Protein AF-0000000079854096 (afdb_homodimer)

InterPro domains:
  IPR011611 Carbohydrate kinase PfkB [PF00294] (5-309)
  IPR029056 Ribokinase-like [G3DSA:3.40.1190.20] (3-322)
  IPR029056 Ribokinase-like [SSF53613] (1-317)
  IPR050306 PfkB Carbohydrate Kinase [PTHR43085] (6-315)

Sequence (644 aa):
MNMFDIIALGELLIDFVPTGLTEQGHIIFEANPGGAPCNVLAMANQLGKKTAFIGKVGKDMFGVQLRETLKKVGIEDKGLIDDSEVNTTLAFVKNEENGERSFSFYRNPGADMNLKKNEIDLDLLSSCKVFHFGTLSMTHEQVREATKHAIDTAKQNKSLISFDPNLREPLWDDLNSAKEQMLYGCSMCDILKIEEKELEFLTGKTSIQEGIDILKSNSDIKIIFVTAGSEGSYVFYKDQMLYQPAFLNDKTIDTTGAGDTFYGACLAQILNFDIEEISNEHLQEILTFSNAAASILTTRKGAICSMPKVEEVLELIKIRNKMNMFDIIALGELLIDFVPTGLTEQGHIIFEANPGGAPCNVLAMANQLGKKTAFIGKVGKDMFGVQLRETLKKVGIEDKGLIDDSEVNTTLAFVKNEENGERSFSFYRNPGADMNLKKNEIDLDLLSSCKVFHFGTLSMTHEQVREATKHAIDTAKQNKSLISFDPNLREPLWDDLNSAKEQMLYGCSMCDILKIEEKELEFLTGKTSIQEGIDILKSNSDIKIIFVTAGSEGSYVFYKDQMLYQPAFLNDKTIDTTGAGDTFYGACLAQILNFDIEEISNEHLQEILTFSNAAASILTTRKGAICSMPKVEEVLELIKIRNK

Structure (mmCIF, N/CA/C/O backbone):
data_AF-0000000079854096-model_v1
#
loop_
_entity.id
_entity.type
_entity.pdbx_description
1 polymer 'Carbohydrate kinase'
#
loop_
_atom_site.group_PDB
_atom_site.id
_atom_site.type_symbol
_atom_site.label_atom_id
_atom_site.label_alt_id
_atom_site.label_comp_id
_atom_site.label_asym_id
_atom_site.label_entity_id
_atom_site.label_seq_id
_atom_site.pdbx_PDB_ins_code
_atom_site.Cartn_x
_atom_site.Cartn_y
_atom_site.Cartn_z
_atom_site.occupancy
_atom_site.B_iso_or_equiv
_atom_site.auth_seq_id
_atom_site.auth_comp_id
_atom_site.auth_asym_id
_atom_site.auth_atom_id
_atom_site.pdbx_PDB_model_num
ATOM 1 N N . MET A 1 1 ? -19.734 -35.031 -3.904 1 47.19 1 MET A N 1
ATOM 2 C CA . MET A 1 1 ? -19.25 -33.688 -3.783 1 47.19 1 MET A CA 1
ATOM 3 C C . MET A 1 1 ? -18.469 -33.25 -5.031 1 47.19 1 MET A C 1
ATOM 5 O O . MET A 1 1 ? -17.75 -34.062 -5.617 1 47.19 1 MET A O 1
ATOM 9 N N . ASN A 1 2 ? -18.938 -32.25 -5.629 1 59.84 2 ASN A N 1
ATOM 10 C CA . ASN A 1 2 ? -18.375 -31.938 -6.945 1 59.84 2 ASN A CA 1
ATOM 11 C C . ASN A 1 2 ? -16.875 -31.719 -6.883 1 59.84 2 ASN A C 1
ATOM 13 O O . ASN A 1 2 ? -16.375 -30.906 -6.109 1 59.84 2 ASN A O 1
ATOM 17 N N . MET A 1 3 ? -16.047 -32.625 -7.539 1 86.81 3 MET A N 1
ATOM 18 C CA . MET A 1 3 ? -14.602 -32.75 -7.523 1 86.81 3 MET A CA 1
ATOM 19 C C . MET A 1 3 ? -13.93 -31.625 -8.297 1 86.81 3 MET A C 1
ATOM 21 O O . MET A 1 3 ? -14.344 -31.297 -9.406 1 86.81 3 MET A O 1
ATOM 25 N N . PHE A 1 4 ? -13.172 -30.875 -7.617 1 96.19 4 PHE A N 1
ATOM 26 C CA . PHE A 1 4 ? -12.359 -29.859 -8.289 1 96.19 4 PHE A CA 1
ATOM 27 C C . PHE A 1 4 ? -11.18 -30.5 -9.008 1 96.19 4 PHE A C 1
ATOM 29 O O . PHE A 1 4 ? -10.617 -31.5 -8.539 1 96.19 4 PHE A O 1
ATOM 36 N N . ASP A 1 5 ? -10.938 -29.938 -10.156 1 97.88 5 ASP A N 1
ATOM 37 C CA . ASP A 1 5 ? -9.766 -30.406 -10.891 1 97.88 5 ASP A CA 1
ATOM 38 C C . ASP A 1 5 ? -8.477 -29.906 -10.25 1 97.88 5 ASP A C 1
ATOM 40 O O . ASP A 1 5 ? -7.551 -30.688 -10.023 1 97.88 5 ASP A O 1
ATOM 44 N N . ILE A 1 6 ? -8.391 -28.641 -9.977 1 98.56 6 ILE A N 1
ATOM 45 C CA . ILE A 1 6 ? -7.199 -28.047 -9.383 1 98.56 6 ILE A CA 1
ATOM 46 C C . ILE A 1 6 ? -7.602 -27.094 -8.258 1 98.56 6 ILE A C 1
ATOM 48 O O . ILE A 1 6 ? -8.445 -26.219 -8.445 1 98.56 6 ILE A O 1
ATOM 52 N N . ILE A 1 7 ? -7.039 -27.203 -7.09 1 98.44 7 ILE A N 1
ATOM 53 C CA . ILE A 1 7 ? -7.117 -26.25 -5.992 1 98.44 7 ILE A CA 1
ATOM 54 C C . ILE A 1 7 ? -5.727 -25.688 -5.703 1 98.44 7 ILE A C 1
ATOM 56 O O . ILE A 1 7 ? -4.746 -26.422 -5.66 1 98.44 7 ILE A O 1
ATOM 60 N N . ALA A 1 8 ? -5.652 -24.438 -5.609 1 98.75 8 ALA A N 1
ATOM 61 C CA . ALA A 1 8 ? -4.371 -23.812 -5.281 1 98.75 8 ALA A CA 1
ATOM 62 C C . ALA A 1 8 ? -4.461 -23.047 -3.967 1 98.75 8 ALA A C 1
ATOM 64 O O . ALA A 1 8 ? -5.535 -22.562 -3.594 1 98.75 8 ALA A O 1
ATOM 65 N N . LEU A 1 9 ? -3.369 -22.984 -3.277 1 98.69 9 LEU A N 1
ATOM 66 C CA . LEU A 1 9 ? -3.219 -22.203 -2.049 1 98.69 9 LEU A CA 1
ATOM 67 C C . LEU A 1 9 ? -2.055 -21.219 -2.162 1 98.69 9 LEU A C 1
ATOM 69 O O . LEU A 1 9 ? -0.987 -21.578 -2.666 1 98.69 9 LEU A O 1
ATOM 73 N N . GLY A 1 10 ? -2.26 -20.031 -1.774 1 98.69 10 GLY A N 1
ATOM 74 C CA . GLY A 1 10 ? -1.151 -19.094 -1.754 1 98.69 10 GLY A CA 1
ATOM 75 C C . GLY A 1 10 ? -1.598 -17.641 -1.694 1 98.69 10 GLY A C 1
ATOM 76 O O . GLY A 1 10 ? -2.584 -17.312 -1.028 1 98.69 10 GLY A O 1
ATOM 77 N N . GLU A 1 11 ? -0.804 -16.812 -2.354 1 98.5 11 GLU A N 1
ATOM 78 C CA . GLU A 1 11 ? -1.051 -15.375 -2.275 1 98.5 11 GLU A CA 1
ATOM 79 C C . GLU A 1 11 ? -2.07 -14.938 -3.322 1 98.5 11 GLU A C 1
ATOM 81 O O . GLU A 1 11 ? -2.096 -15.469 -4.434 1 98.5 11 GLU A O 1
ATOM 86 N N . LEU A 1 12 ? -2.869 -14.094 -3 1 98.56 12 LEU A N 1
ATOM 87 C CA . LEU A 1 12 ? -3.748 -13.258 -3.814 1 98.56 12 LEU A CA 1
ATOM 88 C C . LEU A 1 12 ? -3.611 -11.789 -3.432 1 98.56 12 LEU A C 1
ATOM 90 O O . LEU A 1 12 ? -3.824 -11.422 -2.275 1 98.56 12 LEU A O 1
ATOM 94 N N . LEU A 1 13 ? -3.182 -10.977 -4.363 1 98.31 13 LEU A N 1
ATOM 95 C CA . LEU A 1 13 ? -2.773 -9.625 -4.023 1 98.31 13 LEU A CA 1
ATOM 96 C C . LEU A 1 13 ? -3.02 -8.672 -5.188 1 98.31 13 LEU A C 1
ATOM 98 O O . LEU A 1 13 ? -3.549 -9.078 -6.227 1 98.31 13 LEU A O 1
ATOM 102 N N . ILE A 1 14 ? -2.752 -7.387 -4.977 1 97.56 14 ILE A N 1
ATOM 103 C CA . ILE A 1 14 ? -2.889 -6.371 -6.016 1 97.56 14 ILE A CA 1
ATOM 104 C C . ILE A 1 14 ? -1.508 -5.969 -6.527 1 97.56 14 ILE A C 1
ATOM 106 O O . ILE A 1 14 ? -0.632 -5.598 -5.742 1 97.56 14 ILE A O 1
ATOM 110 N N . ASP A 1 15 ? -1.339 -6.082 -7.797 1 95.94 15 ASP A N 1
ATOM 111 C CA . ASP A 1 15 ? -0.142 -5.59 -8.469 1 95.94 15 ASP A CA 1
ATOM 112 C C . ASP A 1 15 ? -0.328 -4.145 -8.93 1 95.94 15 ASP A C 1
ATOM 114 O O . ASP A 1 15 ? -1.138 -3.869 -9.812 1 95.94 15 ASP A O 1
ATOM 118 N N . PHE A 1 16 ? 0.404 -3.26 -8.328 1 95.94 16 PHE A N 1
ATOM 119 C CA . PHE A 1 16 ? 0.414 -1.88 -8.797 1 95.94 16 PHE A CA 1
ATOM 120 C C . PHE A 1 16 ? 1.46 -1.686 -9.883 1 95.94 16 PHE A C 1
ATOM 122 O O . PHE A 1 16 ? 2.66 -1.676 -9.609 1 95.94 16 PHE A O 1
ATOM 129 N N . VAL A 1 17 ? 0.994 -1.425 -11.078 1 92.38 17 VAL A N 1
ATOM 130 C CA . VAL A 1 17 ? 1.863 -1.293 -12.242 1 92.38 17 VAL A CA 1
ATOM 131 C C . VAL A 1 17 ? 1.905 0.165 -12.695 1 92.38 17 VAL A C 1
ATOM 133 O O . VAL A 1 17 ? 0.866 0.759 -12.992 1 92.38 17 VAL A O 1
ATOM 136 N N . PRO A 1 18 ? 3.078 0.725 -12.719 1 91.88 18 PRO A N 1
ATOM 137 C CA . PRO A 1 18 ? 3.148 2.1 -13.211 1 91.88 18 PRO A CA 1
ATOM 138 C C . PRO A 1 18 ? 2.758 2.215 -14.688 1 91.88 18 PRO A C 1
ATOM 140 O O . PRO A 1 18 ? 3.227 1.434 -15.516 1 91.88 18 PRO A O 1
ATOM 143 N N . THR A 1 19 ? 1.934 3.184 -15 1 89.94 19 THR A N 1
ATOM 144 C CA . THR A 1 19 ? 1.449 3.312 -16.375 1 89.94 19 THR A CA 1
ATOM 145 C C . THR A 1 19 ? 1.744 4.703 -16.922 1 89.94 19 THR A C 1
ATOM 147 O O . THR A 1 19 ? 1.461 4.992 -18.094 1 89.94 19 THR A O 1
ATOM 150 N N . GLY A 1 20 ? 2.248 5.57 -16.094 1 89.94 20 GLY A N 1
ATOM 151 C CA . GLY A 1 20 ? 2.584 6.902 -16.578 1 89.94 20 GLY A CA 1
ATOM 152 C C . GLY A 1 20 ? 2.836 7.895 -15.461 1 89.94 20 GLY A C 1
ATOM 153 O O . GLY A 1 20 ? 2.971 7.504 -14.297 1 89.94 20 GLY A O 1
ATOM 154 N N . LEU A 1 21 ? 3.033 9.148 -15.852 1 90.94 21 LEU A N 1
ATOM 155 C CA . LEU A 1 21 ? 3.223 10.266 -14.938 1 90.94 21 LEU A CA 1
ATOM 156 C C . LEU A 1 21 ? 2.211 11.367 -15.203 1 90.94 21 LEU A C 1
ATOM 158 O O . LEU A 1 21 ? 1.811 11.586 -16.359 1 90.94 21 LEU A O 1
ATOM 162 N N . THR A 1 22 ? 1.775 11.992 -14.141 1 87.81 22 THR A N 1
ATOM 163 C CA . THR A 1 22 ? 0.973 13.195 -14.32 1 87.81 22 THR A CA 1
ATOM 164 C C . THR A 1 22 ? 1.845 14.367 -14.773 1 87.81 22 THR A C 1
ATOM 166 O O . THR A 1 22 ? 3.066 14.234 -14.859 1 87.81 22 THR A O 1
ATOM 169 N N . GLU A 1 23 ? 1.107 15.508 -15.039 1 83.06 23 GLU A N 1
ATOM 170 C CA . GLU A 1 23 ? 1.819 16.719 -15.406 1 83.06 23 GLU A CA 1
ATOM 171 C C . GLU A 1 23 ? 2.732 17.188 -14.273 1 83.06 23 GLU A C 1
ATOM 173 O O . GLU A 1 23 ? 3.793 17.766 -14.523 1 83.06 23 GLU A O 1
ATOM 178 N N . GLN A 1 24 ? 2.428 16.906 -13.031 1 80.06 24 GLN A N 1
ATOM 179 C CA . GLN A 1 24 ? 3.207 17.328 -11.867 1 80.06 24 GLN A CA 1
ATOM 180 C C . GLN A 1 24 ? 4.32 16.328 -11.562 1 80.06 24 GLN A C 1
ATOM 182 O O . GLN A 1 24 ? 5.086 16.516 -10.617 1 80.06 24 GLN A O 1
ATOM 187 N N . GLY A 1 25 ? 4.387 15.219 -12.383 1 85.88 25 GLY A N 1
ATOM 188 C CA . GLY A 1 25 ? 5.453 14.242 -12.211 1 85.88 25 GLY A CA 1
ATOM 189 C C . GLY A 1 25 ? 5.098 13.141 -11.219 1 85.88 25 GLY A C 1
ATOM 190 O O . GLY A 1 25 ? 5.969 12.383 -10.789 1 85.88 25 GLY A O 1
ATOM 191 N N . HIS A 1 26 ? 3.873 13.086 -10.867 1 89.69 26 HIS A N 1
ATOM 192 C CA . HIS A 1 26 ? 3.447 12.016 -9.969 1 89.69 26 HIS A CA 1
ATOM 193 C C . HIS A 1 26 ? 3.186 10.719 -10.734 1 89.69 26 HIS A C 1
ATOM 195 O O . HIS A 1 26 ? 2.656 10.75 -11.852 1 89.69 26 HIS A O 1
ATOM 201 N N . ILE A 1 27 ? 3.473 9.609 -10.141 1 92.56 27 ILE A N 1
ATOM 202 C CA . ILE A 1 27 ? 3.334 8.32 -10.812 1 92.56 27 ILE A CA 1
ATOM 203 C C . ILE A 1 27 ? 1.865 7.906 -10.844 1 92.56 27 ILE A C 1
ATOM 205 O O . ILE A 1 27 ? 1.149 8.07 -9.852 1 92.56 27 ILE A O 1
ATOM 209 N N . ILE A 1 28 ? 1.445 7.402 -11.953 1 94.69 28 ILE A N 1
ATOM 210 C CA . ILE A 1 28 ? 0.127 6.797 -12.109 1 94.69 28 ILE A CA 1
ATOM 211 C C . ILE A 1 28 ? 0.253 5.273 -12.102 1 94.69 28 ILE A C 1
ATOM 213 O O . ILE A 1 28 ? 1.06 4.707 -12.844 1 94.69 28 ILE A O 1
ATOM 217 N N . PHE A 1 29 ? -0.555 4.637 -11.234 1 95.81 29 PHE A N 1
ATOM 218 C CA . PHE A 1 29 ? -0.535 3.184 -11.133 1 95.81 29 PHE A CA 1
ATOM 219 C C . PHE A 1 29 ? -1.874 2.594 -11.555 1 95.81 29 PHE A C 1
ATOM 221 O O . PHE A 1 29 ? -2.928 3.166 -11.273 1 95.81 29 PHE A O 1
ATOM 228 N N . GLU A 1 30 ? -1.773 1.469 -12.18 1 94.75 30 GLU A N 1
ATOM 229 C CA . GLU A 1 30 ? -2.938 0.601 -12.336 1 94.75 30 GLU A CA 1
ATOM 230 C C . GLU A 1 30 ? -2.945 -0.506 -11.289 1 94.75 30 GLU A C 1
ATOM 232 O O . GLU A 1 30 ? -1.931 -1.172 -11.07 1 94.75 30 GLU A O 1
ATOM 237 N N . ALA A 1 31 ? -4.008 -0.635 -10.57 1 95.75 31 ALA A N 1
ATOM 238 C CA . ALA A 1 31 ? -4.164 -1.699 -9.586 1 95.75 31 ALA A CA 1
ATOM 239 C C . ALA A 1 31 ? -4.723 -2.967 -10.227 1 95.75 31 ALA A C 1
ATOM 241 O O . ALA A 1 31 ? -5.93 -3.076 -10.445 1 95.75 31 ALA A O 1
ATOM 242 N N . ASN A 1 32 ? -3.887 -3.947 -10.398 1 95.06 32 ASN A N 1
ATOM 243 C CA . ASN A 1 32 ? -4.262 -5.172 -11.094 1 95.06 32 ASN A CA 1
ATOM 244 C C . ASN A 1 32 ? -4.363 -6.355 -10.133 1 95.06 32 ASN A C 1
ATOM 246 O O . ASN A 1 32 ? -3.469 -6.574 -9.312 1 95.06 32 ASN A O 1
ATOM 250 N N . PRO A 1 33 ? -5.5 -7.082 -10.258 1 96.31 33 PRO A N 1
ATOM 251 C CA . PRO A 1 33 ? -5.516 -8.336 -9.492 1 96.31 33 PRO A CA 1
ATOM 252 C C . PRO A 1 33 ? -4.395 -9.289 -9.906 1 96.31 33 PRO A C 1
ATOM 254 O O . PRO A 1 33 ? -4.098 -9.43 -11.094 1 96.31 33 PRO A O 1
ATOM 257 N N . GLY A 1 34 ? -3.732 -9.844 -8.875 1 95.06 34 GLY A N 1
ATOM 258 C CA . GLY A 1 34 ? -2.643 -10.766 -9.148 1 95.06 34 GLY A CA 1
ATOM 259 C C . GLY A 1 34 ? -2.48 -11.828 -8.086 1 95.06 34 GLY A C 1
ATOM 260 O O . GLY A 1 34 ? -3.26 -11.883 -7.129 1 95.06 34 GLY A O 1
ATOM 261 N N . GLY A 1 35 ? -1.412 -12.586 -8.281 1 96.75 35 GLY A N 1
ATOM 262 C CA . GLY A 1 35 ? -1.122 -13.781 -7.512 1 96.75 35 GLY A CA 1
ATOM 263 C C . GLY A 1 35 ? -0.849 -15 -8.375 1 96.75 35 GLY A C 1
ATOM 264 O O . GLY A 1 35 ? -1.721 -15.438 -9.125 1 96.75 35 GLY A O 1
ATOM 265 N N . ALA A 1 36 ? 0.263 -15.555 -8.133 1 97.88 36 ALA A N 1
ATOM 266 C CA . ALA A 1 36 ? 0.733 -16.625 -9.016 1 97.88 36 ALA A CA 1
ATOM 267 C C . ALA A 1 36 ? -0.217 -17.812 -8.992 1 97.88 36 ALA A C 1
ATOM 269 O O . ALA A 1 36 ? -0.603 -18.328 -10.047 1 97.88 36 ALA A O 1
ATOM 270 N N . PRO A 1 37 ? -0.684 -18.297 -7.832 1 98.75 37 PRO A N 1
ATOM 271 C CA . PRO A 1 37 ? -1.567 -19.469 -7.824 1 98.75 37 PRO A CA 1
ATOM 272 C C . PRO A 1 37 ? -2.852 -19.234 -8.617 1 98.75 37 PRO A C 1
ATOM 274 O O . PRO A 1 37 ? -3.293 -20.125 -9.352 1 98.75 37 PRO A O 1
ATOM 277 N N . CYS A 1 38 ? -3.393 -18.062 -8.492 1 98.56 38 CYS A N 1
ATOM 278 C CA . CYS A 1 38 ? -4.66 -17.812 -9.172 1 98.56 38 CYS A CA 1
ATOM 279 C C . CYS A 1 38 ? -4.441 -17.562 -10.656 1 98.56 38 CYS A C 1
ATOM 281 O O . CYS A 1 38 ? -5.332 -17.812 -11.469 1 98.56 38 CYS A O 1
ATOM 283 N N . ASN A 1 39 ? -3.281 -17.031 -11.039 1 98.38 39 ASN A N 1
ATOM 284 C CA . ASN A 1 39 ? -2.955 -17 -12.461 1 98.38 39 ASN A CA 1
ATOM 285 C C . ASN A 1 39 ? -2.98 -18.406 -13.07 1 98.38 39 ASN A C 1
ATOM 287 O O . ASN A 1 39 ? -3.527 -18.609 -14.156 1 98.38 39 ASN A O 1
ATOM 291 N N . VAL A 1 40 ? -2.398 -19.328 -12.336 1 98.88 40 VAL A N 1
ATOM 292 C CA . VAL A 1 40 ? -2.383 -20.719 -12.773 1 98.88 40 VAL A CA 1
ATOM 293 C C . VAL A 1 40 ? -3.812 -21.234 -12.891 1 98.88 40 VAL A C 1
ATOM 295 O O . VAL A 1 40 ? -4.18 -21.828 -13.906 1 98.88 40 VAL A O 1
ATOM 298 N N . LEU A 1 41 ? -4.617 -21 -11.867 1 98.81 41 LEU A N 1
ATOM 299 C CA . LEU A 1 41 ? -5.996 -21.469 -11.844 1 98.81 41 LEU A CA 1
ATOM 300 C C . LEU A 1 41 ? -6.805 -20.844 -12.977 1 98.81 41 LEU A C 1
ATOM 302 O O . LEU A 1 41 ? -7.645 -21.5 -13.594 1 98.81 41 LEU A O 1
ATOM 306 N N . ALA A 1 42 ? -6.574 -19.562 -13.211 1 98.56 42 ALA A N 1
ATOM 307 C CA . ALA A 1 42 ? -7.324 -18.859 -14.25 1 98.56 42 ALA A CA 1
ATOM 308 C C . ALA A 1 42 ? -7.094 -19.5 -15.617 1 98.56 42 ALA A C 1
ATOM 310 O O . ALA A 1 42 ? -8.031 -19.672 -16.391 1 98.56 42 ALA A O 1
ATOM 311 N N . MET A 1 43 ? -5.863 -19.828 -15.93 1 98.62 43 MET A N 1
ATOM 312 C CA . MET A 1 43 ? -5.559 -20.453 -17.203 1 98.62 43 MET A CA 1
ATOM 313 C C . MET A 1 43 ? -6.191 -21.844 -17.297 1 98.62 43 MET A C 1
ATOM 315 O O . MET A 1 43 ? -6.703 -22.234 -18.344 1 98.62 43 MET A O 1
ATOM 319 N N . ALA A 1 44 ? -6.129 -22.594 -16.203 1 98.5 44 ALA A N 1
ATOM 320 C CA . ALA A 1 44 ? -6.762 -23.922 -16.172 1 98.5 44 ALA A CA 1
ATOM 321 C C . ALA A 1 44 ? -8.266 -23.812 -16.391 1 98.5 44 ALA A C 1
ATOM 323 O O . ALA A 1 44 ? -8.852 -24.625 -17.109 1 98.5 44 ALA A O 1
ATOM 324 N N . ASN A 1 45 ? -8.812 -22.812 -15.773 1 97.25 45 ASN A N 1
ATOM 325 C CA . ASN A 1 45 ? -10.234 -22.562 -15.953 1 97.25 45 ASN A CA 1
ATOM 326 C C . ASN A 1 45 ? -10.57 -22.25 -17.406 1 97.25 45 ASN A C 1
ATOM 328 O O . ASN A 1 45 ? -11.594 -22.703 -17.922 1 97.25 45 ASN A O 1
ATOM 332 N N . GLN A 1 46 ? -9.758 -21.469 -18.016 1 96.31 46 GLN A N 1
ATOM 333 C CA . GLN A 1 46 ? -9.922 -21.141 -19.438 1 96.31 46 GLN A CA 1
ATOM 334 C C . GLN A 1 46 ? -9.961 -22.406 -20.297 1 96.31 46 GLN A C 1
ATOM 336 O O . GLN A 1 46 ? -10.594 -22.422 -21.344 1 96.31 46 GLN A O 1
ATOM 341 N N . LEU A 1 47 ? -9.344 -23.422 -19.812 1 97.62 47 LEU A N 1
ATOM 342 C CA . LEU A 1 47 ? -9.273 -24.688 -20.531 1 97.62 47 LEU A CA 1
ATOM 343 C C . LEU A 1 47 ? -10.352 -25.641 -20.062 1 97.62 47 LEU A C 1
ATOM 345 O O . LEU A 1 47 ? -10.281 -26.844 -20.328 1 97.62 47 LEU A O 1
ATOM 349 N N . GLY A 1 48 ? -11.281 -25.156 -19.25 1 96.81 48 GLY A N 1
ATOM 350 C CA . GLY A 1 48 ? -12.484 -25.922 -18.922 1 96.81 48 GLY A CA 1
ATOM 351 C C . GLY A 1 48 ? -12.359 -26.688 -17.625 1 96.81 48 GLY A C 1
ATOM 352 O O . GLY A 1 48 ? -13.195 -27.547 -17.328 1 96.81 48 GLY A O 1
ATOM 353 N N . LYS A 1 49 ? -11.383 -26.453 -16.859 1 97.94 49 LYS A N 1
ATOM 354 C CA . LYS A 1 49 ? -11.211 -27.156 -15.586 1 97.94 49 LYS A CA 1
ATOM 355 C C . LYS A 1 49 ? -11.961 -26.453 -14.461 1 97.94 49 LYS A C 1
ATOM 357 O O . LYS A 1 49 ? -12.133 -25.234 -14.477 1 97.94 49 LYS A O 1
ATOM 362 N N . LYS A 1 50 ? -12.414 -27.219 -13.531 1 97.75 50 LYS A N 1
ATOM 363 C CA . LYS A 1 50 ? -13.039 -26.688 -12.328 1 97.75 50 LYS A CA 1
ATOM 364 C C . LYS A 1 50 ? -11.992 -26.406 -11.25 1 97.75 50 LYS A C 1
ATOM 366 O O . LYS A 1 50 ? -11.289 -27.312 -10.797 1 97.75 50 LYS A O 1
ATOM 371 N N . THR A 1 51 ? -11.898 -25.125 -10.805 1 98.12 51 THR A N 1
ATOM 372 C CA . THR A 1 51 ? -10.797 -24.734 -9.922 1 98.12 51 THR A CA 1
ATOM 373 C C . THR A 1 51 ? -11.328 -24.031 -8.68 1 98.12 51 THR A C 1
ATOM 375 O O . THR A 1 51 ? -12.461 -23.531 -8.68 1 98.12 51 THR A O 1
ATOM 378 N N . ALA A 1 52 ? -10.523 -24 -7.59 1 98.19 52 ALA A N 1
ATOM 379 C CA . ALA A 1 52 ? -10.805 -23.297 -6.344 1 98.19 52 ALA A CA 1
ATOM 380 C C . ALA A 1 52 ? -9.523 -22.75 -5.723 1 98.19 52 ALA A C 1
ATOM 382 O O . ALA A 1 52 ? -8.43 -23.234 -6.012 1 98.19 52 ALA A O 1
ATOM 383 N N . PHE A 1 53 ? -9.781 -21.766 -4.898 1 98.5 53 PHE A N 1
ATOM 384 C CA . PHE A 1 53 ? -8.633 -21.094 -4.312 1 98.5 53 PHE A CA 1
ATOM 385 C C . PHE A 1 53 ? -8.742 -21.047 -2.793 1 98.5 53 PHE A C 1
ATOM 387 O O . PHE A 1 53 ? -9.836 -20.844 -2.254 1 98.5 53 PHE A O 1
ATOM 394 N N . ILE A 1 54 ? -7.59 -21.328 -2.18 1 98.5 54 ILE A N 1
ATOM 395 C CA . ILE A 1 54 ? -7.453 -21.172 -0.735 1 98.5 54 ILE A CA 1
ATOM 396 C C . ILE A 1 54 ? -6.457 -20.047 -0.427 1 98.5 54 ILE A C 1
ATOM 398 O O . ILE A 1 54 ? -5.309 -20.094 -0.873 1 98.5 54 ILE A O 1
ATOM 402 N N . GLY A 1 55 ? -6.82 -19.109 0.214 1 98.69 55 GLY A N 1
ATOM 403 C CA . GLY A 1 55 ? -5.965 -18 0.607 1 98.69 55 GLY A CA 1
ATOM 404 C C . GLY A 1 55 ? -6.66 -17 1.519 1 98.69 55 GLY A C 1
ATOM 405 O O . GLY A 1 55 ? -7.723 -17.297 2.068 1 98.69 55 GLY A O 1
ATOM 406 N N . LYS A 1 56 ? -6.055 -15.914 1.827 1 98.75 56 LYS A N 1
ATOM 407 C CA . LYS A 1 56 ? -6.586 -14.891 2.723 1 98.75 56 LYS A CA 1
ATOM 408 C C . LYS A 1 56 ? -6.289 -13.492 2.191 1 98.75 56 LYS A C 1
ATOM 410 O O . LYS A 1 56 ? -5.191 -13.234 1.688 1 98.75 56 LYS A O 1
ATOM 415 N N . VAL A 1 57 ? -7.297 -12.617 2.201 1 98.75 57 VAL A N 1
ATOM 416 C CA . VAL A 1 57 ? -7.172 -11.211 1.834 1 98.75 57 VAL A CA 1
ATOM 417 C C . VAL A 1 57 ? -7.738 -10.328 2.945 1 98.75 57 VAL A C 1
ATOM 419 O O . VAL A 1 57 ? -8.391 -10.828 3.865 1 98.75 57 VAL A O 1
ATOM 422 N N . GLY A 1 58 ? -7.426 -9.055 2.873 1 98 58 GLY A N 1
ATOM 423 C CA . GLY A 1 58 ? -7.98 -8.148 3.863 1 98 58 GLY A CA 1
ATOM 424 C C . GLY A 1 58 ? -9.453 -7.859 3.652 1 98 58 GLY A C 1
ATOM 425 O O . GLY A 1 58 ? -9.977 -8.031 2.549 1 98 58 GLY A O 1
ATOM 426 N N . LYS A 1 59 ? -10.172 -7.535 4.742 1 96.44 59 LYS A N 1
ATOM 427 C CA . LYS A 1 59 ? -11.508 -6.953 4.633 1 96.44 59 LYS A CA 1
ATOM 428 C C . LYS A 1 59 ? -11.438 -5.488 4.215 1 96.44 59 LYS A C 1
ATOM 430 O O . LYS A 1 59 ? -11.781 -4.598 4.992 1 96.44 59 LYS A O 1
ATOM 435 N N . ASP A 1 60 ? -11.016 -5.227 2.996 1 94.5 60 ASP A N 1
ATOM 436 C CA . ASP A 1 60 ? -10.797 -3.9 2.432 1 94.5 60 ASP A CA 1
ATOM 437 C C . ASP A 1 60 ? -11.195 -3.861 0.956 1 94.5 60 ASP A C 1
ATOM 439 O O . ASP A 1 60 ? -11.734 -4.836 0.426 1 94.5 60 ASP A O 1
ATOM 443 N N . MET A 1 61 ? -11.039 -2.721 0.346 1 92.38 61 MET A N 1
ATO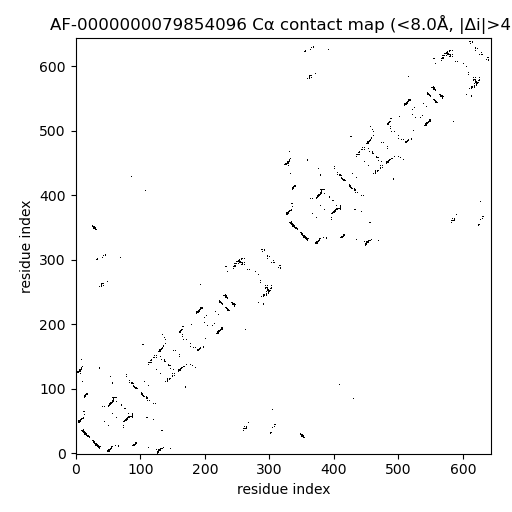M 444 C CA . MET A 1 61 ? -11.516 -2.537 -1.023 1 92.38 61 MET A CA 1
ATOM 445 C C . MET A 1 61 ? -10.797 -3.484 -1.979 1 92.38 61 MET A C 1
ATOM 447 O O . MET A 1 61 ? -11.383 -3.951 -2.955 1 92.38 61 MET A O 1
ATOM 451 N N . PHE A 1 62 ? -9.531 -3.762 -1.669 1 96.44 62 PHE A N 1
ATOM 452 C CA . PHE A 1 62 ? -8.75 -4.629 -2.549 1 96.44 62 PHE A CA 1
ATOM 453 C C . PHE A 1 62 ? -9.172 -6.082 -2.377 1 96.44 62 PHE A C 1
ATOM 455 O O . PHE A 1 62 ? -9.211 -6.84 -3.35 1 96.44 62 PHE A O 1
ATOM 462 N N . GLY A 1 63 ? -9.398 -6.445 -1.117 1 97.62 63 GLY A N 1
ATOM 463 C CA . GLY A 1 63 ? -9.953 -7.773 -0.904 1 97.62 63 GLY A CA 1
ATOM 464 C C . GLY A 1 63 ? -11.242 -8.016 -1.665 1 97.62 63 GLY A C 1
ATOM 465 O O . GLY A 1 63 ? -11.422 -9.07 -2.271 1 97.62 63 GLY A O 1
ATOM 466 N N . VAL A 1 64 ? -12.094 -7.062 -1.657 1 95.81 64 VAL A N 1
ATOM 467 C CA . VAL A 1 64 ? -13.359 -7.148 -2.379 1 95.81 64 VAL A CA 1
ATOM 468 C C . VAL A 1 64 ? -13.094 -7.273 -3.877 1 95.81 64 VAL A C 1
ATOM 470 O O . VAL A 1 64 ? -13.68 -8.125 -4.551 1 95.81 64 VAL A O 1
ATOM 473 N N . GLN A 1 65 ? -12.234 -6.438 -4.391 1 94.75 65 GLN A N 1
ATOM 474 C CA . GLN A 1 65 ? -11.875 -6.473 -5.805 1 94.75 65 GLN A CA 1
ATOM 475 C C . GLN A 1 65 ? -11.352 -7.852 -6.203 1 94.75 65 GLN A C 1
ATOM 477 O O . GLN A 1 65 ? -11.703 -8.367 -7.266 1 94.75 65 GLN A O 1
ATOM 482 N N . LEU A 1 66 ? -10.539 -8.398 -5.379 1 98.12 66 LEU A N 1
ATOM 483 C CA . LEU A 1 66 ? -9.922 -9.688 -5.68 1 98.12 66 LEU A CA 1
ATOM 484 C C . LEU A 1 66 ? -10.961 -10.805 -5.68 1 98.12 66 LEU A C 1
ATOM 486 O O . LEU A 1 66 ? -10.945 -11.672 -6.559 1 98.12 66 LEU A O 1
ATOM 490 N N . ARG A 1 67 ? -11.812 -10.797 -4.723 1 98 67 ARG A N 1
ATOM 491 C CA . ARG A 1 67 ? -12.875 -11.797 -4.68 1 98 67 ARG A CA 1
ATOM 492 C C . ARG A 1 67 ? -13.75 -11.711 -5.922 1 98 67 ARG A C 1
ATOM 494 O O . ARG A 1 67 ? -14.094 -12.734 -6.523 1 98 67 ARG A O 1
ATOM 501 N N . GLU A 1 68 ? -14.117 -10.531 -6.301 1 96.69 68 GLU A N 1
ATOM 502 C CA . GLU A 1 68 ? -14.922 -10.336 -7.5 1 96.69 68 GLU A CA 1
ATOM 503 C C . GLU A 1 68 ? -14.188 -10.828 -8.742 1 96.69 68 GLU A C 1
ATOM 505 O O . GLU A 1 68 ? -14.805 -11.367 -9.664 1 96.69 68 GLU A O 1
ATOM 510 N N . THR A 1 69 ? -12.922 -10.602 -8.766 1 96.81 69 THR A N 1
ATOM 511 C CA . THR A 1 69 ? -12.109 -11.07 -9.875 1 96.81 69 THR A CA 1
ATOM 512 C C . THR A 1 69 ? -12.164 -12.586 -9.984 1 96.81 69 THR A C 1
ATOM 514 O O . THR A 1 69 ? -12.32 -13.133 -11.078 1 96.81 69 THR A O 1
ATOM 517 N N . LEU A 1 70 ? -12.016 -13.281 -8.836 1 98.19 70 LEU A N 1
ATOM 518 C CA . LEU A 1 70 ? -12.094 -14.742 -8.852 1 98.19 70 LEU A CA 1
ATOM 519 C C . LEU A 1 70 ? -13.422 -15.211 -9.445 1 98.19 70 LEU A C 1
ATOM 521 O O . LEU A 1 70 ? -13.445 -16.125 -10.273 1 98.19 70 LEU A O 1
ATOM 525 N N . LYS A 1 71 ? -14.469 -14.57 -9.047 1 97 71 LYS A N 1
ATOM 526 C CA . LYS A 1 71 ? -15.797 -14.914 -9.562 1 97 71 LYS A CA 1
ATOM 527 C C . LYS A 1 71 ? -15.867 -14.688 -11.07 1 97 71 LYS A C 1
ATOM 529 O O . LYS A 1 71 ? -16.391 -15.531 -11.805 1 97 71 LYS A O 1
ATOM 534 N N . LYS A 1 72 ? -15.336 -13.641 -11.469 1 94.94 72 LYS A N 1
ATOM 535 C CA . LYS A 1 72 ? -15.383 -13.266 -12.875 1 94.94 72 LYS A CA 1
ATOM 536 C C . LYS A 1 72 ? -14.648 -14.289 -13.734 1 94.94 72 LYS A C 1
ATOM 538 O O . LYS A 1 72 ? -15.086 -14.594 -14.852 1 94.94 72 LYS A O 1
ATOM 543 N N . VAL A 1 73 ? -13.57 -14.836 -13.227 1 96 73 VAL A N 1
ATOM 544 C CA . VAL A 1 73 ? -12.766 -15.734 -14.055 1 96 73 VAL A CA 1
ATOM 545 C C . VAL A 1 73 ? -13.164 -17.188 -13.781 1 96 73 VAL A C 1
ATOM 547 O O . VAL A 1 73 ? -12.586 -18.109 -14.352 1 96 73 VAL A O 1
ATOM 550 N N . GLY A 1 74 ? -14.07 -17.422 -12.836 1 97.06 74 GLY A N 1
ATOM 551 C CA . GLY A 1 74 ? -14.664 -18.734 -12.641 1 97.06 74 GLY A CA 1
ATOM 552 C C . GLY A 1 74 ? -13.93 -19.562 -11.602 1 97.06 74 GLY A C 1
ATOM 553 O O . GLY A 1 74 ? -14.055 -20.781 -11.586 1 97.06 74 GLY A O 1
ATOM 554 N N . ILE A 1 75 ? -13.156 -18.938 -10.742 1 98.19 75 ILE A N 1
ATOM 555 C CA . ILE A 1 75 ? -12.461 -19.656 -9.672 1 98.19 75 ILE A CA 1
ATOM 556 C C . ILE A 1 75 ? -13.328 -19.656 -8.414 1 98.19 75 ILE A C 1
ATOM 558 O O . ILE A 1 75 ? -13.766 -18.609 -7.949 1 98.19 75 ILE A O 1
ATOM 562 N N . GLU A 1 76 ? -13.594 -20.844 -7.934 1 97.5 76 GLU A N 1
ATOM 563 C CA . GLU A 1 76 ? -14.352 -20.953 -6.691 1 97.5 76 GLU A CA 1
ATOM 564 C C . GLU A 1 76 ? -13.602 -20.312 -5.527 1 97.5 76 GLU A C 1
ATOM 566 O O . GLU A 1 76 ? -12.406 -20.562 -5.34 1 97.5 76 GLU A O 1
ATOM 571 N N . ASP A 1 77 ? -14.305 -19.438 -4.789 1 97.69 77 ASP A N 1
ATOM 572 C CA . ASP A 1 77 ? -13.617 -18.656 -3.77 1 97.69 77 ASP A CA 1
ATOM 573 C C . ASP A 1 77 ? -14.07 -19.047 -2.369 1 97.69 77 ASP A C 1
ATOM 575 O O . ASP A 1 77 ? -13.898 -18.297 -1.412 1 97.69 77 ASP A O 1
ATOM 579 N N . LYS A 1 78 ? -14.625 -20.188 -2.184 1 96 78 LYS A N 1
ATOM 580 C CA . LYS A 1 78 ? -15.086 -20.656 -0.877 1 96 78 LYS A CA 1
ATOM 581 C C . LYS A 1 78 ? -13.938 -20.734 0.119 1 96 78 LYS A C 1
ATOM 583 O O . LYS A 1 78 ? -14.141 -20.578 1.325 1 96 78 LYS A O 1
ATOM 588 N N . GLY A 1 79 ? -12.75 -20.984 -0.336 1 97.62 79 GLY A N 1
ATOM 589 C CA . GLY A 1 79 ? -11.586 -21.109 0.524 1 97.62 79 GLY A CA 1
ATOM 590 C C . GLY A 1 79 ? -10.898 -19.781 0.804 1 97.62 79 GLY A C 1
ATOM 591 O O . GLY A 1 79 ? -9.938 -19.734 1.568 1 97.62 79 GLY A O 1
ATOM 592 N N . LEU A 1 80 ? -11.406 -18.719 0.201 1 98.31 80 LEU A N 1
ATOM 593 C CA . LEU A 1 80 ? -10.828 -17.391 0.422 1 98.31 80 LEU A CA 1
ATOM 594 C C . LEU A 1 80 ? -11.398 -16.75 1.686 1 98.31 80 LEU A C 1
ATOM 596 O O . LEU A 1 80 ? -12.609 -16.562 1.795 1 98.31 80 LEU A O 1
ATOM 600 N N . ILE A 1 81 ? -10.516 -16.406 2.611 1 98.19 81 ILE A N 1
ATOM 601 C CA . ILE A 1 81 ? -10.906 -15.883 3.914 1 98.19 81 ILE A CA 1
ATOM 602 C C . ILE A 1 81 ? -10.594 -14.391 3.975 1 98.19 81 ILE A C 1
ATOM 604 O O . ILE A 1 81 ? -9.594 -13.93 3.408 1 98.19 81 ILE A O 1
ATOM 608 N N . ASP A 1 82 ? -11.477 -13.625 4.695 1 97.88 82 ASP A N 1
ATOM 609 C CA . ASP A 1 82 ? -11.25 -12.195 4.914 1 97.88 82 ASP A CA 1
ATOM 610 C C . ASP A 1 82 ? -10.562 -11.953 6.254 1 97.88 82 ASP A C 1
ATOM 612 O O . ASP A 1 82 ? -11 -12.469 7.285 1 97.88 82 ASP A O 1
ATOM 616 N N . ASP A 1 83 ? -9.5 -11.234 6.195 1 97.94 83 ASP A N 1
ATOM 617 C CA . ASP A 1 83 ? -8.82 -10.828 7.418 1 97.94 83 ASP A CA 1
ATOM 618 C C . ASP A 1 83 ? -9.32 -9.469 7.902 1 97.94 83 ASP A C 1
ATOM 620 O O . ASP A 1 83 ? -9.219 -8.469 7.188 1 97.94 83 ASP A O 1
ATOM 624 N N . SER A 1 84 ? -9.805 -9.328 9.102 1 95 84 SER A N 1
ATOM 625 C CA . SER A 1 84 ? -10.367 -8.086 9.609 1 95 84 SER A CA 1
ATOM 626 C C . SER A 1 84 ? -9.281 -7.195 10.203 1 95 84 SER A C 1
ATOM 628 O O . SER A 1 84 ? -9.516 -6.012 10.469 1 95 84 SER A O 1
ATOM 630 N N . GLU A 1 85 ? -8.062 -7.707 10.352 1 93.31 85 GLU A N 1
ATOM 631 C CA . GLU A 1 85 ? -7.023 -6.973 11.07 1 93.31 85 GLU A CA 1
ATOM 632 C C . GLU A 1 85 ? -5.906 -6.535 10.125 1 93.31 85 GLU A C 1
ATOM 634 O O . GLU A 1 85 ? -5.242 -5.523 10.359 1 93.31 85 GLU A O 1
ATOM 639 N N . VAL A 1 86 ? -5.652 -7.328 9.125 1 96.06 86 VAL A N 1
ATOM 640 C CA . VAL A 1 86 ? -4.504 -7.094 8.258 1 96.06 86 VAL A CA 1
ATOM 641 C C . VAL A 1 86 ? -4.98 -6.82 6.832 1 96.06 86 VAL A C 1
ATOM 643 O O . VAL A 1 86 ? -5.875 -7.508 6.324 1 96.06 86 VAL A O 1
ATOM 646 N N . ASN A 1 87 ? -4.379 -5.844 6.18 1 97.12 87 ASN A N 1
ATOM 647 C CA . ASN A 1 87 ? -4.785 -5.418 4.848 1 97.12 87 ASN A CA 1
ATOM 648 C C . ASN A 1 87 ? -4.336 -6.41 3.777 1 97.12 87 ASN A C 1
ATOM 650 O O . ASN A 1 87 ? -3.42 -7.203 4.008 1 97.12 87 ASN A O 1
ATOM 654 N N . THR A 1 88 ? -5.016 -6.355 2.662 1 98.38 88 THR A N 1
ATOM 655 C CA . THR A 1 88 ? -4.617 -7.109 1.476 1 98.38 88 THR A CA 1
ATOM 656 C C . THR A 1 88 ? -3.189 -6.754 1.066 1 98.38 88 THR A C 1
ATOM 658 O O . THR A 1 88 ? -2.793 -5.59 1.121 1 98.38 88 THR A O 1
ATOM 661 N N . THR A 1 89 ? -2.416 -7.75 0.701 1 98.38 89 THR A N 1
ATOM 662 C CA . THR A 1 89 ? -1.039 -7.555 0.259 1 98.38 89 THR A CA 1
ATOM 663 C C . THR A 1 89 ? -0.995 -6.75 -1.037 1 98.38 89 THR A C 1
ATOM 665 O O . THR A 1 89 ? -1.797 -6.98 -1.944 1 98.38 89 THR A O 1
ATOM 668 N N . LEU A 1 90 ? -0.071 -5.789 -1.114 1 97.81 90 LEU A N 1
ATOM 669 C CA . LEU A 1 90 ? 0.18 -5.02 -2.328 1 97.81 90 LEU A CA 1
ATOM 670 C C . LEU A 1 90 ? 1.579 -5.297 -2.867 1 97.81 90 LEU A C 1
ATOM 672 O O . LEU A 1 90 ? 2.525 -5.465 -2.096 1 97.81 90 LEU A O 1
ATOM 676 N N . ALA A 1 91 ? 1.677 -5.363 -4.129 1 96.12 91 ALA A N 1
ATOM 677 C CA . ALA A 1 91 ? 2.963 -5.43 -4.816 1 96.12 91 ALA A CA 1
ATOM 678 C C . ALA A 1 91 ? 3.127 -4.266 -5.789 1 96.12 91 ALA A C 1
ATOM 680 O O . ALA A 1 91 ? 2.252 -4.016 -6.621 1 96.12 91 ALA A O 1
ATOM 681 N N . PHE A 1 92 ? 4.203 -3.564 -5.621 1 95 92 PHE A N 1
ATOM 682 C CA . PHE A 1 92 ? 4.527 -2.486 -6.547 1 95 92 PHE A CA 1
ATOM 683 C C . PHE A 1 92 ? 5.598 -2.93 -7.543 1 95 92 PHE A C 1
ATOM 685 O O . PHE A 1 92 ? 6.695 -3.326 -7.145 1 95 92 PHE A O 1
ATOM 692 N N . VAL A 1 93 ? 5.227 -2.816 -8.773 1 89.25 93 VAL A N 1
ATOM 693 C CA . VAL A 1 93 ? 6.117 -3.232 -9.852 1 89.25 93 VAL A CA 1
ATOM 694 C C . VAL A 1 93 ? 6.965 -2.047 -10.305 1 89.25 93 VAL A C 1
ATOM 696 O O . VAL A 1 93 ? 6.465 -0.925 -10.422 1 89.25 93 VAL A O 1
ATOM 699 N N . LYS A 1 94 ? 8.211 -2.162 -10.367 1 83.69 94 LYS A N 1
ATOM 700 C CA . LYS A 1 94 ? 9.133 -1.173 -10.914 1 83.69 94 LYS A CA 1
ATOM 701 C C . LYS A 1 94 ? 9.859 -1.72 -12.141 1 83.69 94 LYS A C 1
ATOM 703 O O . LYS A 1 94 ? 10.328 -2.857 -12.133 1 83.69 94 LYS A O 1
ATOM 708 N N . ASN A 1 95 ? 9.844 -0.921 -13.188 1 77.06 95 ASN A N 1
ATOM 709 C CA . ASN A 1 95 ? 10.633 -1.278 -14.359 1 77.06 95 ASN A CA 1
ATOM 710 C C . ASN A 1 95 ? 12.07 -0.773 -14.242 1 77.06 95 ASN A C 1
ATOM 712 O O . ASN A 1 95 ? 12.305 0.435 -14.18 1 77.06 95 ASN A O 1
ATOM 716 N N . GLU A 1 96 ? 12.969 -1.673 -14.188 1 75.69 96 GLU A N 1
ATOM 717 C CA . GLU A 1 96 ? 14.375 -1.292 -14.109 1 75.69 96 GLU A CA 1
ATOM 718 C C . GLU A 1 96 ? 14.914 -0.87 -15.477 1 75.69 96 GLU A C 1
ATOM 720 O O . GLU A 1 96 ? 14.312 -1.172 -16.5 1 75.69 96 GLU A O 1
ATOM 725 N N . GLU A 1 97 ? 15.961 -0.153 -15.422 1 75.56 97 GLU A N 1
ATOM 726 C CA . GLU A 1 97 ? 16.578 0.348 -16.641 1 75.56 97 GLU A CA 1
ATOM 727 C C . GLU A 1 97 ? 16.969 -0.796 -17.578 1 75.56 97 GLU A C 1
ATOM 729 O O . GLU A 1 97 ? 16.953 -0.643 -18.797 1 75.56 97 GLU A O 1
ATOM 734 N N . ASN A 1 98 ? 17.328 -1.88 -17.047 1 70.38 98 ASN A N 1
ATOM 735 C CA . ASN A 1 98 ? 17.781 -3.018 -17.859 1 70.38 98 ASN A CA 1
ATOM 736 C C . ASN A 1 98 ? 16.594 -3.777 -18.453 1 70.38 98 ASN A C 1
ATOM 738 O O . ASN A 1 98 ? 16.781 -4.781 -19.141 1 70.38 98 ASN A O 1
ATOM 742 N N . GLY A 1 99 ? 15.391 -3.309 -18.141 1 68.62 99 GLY A N 1
ATOM 743 C CA . GLY A 1 99 ? 14.203 -3.951 -18.688 1 68.62 99 GLY A CA 1
ATOM 744 C C . GLY A 1 99 ? 13.602 -4.98 -17.766 1 68.62 99 GLY A C 1
ATOM 745 O O . GLY A 1 99 ? 12.5 -5.484 -18.016 1 68.62 99 GLY A O 1
ATOM 746 N N . GLU A 1 100 ? 14.383 -5.289 -16.734 1 71.44 100 GLU A N 1
ATOM 747 C CA . GLU A 1 100 ? 13.867 -6.258 -15.773 1 71.44 100 GLU A CA 1
ATOM 748 C C . GLU A 1 100 ? 12.867 -5.605 -14.812 1 71.44 100 GLU A C 1
ATOM 750 O O . GLU A 1 100 ? 12.898 -4.387 -14.617 1 71.44 100 GLU A O 1
ATOM 755 N N . ARG A 1 101 ? 12.016 -6.516 -14.367 1 77.69 101 ARG A N 1
ATOM 756 C CA . ARG A 1 101 ? 11.031 -6.031 -13.406 1 77.69 101 ARG A CA 1
ATOM 757 C C . ARG A 1 101 ? 11.477 -6.324 -11.977 1 77.69 101 ARG A C 1
ATOM 759 O O . ARG A 1 101 ? 12.078 -7.367 -11.703 1 77.69 101 ARG A O 1
ATOM 766 N N . SER A 1 102 ? 11.297 -5.316 -11.164 1 83.31 102 SER A N 1
ATOM 767 C CA . SER A 1 102 ? 11.5 -5.52 -9.734 1 83.31 102 SER A CA 1
ATOM 768 C C . SER A 1 102 ? 10.219 -5.223 -8.945 1 83.31 102 SER A C 1
ATOM 770 O O . SER A 1 102 ? 9.312 -4.566 -9.453 1 83.31 102 SER A O 1
ATOM 772 N N . PHE A 1 103 ? 10.195 -5.902 -7.785 1 87.31 103 PHE A N 1
ATOM 773 C CA . PHE A 1 103 ? 8.977 -5.805 -6.988 1 87.31 103 PHE A CA 1
ATOM 774 C C . PHE A 1 103 ? 9.289 -5.301 -5.582 1 87.31 103 PHE A C 1
ATOM 776 O O . PHE A 1 103 ? 10.312 -5.664 -5 1 87.31 103 PHE A O 1
ATOM 783 N N . SER A 1 104 ? 8.391 -4.434 -5.117 1 92 104 SER A N 1
ATOM 784 C CA . SER A 1 104 ? 8.312 -4.062 -3.707 1 92 104 SER A CA 1
ATOM 785 C C . SER A 1 104 ? 6.961 -4.449 -3.111 1 92 104 SER A C 1
ATOM 787 O O . SER A 1 104 ? 5.926 -4.289 -3.758 1 92 104 SER A O 1
ATOM 789 N N . PHE A 1 105 ? 7.051 -4.965 -1.904 1 94.94 105 PHE A N 1
ATOM 790 C CA . PHE A 1 105 ? 5.832 -5.543 -1.356 1 94.94 105 PHE A CA 1
ATOM 791 C C . PHE A 1 105 ? 5.402 -4.809 -0.093 1 94.94 105 PHE A C 1
ATOM 793 O O . PHE A 1 105 ? 6.242 -4.438 0.731 1 94.94 105 PHE A O 1
ATOM 800 N N . TYR A 1 106 ? 4.188 -4.488 0.007 1 96.25 106 TYR A N 1
ATOM 801 C CA . TYR A 1 106 ? 3.537 -4.164 1.271 1 96.25 106 TYR A CA 1
ATOM 802 C C . TYR A 1 106 ? 2.893 -5.402 1.884 1 96.25 106 TYR A C 1
ATOM 804 O O . TYR A 1 106 ? 1.717 -5.684 1.641 1 96.25 106 TYR A O 1
ATOM 812 N N . ARG A 1 107 ? 3.688 -6.094 2.619 1 96.31 107 ARG A N 1
ATOM 813 C CA . ARG A 1 107 ? 3.373 -7.426 3.119 1 96.31 107 ARG A CA 1
ATOM 814 C C . ARG A 1 107 ? 4.023 -7.672 4.477 1 96.31 107 ARG A C 1
ATOM 816 O O . ARG A 1 107 ? 4.547 -8.758 4.734 1 96.31 107 ARG A O 1
ATOM 823 N N . ASN A 1 108 ? 4.102 -6.66 5.344 1 90.19 108 ASN A N 1
ATOM 824 C CA . ASN A 1 108 ? 4.727 -6.805 6.656 1 90.19 108 ASN A CA 1
ATOM 825 C C . ASN A 1 108 ? 3.863 -6.195 7.758 1 90.19 108 ASN A C 1
ATOM 827 O O . ASN A 1 108 ? 4.289 -5.262 8.445 1 90.19 108 ASN A O 1
ATOM 831 N N . PRO A 1 109 ? 2.699 -6.602 7.945 1 93.56 109 PRO A N 1
ATOM 832 C CA . PRO A 1 109 ? 2.188 -7.867 7.418 1 93.56 109 PRO A CA 1
ATOM 833 C C . PRO A 1 109 ? 1.255 -7.676 6.227 1 93.56 109 PRO A C 1
ATOM 835 O O . PRO A 1 109 ? 0.817 -6.555 5.953 1 93.56 109 PRO A O 1
ATOM 838 N N . GLY A 1 110 ? 1.002 -8.719 5.461 1 96.5 110 GLY A N 1
ATOM 839 C CA . GLY A 1 110 ? -0.066 -8.883 4.488 1 96.5 110 GLY A CA 1
ATOM 840 C C . GLY A 1 110 ? -1.026 -10 4.832 1 96.5 110 GLY A C 1
ATOM 841 O O . GLY A 1 110 ? -0.628 -11.008 5.426 1 96.5 110 GLY A O 1
ATOM 842 N N . ALA A 1 111 ? -2.238 -9.836 4.418 1 98.25 111 ALA A N 1
ATOM 843 C CA . ALA A 1 111 ? -3.271 -10.789 4.805 1 98.25 111 ALA A CA 1
ATOM 844 C C . ALA A 1 111 ? -2.908 -12.203 4.355 1 98.25 111 ALA A C 1
ATOM 846 O O . ALA A 1 111 ? -3.221 -13.18 5.039 1 98.25 111 ALA A O 1
ATOM 847 N N . ASP A 1 112 ? -2.275 -12.352 3.234 1 98.19 112 ASP A N 1
ATOM 848 C CA . ASP A 1 112 ? -1.974 -13.664 2.67 1 98.19 112 ASP A CA 1
ATOM 849 C C . ASP A 1 112 ? -1.049 -14.461 3.59 1 98.19 112 ASP A C 1
ATOM 851 O O . ASP A 1 112 ? -1.029 -15.688 3.545 1 98.19 112 ASP A O 1
ATOM 855 N N . MET A 1 113 ? -0.254 -13.797 4.398 1 97.31 113 MET A N 1
ATOM 856 C CA . MET A 1 113 ? 0.695 -14.492 5.262 1 97.31 113 MET A CA 1
ATOM 857 C C . MET A 1 113 ? 0.027 -14.938 6.562 1 97.31 113 MET A C 1
ATOM 859 O O . MET A 1 113 ? 0.644 -15.617 7.379 1 97.31 113 MET A O 1
ATOM 863 N N . ASN A 1 114 ? -1.26 -14.57 6.742 1 97.62 114 ASN A N 1
ATOM 864 C CA . ASN A 1 114 ? -1.931 -14.781 8.023 1 97.62 114 ASN A CA 1
ATOM 865 C C . ASN A 1 114 ? -2.898 -15.961 7.957 1 97.62 114 ASN A C 1
ATOM 867 O O . ASN A 1 114 ? -3.682 -16.172 8.883 1 97.62 114 ASN A O 1
ATOM 871 N N . LEU A 1 115 ? -2.887 -16.688 6.848 1 98.5 115 LEU A N 1
ATOM 872 C CA . LEU A 1 115 ? -3.701 -17.906 6.781 1 98.5 115 LEU A CA 1
ATOM 873 C C . LEU A 1 115 ? -3.281 -18.906 7.855 1 98.5 115 LEU A C 1
ATOM 875 O O . LEU A 1 115 ? -2.094 -19.188 8.008 1 98.5 115 LEU A O 1
ATOM 879 N N . LYS A 1 116 ? -4.254 -19.406 8.617 1 98.06 116 LYS A N 1
ATOM 880 C CA . LYS A 1 116 ? -3.982 -20.328 9.719 1 98.06 116 LYS A CA 1
ATOM 881 C C . LYS A 1 116 ? -4.395 -21.75 9.352 1 98.06 116 LYS A C 1
ATOM 883 O O . LYS A 1 116 ? -5.297 -21.953 8.539 1 98.06 116 LYS A O 1
ATOM 888 N N . LYS A 1 117 ? -3.754 -22.656 9.992 1 98.12 117 LYS A N 1
ATOM 889 C CA . LYS A 1 117 ? -4.004 -24.078 9.789 1 98.12 117 LYS A CA 1
ATOM 890 C C . LYS A 1 117 ? -5.48 -24.406 9.977 1 98.12 117 LYS A C 1
ATOM 892 O O . LYS A 1 117 ? -6.059 -25.156 9.188 1 98.12 117 LYS A O 1
ATOM 897 N N . ASN A 1 118 ? -6.055 -23.828 10.992 1 97.75 118 ASN A N 1
ATOM 898 C CA . ASN A 1 118 ? -7.43 -24.172 11.344 1 97.75 118 ASN A CA 1
ATOM 899 C C . ASN A 1 118 ? -8.43 -23.484 10.406 1 97.75 118 ASN A C 1
ATOM 901 O O . ASN A 1 118 ? -9.633 -23.719 10.508 1 97.75 118 ASN A O 1
ATOM 905 N N . GLU A 1 119 ? -7.965 -22.656 9.523 1 97.69 119 GLU A N 1
ATOM 906 C CA . GLU A 1 119 ? -8.836 -21.969 8.57 1 97.69 119 GLU A CA 1
ATOM 907 C C . GLU A 1 119 ? -8.945 -22.75 7.262 1 97.69 119 GLU A C 1
ATOM 909 O O . GLU A 1 119 ? -9.797 -22.453 6.422 1 97.69 119 GLU A O 1
ATOM 914 N N . ILE A 1 120 ? -8.141 -23.766 7.078 1 96.81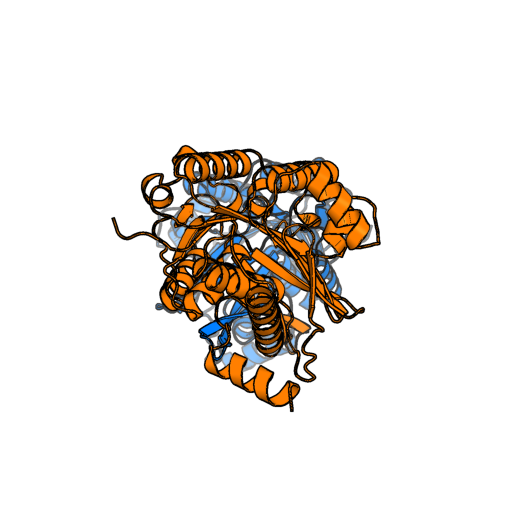 120 ILE A N 1
ATOM 915 C CA . ILE A 1 120 ? -8.148 -24.562 5.859 1 96.81 120 ILE A CA 1
ATOM 916 C C . ILE A 1 120 ? -9.414 -25.422 5.812 1 96.81 120 ILE A C 1
ATOM 918 O O . ILE A 1 120 ? -9.68 -26.188 6.742 1 96.81 120 ILE A O 1
ATOM 922 N N . ASP A 1 121 ? -10.148 -25.281 4.766 1 92.94 121 ASP A N 1
ATOM 923 C CA . ASP A 1 121 ? -11.312 -26.125 4.551 1 92.94 121 ASP A CA 1
ATOM 924 C C . ASP A 1 121 ? -10.906 -27.516 4.059 1 92.94 121 ASP A C 1
ATOM 926 O O . ASP A 1 121 ? -10.711 -27.719 2.857 1 92.94 121 ASP A O 1
ATOM 930 N N . LEU A 1 122 ? -10.969 -28.453 4.824 1 92.31 122 LEU A N 1
ATOM 931 C CA . LEU A 1 122 ? -10.492 -29.797 4.508 1 92.31 122 LEU A CA 1
ATOM 932 C C . LEU A 1 122 ? -11.445 -30.484 3.537 1 92.31 122 LEU A C 1
ATOM 934 O O . LEU A 1 122 ? -11.023 -31.359 2.764 1 92.31 122 LEU A O 1
ATOM 938 N N . ASP A 1 123 ? -12.688 -30.109 3.578 1 90.94 123 ASP A N 1
ATOM 939 C CA . ASP A 1 123 ? -13.648 -30.688 2.648 1 90.94 123 ASP A CA 1
ATOM 940 C C . ASP A 1 123 ? -13.328 -30.297 1.208 1 90.94 123 ASP A C 1
ATOM 942 O O . ASP A 1 123 ? -13.539 -31.078 0.283 1 90.94 123 ASP A O 1
ATOM 946 N N . LEU A 1 124 ? -12.859 -29.125 1.086 1 91.75 124 LEU A N 1
ATOM 947 C CA . LEU A 1 124 ? -12.461 -28.656 -0.234 1 91.75 124 LEU A CA 1
ATOM 948 C C . LEU A 1 124 ? -11.305 -29.484 -0.782 1 91.75 124 LEU A C 1
ATOM 950 O O . LEU A 1 124 ? -11.297 -29.844 -1.963 1 91.75 124 LEU A O 1
ATOM 954 N N . LEU A 1 125 ? -10.391 -29.844 0.079 1 92.5 125 LEU A N 1
ATOM 955 C CA . LEU A 1 125 ? -9.18 -30.547 -0.326 1 92.5 125 LEU A CA 1
ATOM 956 C C . LEU A 1 125 ? -9.461 -32.031 -0.572 1 92.5 125 LEU A C 1
ATOM 958 O O . LEU A 1 125 ? -8.719 -32.688 -1.288 1 92.5 125 LEU A O 1
ATOM 962 N N . SER A 1 126 ? -10.516 -32.594 -0.015 1 89.69 126 SER A N 1
ATOM 963 C CA . SER A 1 126 ? -10.852 -34 -0.139 1 89.69 126 SER A CA 1
ATOM 964 C C . SER A 1 126 ? -11.359 -34.312 -1.541 1 89.69 126 SER A C 1
ATOM 966 O O . SER A 1 126 ? -11.367 -35.5 -1.946 1 89.69 126 SER A O 1
ATOM 968 N N . SER A 1 127 ? -11.617 -33.438 -2.357 1 84.56 127 SER A N 1
ATOM 969 C CA . SER A 1 127 ? -12.203 -33.594 -3.68 1 84.56 127 SER A CA 1
ATOM 970 C C . SER A 1 127 ? -11.375 -32.906 -4.754 1 84.56 127 SER A C 1
ATOM 972 O O . SER A 1 127 ? -11.93 -32.344 -5.695 1 84.56 127 SER A O 1
ATOM 974 N N . CYS A 1 128 ? -10.141 -32.969 -4.703 1 93.06 128 CYS A N 1
ATOM 975 C CA . CYS A 1 128 ? -9.297 -32.25 -5.656 1 93.06 128 CYS A CA 1
ATOM 976 C C . CYS A 1 128 ? -8.344 -33.219 -6.371 1 93.06 128 CYS A C 1
ATOM 978 O O . CYS A 1 128 ? -7.738 -34.094 -5.738 1 93.06 128 CYS A O 1
ATOM 980 N N . LYS A 1 129 ? -8.242 -33.094 -7.672 1 96.88 129 LYS A N 1
ATOM 981 C CA . LYS A 1 129 ? -7.324 -33.938 -8.43 1 96.88 129 LYS A CA 1
ATOM 982 C C . LYS A 1 129 ? -5.883 -33.469 -8.266 1 96.88 129 LYS A C 1
ATOM 984 O O . LYS A 1 129 ? -4.973 -34.281 -8.094 1 96.88 129 LYS A O 1
ATOM 989 N N . VAL A 1 130 ? -5.676 -32.188 -8.32 1 98.19 130 VAL A N 1
ATOM 990 C CA . VAL A 1 130 ? -4.355 -31.578 -8.18 1 98.19 130 VAL A CA 1
ATOM 991 C C . VAL A 1 130 ? -4.398 -30.469 -7.129 1 98.19 130 VAL A C 1
ATOM 993 O O . VAL A 1 130 ? -5.289 -29.625 -7.148 1 98.19 130 VAL A O 1
ATOM 996 N N . PHE A 1 131 ? -3.471 -30.469 -6.168 1 98.5 131 PHE A N 1
ATOM 997 C CA . PHE A 1 131 ? -3.248 -29.375 -5.23 1 98.5 131 PHE A CA 1
ATOM 998 C C . PHE A 1 131 ? -1.976 -28.625 -5.578 1 98.5 131 PHE A C 1
ATOM 1000 O O . PHE A 1 131 ? -0.9 -29.219 -5.684 1 98.5 131 PHE A O 1
ATOM 1007 N N . HIS A 1 132 ? -2.129 -27.328 -5.781 1 98.88 132 HIS A N 1
ATOM 1008 C CA . HIS A 1 132 ? -1.028 -26.5 -6.258 1 98.88 132 HIS A CA 1
ATOM 1009 C C . HIS A 1 132 ? -0.631 -25.453 -5.211 1 98.88 132 HIS A C 1
ATOM 1011 O O . HIS A 1 132 ? -1.494 -24.859 -4.559 1 98.88 132 HIS A O 1
ATOM 1017 N N . PHE A 1 133 ? 0.72 -25.203 -5.059 1 98.88 133 PHE A N 1
ATOM 1018 C CA . PHE A 1 133 ? 1.186 -24.188 -4.125 1 98.88 133 PHE A CA 1
ATOM 1019 C C . PHE A 1 133 ? 2.543 -23.641 -4.551 1 98.88 133 PHE A C 1
ATOM 1021 O O . PHE A 1 133 ? 3.139 -24.125 -5.516 1 98.88 133 PHE A O 1
ATOM 1028 N N . GLY A 1 134 ? 2.955 -22.562 -3.986 1 98.62 134 GLY A N 1
ATOM 1029 C CA . GLY A 1 134 ? 4.27 -21.953 -4.137 1 98.62 134 GLY A CA 1
ATOM 1030 C C . GLY A 1 134 ? 4.883 -21.531 -2.818 1 98.62 134 GLY A C 1
ATOM 1031 O O . GLY A 1 134 ? 4.352 -21.844 -1.75 1 98.62 134 GLY A O 1
ATOM 1032 N N . THR A 1 135 ? 6 -20.844 -2.871 1 98.5 135 THR A N 1
ATOM 1033 C CA . THR A 1 135 ? 6.746 -20.594 -1.642 1 98.5 135 THR A CA 1
ATOM 1034 C C . THR A 1 135 ? 6.242 -19.328 -0.96 1 98.5 135 THR A C 1
ATOM 1036 O O . THR A 1 135 ? 6.562 -19.062 0.203 1 98.5 135 THR A O 1
ATOM 1039 N N . LEU A 1 136 ? 5.465 -18.516 -1.686 1 98 136 LEU A N 1
ATOM 1040 C CA . LEU A 1 136 ? 5.008 -17.297 -1.022 1 98 136 LEU A CA 1
ATOM 1041 C C . LEU A 1 136 ? 4.117 -17.625 0.169 1 98 136 LEU A C 1
ATOM 1043 O O . LEU A 1 136 ? 4.016 -16.844 1.112 1 98 136 LEU A O 1
ATOM 1047 N N . SER A 1 137 ? 3.463 -18.781 0.138 1 98.56 137 SER A N 1
ATOM 1048 C CA . SER A 1 137 ? 2.68 -19.219 1.286 1 98.56 137 SER A CA 1
ATOM 1049 C C . SER A 1 137 ? 3.555 -19.938 2.305 1 98.56 137 SER A C 1
ATOM 1051 O O . SER A 1 137 ? 3.045 -20.625 3.195 1 98.56 137 SER A O 1
ATOM 1053 N N . MET A 1 138 ? 4.875 -19.812 2.113 1 98.38 138 MET A N 1
ATOM 1054 C CA . MET A 1 138 ? 5.777 -20.516 3.023 1 98.38 138 MET A CA 1
ATOM 1055 C C . MET A 1 138 ? 6.793 -19.547 3.625 1 98.38 138 MET A C 1
ATOM 1057 O O . MET A 1 138 ? 7.789 -19.969 4.215 1 98.38 138 MET A O 1
ATOM 1061 N N . THR A 1 139 ? 6.613 -18.266 3.502 1 97.5 139 THR A N 1
ATOM 1062 C CA . THR A 1 139 ? 7.578 -17.25 3.885 1 97.5 139 THR A CA 1
ATOM 1063 C C . THR A 1 139 ? 7.605 -17.062 5.398 1 97.5 139 THR A C 1
ATOM 1065 O O . THR A 1 139 ? 8.625 -16.656 5.965 1 97.5 139 THR A O 1
ATOM 1068 N N . HIS A 1 140 ? 6.473 -17.281 6.035 1 96.69 140 HIS A N 1
ATOM 1069 C CA . HIS A 1 140 ? 6.352 -17.062 7.477 1 96.69 140 HIS A CA 1
ATOM 1070 C C . HIS A 1 140 ? 5.789 -18.312 8.164 1 96.69 140 HIS A C 1
ATOM 1072 O O . HIS A 1 140 ? 5.102 -19.109 7.531 1 96.69 140 HIS A O 1
ATOM 1078 N N . GLU A 1 141 ? 6.016 -18.422 9.383 1 96.75 141 GLU A N 1
ATOM 1079 C CA . GLU A 1 141 ? 5.719 -19.641 10.133 1 96.75 141 GLU A CA 1
ATOM 1080 C C . GLU A 1 141 ? 4.234 -19.984 10.055 1 96.75 141 GLU A C 1
ATOM 1082 O O . GLU A 1 141 ? 3.871 -21.125 9.742 1 96.75 141 GLU A O 1
ATOM 1087 N N . GLN A 1 142 ? 3.396 -19.016 10.32 1 96.44 142 GLN A N 1
ATOM 1088 C CA . GLN A 1 142 ? 1.961 -19.266 10.398 1 96.44 142 GLN A CA 1
ATOM 1089 C C . GLN A 1 142 ? 1.419 -19.781 9.062 1 96.44 142 GLN A C 1
ATOM 1091 O O . GLN A 1 142 ? 0.737 -20.797 9.016 1 96.44 142 GLN A O 1
ATOM 1096 N N . VAL A 1 143 ? 1.703 -19.109 8.039 1 98 143 VAL A N 1
ATOM 1097 C CA . VAL A 1 143 ? 1.176 -19.5 6.734 1 98 143 VAL A CA 1
ATOM 1098 C C . VAL A 1 143 ? 1.901 -20.734 6.234 1 98 143 VAL A C 1
ATOM 1100 O O . VAL A 1 143 ? 1.307 -21.578 5.559 1 98 143 VAL A O 1
ATOM 1103 N N . ARG A 1 144 ? 3.125 -20.891 6.59 1 98.44 144 ARG A N 1
ATOM 1104 C CA . ARG A 1 144 ? 3.885 -22.094 6.262 1 98.44 144 ARG A CA 1
ATOM 1105 C C . ARG A 1 144 ? 3.229 -23.328 6.852 1 98.44 144 ARG A C 1
ATOM 1107 O O . ARG A 1 144 ? 3.09 -24.359 6.176 1 98.44 144 ARG A O 1
ATOM 1114 N N . GLU A 1 145 ? 2.844 -23.234 8.07 1 98.56 145 GLU A N 1
ATOM 1115 C CA . GLU A 1 145 ? 2.15 -24.328 8.742 1 98.56 145 GLU A CA 1
ATOM 1116 C C . GLU A 1 145 ? 0.833 -24.656 8.039 1 98.56 145 GLU A C 1
ATOM 1118 O O . GLU A 1 145 ? 0.501 -25.828 7.84 1 98.56 145 GLU A O 1
ATOM 1123 N N . ALA A 1 146 ? 0.102 -23.641 7.684 1 98.69 146 ALA A N 1
ATOM 1124 C CA . ALA A 1 146 ? -1.158 -23.828 6.969 1 98.69 146 ALA A CA 1
ATOM 1125 C C . ALA A 1 146 ? -0.93 -24.516 5.625 1 98.69 146 ALA A C 1
ATOM 1127 O O . ALA A 1 146 ? -1.663 -25.438 5.262 1 98.69 146 ALA A O 1
ATOM 1128 N N . THR A 1 147 ? 0.049 -24.094 4.934 1 98.81 147 THR A N 1
ATOM 1129 C CA . THR A 1 147 ? 0.365 -24.641 3.623 1 98.81 147 THR A CA 1
ATOM 1130 C C . THR A 1 147 ? 0.763 -26.109 3.742 1 98.81 147 THR A C 1
ATOM 1132 O O . THR A 1 147 ? 0.277 -26.953 2.986 1 98.81 147 THR A O 1
ATOM 1135 N N . LYS A 1 148 ? 1.607 -26.391 4.68 1 98.69 148 LYS A N 1
ATOM 1136 C CA . LYS A 1 148 ? 2.053 -27.766 4.879 1 98.69 148 LYS A CA 1
ATOM 1137 C C . LYS A 1 148 ? 0.888 -28.672 5.277 1 98.69 148 LYS A C 1
ATOM 1139 O O . LYS A 1 148 ? 0.808 -29.828 4.836 1 98.69 148 LYS A O 1
ATOM 1144 N N . HIS A 1 149 ? 0.018 -28.141 6.082 1 98.56 149 HIS A N 1
ATOM 1145 C CA . HIS A 1 149 ? -1.18 -28.891 6.457 1 98.56 149 HIS A CA 1
ATOM 1146 C C . HIS A 1 149 ? -2.037 -29.203 5.238 1 98.56 149 HIS A C 1
ATOM 1148 O O . HIS A 1 149 ? -2.541 -30.328 5.102 1 98.56 149 HIS A O 1
ATOM 1154 N N . ALA A 1 150 ? -2.191 -28.281 4.387 1 98.5 150 ALA A N 1
ATOM 1155 C CA . ALA A 1 150 ? -2.967 -28.469 3.166 1 98.5 150 ALA A CA 1
ATOM 1156 C C . ALA A 1 150 ? -2.314 -29.516 2.258 1 98.5 150 ALA A C 1
ATOM 1158 O O . ALA A 1 150 ? -3 -30.359 1.678 1 98.5 150 ALA A O 1
ATOM 1159 N N . ILE A 1 151 ? -1.01 -29.422 2.133 1 98.31 151 ILE A N 1
ATOM 1160 C CA . ILE A 1 151 ? -0.262 -30.375 1.321 1 98.31 151 ILE A CA 1
ATOM 1161 C C . ILE A 1 151 ? -0.49 -31.797 1.85 1 98.31 151 ILE A C 1
ATOM 1163 O O . ILE A 1 151 ? -0.826 -32.688 1.086 1 98.31 151 ILE A O 1
ATOM 1167 N N . ASP A 1 152 ? -0.337 -31.922 3.131 1 97.62 152 ASP A N 1
ATOM 1168 C CA . ASP A 1 152 ? -0.495 -33.219 3.762 1 97.62 152 ASP A CA 1
ATOM 1169 C C . ASP A 1 152 ? -1.902 -33.781 3.541 1 97.62 152 ASP A C 1
ATOM 1171 O O . ASP A 1 152 ? -2.07 -34.969 3.23 1 97.62 152 ASP A O 1
ATOM 1175 N N . THR A 1 153 ? -2.836 -32.969 3.736 1 97.38 153 THR A N 1
ATOM 1176 C CA . THR A 1 153 ? -4.227 -33.344 3.557 1 97.38 153 THR A CA 1
ATOM 1177 C C . THR A 1 153 ? -4.484 -33.781 2.115 1 97.38 153 THR A C 1
ATOM 1179 O O . THR A 1 153 ? -5.121 -34.812 1.872 1 97.38 153 THR A O 1
ATOM 1182 N N . ALA A 1 154 ? -4.027 -32.969 1.176 1 97.19 154 ALA A N 1
ATOM 1183 C CA . ALA A 1 154 ? -4.199 -33.312 -0.239 1 97.19 154 ALA A CA 1
ATOM 1184 C C . ALA A 1 154 ? -3.539 -34.625 -0.581 1 97.19 154 ALA A C 1
ATOM 1186 O O . ALA A 1 154 ? -4.105 -35.438 -1.319 1 97.19 154 ALA A O 1
ATOM 1187 N N . LYS A 1 155 ? -2.395 -34.875 -0.037 1 96 155 LYS A N 1
ATOM 1188 C CA . LYS A 1 155 ? -1.672 -36.125 -0.274 1 96 155 LYS A CA 1
ATOM 1189 C C . LYS A 1 155 ? -2.438 -37.312 0.287 1 96 155 LYS A C 1
ATOM 1191 O O . LYS A 1 155 ? -2.529 -38.344 -0.36 1 96 155 LYS A O 1
ATOM 1196 N N . GLN A 1 156 ? -2.934 -37.094 1.444 1 95.94 156 GLN A N 1
ATOM 1197 C CA . GLN A 1 156 ? -3.709 -38.156 2.078 1 95.94 156 GLN A CA 1
ATOM 1198 C C . GLN A 1 156 ? -4.938 -38.531 1.247 1 95.94 156 GLN A C 1
ATOM 1200 O O . GLN A 1 156 ? -5.383 -39.656 1.247 1 95.94 156 GLN A O 1
ATOM 1205 N N . ASN A 1 157 ? -5.383 -37.562 0.565 1 95.31 157 ASN A N 1
ATOM 1206 C CA . ASN A 1 157 ? -6.555 -37.781 -0.274 1 95.31 157 ASN A CA 1
ATOM 1207 C C . ASN A 1 157 ? -6.164 -38.156 -1.698 1 95.31 157 ASN A C 1
ATOM 1209 O O . ASN A 1 157 ? -6.992 -38.125 -2.609 1 95.31 157 ASN A O 1
ATOM 1213 N N . LYS A 1 158 ? -4.875 -38.375 -1.942 1 94.62 158 LYS A N 1
ATOM 1214 C CA . LYS A 1 158 ? -4.309 -38.938 -3.166 1 94.62 158 LYS A CA 1
ATOM 1215 C C . LYS A 1 158 ? -4.34 -37.938 -4.301 1 94.62 158 LYS A C 1
ATOM 1217 O O . LYS A 1 158 ? -4.395 -38.281 -5.477 1 94.62 158 LYS A O 1
ATOM 1222 N N . SER A 1 159 ? -4.469 -36.656 -3.934 1 96.56 159 SER A N 1
ATOM 1223 C CA . SER A 1 159 ? -4.297 -35.625 -4.941 1 96.56 159 SER A CA 1
ATOM 1224 C C . SER A 1 159 ? -2.855 -35.594 -5.445 1 96.56 159 SER A C 1
ATOM 1226 O O . SER A 1 159 ? -1.921 -35.844 -4.688 1 96.56 159 SER A O 1
ATOM 1228 N N . LEU A 1 160 ? -2.682 -35.281 -6.742 1 97.62 160 LEU A N 1
ATOM 1229 C CA . LEU A 1 160 ? -1.352 -34.906 -7.219 1 97.62 160 LEU A CA 1
ATOM 1230 C C . LEU A 1 160 ? -0.919 -33.562 -6.641 1 97.62 160 LEU A C 1
ATOM 1232 O O . LEU A 1 160 ? -1.725 -32.625 -6.551 1 97.62 160 LEU A O 1
ATOM 1236 N N . ILE A 1 161 ? 0.297 -33.5 -6.211 1 98.5 161 ILE A N 1
ATOM 1237 C CA . ILE A 1 161 ? 0.819 -32.25 -5.656 1 98.5 161 ILE A CA 1
ATOM 1238 C C . ILE A 1 161 ? 1.624 -31.5 -6.723 1 98.5 161 ILE A C 1
ATOM 1240 O O . ILE A 1 161 ? 2.562 -32.062 -7.297 1 98.5 161 ILE A O 1
ATOM 1244 N N . SER A 1 162 ? 1.199 -30.312 -7.027 1 98.88 162 SER A N 1
ATOM 1245 C CA . SER A 1 162 ? 1.863 -29.422 -7.973 1 98.88 162 SER A CA 1
ATOM 1246 C C . SER A 1 162 ? 2.582 -28.281 -7.254 1 98.88 162 SER A C 1
ATOM 1248 O O . SER A 1 162 ? 2.045 -27.703 -6.312 1 98.88 162 SER A O 1
ATOM 1250 N N . PHE A 1 163 ? 3.828 -27.953 -7.719 1 98.88 163 PHE A N 1
ATOM 1251 C CA . PHE A 1 163 ? 4.645 -26.953 -7.023 1 98.88 163 PHE A CA 1
ATOM 1252 C C . PHE A 1 163 ? 5.301 -26 -8.008 1 98.88 163 PHE A C 1
ATOM 1254 O O . PHE A 1 163 ? 5.805 -26.438 -9.055 1 98.88 163 PHE A O 1
ATOM 1261 N N . ASP A 1 164 ? 5.219 -24.781 -7.785 1 98.88 164 ASP A N 1
ATOM 1262 C CA . ASP A 1 164 ? 5.957 -23.688 -8.43 1 98.88 164 ASP A CA 1
ATOM 1263 C C . ASP A 1 164 ? 6.664 -22.828 -7.395 1 98.88 164 ASP A C 1
ATOM 1265 O O . ASP A 1 164 ? 6.035 -21.984 -6.738 1 98.88 164 ASP A O 1
ATOM 1269 N N . PRO A 1 165 ? 7.984 -22.984 -7.273 1 98.56 165 PRO A N 1
ATOM 1270 C CA . PRO A 1 165 ? 8.672 -22.203 -6.234 1 98.56 165 PRO A CA 1
ATOM 1271 C C . PRO A 1 165 ? 8.367 -20.719 -6.316 1 98.56 165 PRO A C 1
ATOM 1273 O O . PRO A 1 165 ? 8.016 -20.094 -5.305 1 98.56 165 PRO A O 1
ATOM 1276 N N . ASN A 1 166 ? 8.523 -20.156 -7.539 1 96.81 166 ASN A N 1
ATOM 1277 C CA . ASN A 1 166 ? 8.258 -18.734 -7.734 1 96.81 166 ASN A CA 1
ATOM 1278 C C . ASN A 1 166 ? 8.961 -17.875 -6.684 1 96.81 166 ASN A C 1
ATOM 1280 O O . ASN A 1 166 ? 8.32 -17.078 -5.992 1 96.81 166 ASN A O 1
ATOM 1284 N N . LEU A 1 167 ? 10.266 -18 -6.621 1 96.81 167 LEU A N 1
ATOM 1285 C CA . LEU A 1 167 ? 11.086 -17.344 -5.609 1 96.81 167 LEU A CA 1
ATOM 1286 C C . LEU A 1 167 ? 10.984 -15.82 -5.746 1 96.81 167 LEU A C 1
ATOM 1288 O O . LEU A 1 167 ? 11.203 -15.273 -6.828 1 96.81 167 LEU A O 1
ATOM 1292 N N . ARG A 1 168 ? 10.633 -15.141 -4.66 1 95.38 168 ARG A N 1
ATOM 1293 C CA . ARG A 1 168 ? 10.695 -13.695 -4.492 1 95.38 168 ARG A CA 1
ATOM 1294 C C . ARG A 1 168 ? 11.641 -13.32 -3.357 1 95.38 168 ARG A C 1
ATOM 1296 O O . ARG A 1 168 ? 11.234 -13.266 -2.195 1 95.38 168 ARG A O 1
ATOM 1303 N N . GLU A 1 169 ? 12.789 -12.922 -3.719 1 94.25 169 GLU A N 1
ATOM 1304 C CA . GLU A 1 169 ? 13.883 -12.758 -2.764 1 94.25 169 GLU A CA 1
ATOM 1305 C C . GLU A 1 169 ? 13.539 -11.727 -1.695 1 94.25 169 GLU A C 1
ATOM 1307 O O . GLU A 1 169 ? 13.812 -11.93 -0.512 1 94.25 169 GLU A O 1
ATOM 1312 N N . PRO A 1 170 ? 12.82 -10.633 -2.045 1 90.69 170 PRO A N 1
ATOM 1313 C CA . PRO A 1 170 ? 12.57 -9.586 -1.047 1 90.69 170 PRO A CA 1
ATOM 1314 C C . PRO A 1 170 ? 11.633 -10.047 0.066 1 90.69 170 PRO A C 1
ATOM 1316 O O . PRO A 1 170 ? 11.492 -9.367 1.083 1 90.69 170 PRO A O 1
ATOM 1319 N N . LEU A 1 171 ? 11.039 -11.188 -0.1 1 95.19 171 LEU A N 1
ATOM 1320 C CA . LEU A 1 171 ? 10.039 -11.625 0.865 1 95.19 171 LEU A CA 1
ATOM 1321 C C . LEU A 1 171 ? 10.672 -12.508 1.942 1 95.19 171 LEU A C 1
ATOM 1323 O O . LEU A 1 171 ? 9.992 -12.906 2.895 1 95.19 171 LEU A O 1
ATOM 1327 N N . TRP A 1 172 ? 11.938 -12.734 1.765 1 95.69 172 TRP A N 1
ATOM 1328 C CA . TRP A 1 172 ? 12.609 -13.648 2.676 1 95.69 172 TRP A CA 1
ATOM 1329 C C . TRP A 1 172 ? 13.656 -12.914 3.51 1 95.69 172 TRP A C 1
ATOM 1331 O O . TRP A 1 172 ? 14.375 -12.055 2.996 1 95.69 172 TRP A O 1
ATOM 1341 N N . ASP A 1 173 ? 13.703 -13.234 4.777 1 90.94 173 ASP A N 1
ATOM 1342 C CA . ASP A 1 173 ? 14.734 -12.672 5.648 1 90.94 173 ASP A CA 1
ATOM 1343 C C . ASP A 1 173 ? 16.109 -13.195 5.27 1 90.94 173 ASP A C 1
ATOM 1345 O O . ASP A 1 173 ? 17.125 -12.5 5.445 1 90.94 173 ASP A O 1
ATOM 1349 N N . ASP A 1 174 ? 16.078 -14.391 4.828 1 94.75 174 ASP A N 1
ATOM 1350 C CA . ASP A 1 174 ? 17.312 -15.062 4.43 1 94.75 174 ASP A CA 1
ATOM 1351 C C . ASP A 1 174 ? 17.062 -16.062 3.301 1 94.75 174 ASP A C 1
ATOM 1353 O O . ASP A 1 174 ? 16.094 -16.812 3.342 1 94.75 174 ASP A O 1
ATOM 1357 N N . LEU A 1 175 ? 17.984 -16.094 2.375 1 96.69 175 LEU A N 1
ATOM 1358 C CA . LEU A 1 175 ? 17.797 -16.922 1.182 1 96.69 175 LEU A CA 1
ATOM 1359 C C . LEU A 1 175 ? 17.984 -18.391 1.504 1 96.69 175 LEU A C 1
ATOM 1361 O O . LEU A 1 175 ? 17.5 -19.266 0.765 1 96.69 175 LEU A O 1
ATOM 1365 N N . ASN A 1 176 ? 18.656 -18.703 2.562 1 97.62 176 ASN A N 1
ATOM 1366 C CA . ASN A 1 176 ? 18.766 -20.094 2.984 1 97.62 176 ASN A CA 1
ATOM 1367 C C . ASN A 1 176 ? 17.406 -20.656 3.396 1 97.62 176 ASN A C 1
ATOM 1369 O O . ASN A 1 176 ? 17.094 -21.828 3.127 1 97.62 176 ASN A O 1
ATOM 1373 N N . SER A 1 177 ? 16.672 -19.812 4.082 1 97.44 177 SER A N 1
ATOM 1374 C CA . SER A 1 177 ? 15.32 -20.219 4.453 1 97.44 177 SER A CA 1
ATOM 1375 C C . SER A 1 177 ? 14.445 -20.438 3.219 1 97.44 177 SER A C 1
ATOM 1377 O O . SER A 1 177 ? 13.641 -21.375 3.178 1 97.44 177 SER A O 1
ATOM 1379 N N . ALA A 1 178 ? 14.617 -19.578 2.254 1 98.25 178 ALA A N 1
ATOM 1380 C CA . ALA A 1 178 ? 13.898 -19.75 0.993 1 98.25 178 ALA A CA 1
ATOM 1381 C C . ALA A 1 178 ? 14.25 -21.078 0.344 1 98.25 178 ALA A C 1
ATOM 1383 O O . ALA A 1 178 ? 13.359 -21.812 -0.099 1 98.25 178 ALA A O 1
ATOM 1384 N N . LYS A 1 179 ? 15.531 -21.375 0.303 1 98.25 179 LYS A N 1
ATOM 1385 C CA . LYS A 1 179 ? 16.016 -22.609 -0.302 1 98.25 179 LYS A CA 1
ATOM 1386 C C . LYS A 1 179 ? 15.453 -23.828 0.417 1 98.25 179 LYS A C 1
ATOM 1388 O O . LYS A 1 179 ? 15.062 -24.812 -0.223 1 98.25 179 LYS A O 1
ATOM 1393 N N . GLU A 1 180 ? 15.43 -23.766 1.69 1 98.19 180 GLU A N 1
ATOM 1394 C CA . GLU A 1 180 ? 14.891 -24.859 2.492 1 98.19 180 GLU A CA 1
ATOM 1395 C C . GLU A 1 180 ? 13.43 -25.141 2.143 1 98.19 180 GLU A C 1
ATOM 1397 O O . GLU A 1 180 ? 13.031 -26.297 1.979 1 98.19 180 GLU A O 1
ATOM 1402 N N . GLN A 1 181 ? 12.656 -24.094 2.029 1 98.5 181 GLN A N 1
ATOM 1403 C CA . GLN A 1 181 ? 11.242 -24.281 1.717 1 98.5 181 GLN A CA 1
ATOM 1404 C C . GLN A 1 181 ? 11.047 -24.75 0.278 1 98.5 181 GLN A C 1
ATOM 1406 O O . GLN A 1 181 ? 10.141 -25.531 -0.011 1 98.5 181 GLN A O 1
ATOM 1411 N N . MET A 1 182 ? 11.859 -24.25 -0.615 1 98.56 182 MET A N 1
ATOM 1412 C CA . MET A 1 182 ? 11.812 -24.719 -1.997 1 98.56 182 MET A CA 1
ATOM 1413 C C . MET A 1 182 ? 12.109 -26.203 -2.076 1 98.56 182 MET A C 1
ATOM 1415 O O . MET A 1 182 ? 11.422 -26.938 -2.789 1 98.56 182 MET A O 1
ATOM 1419 N N . LEU A 1 183 ? 13.109 -26.625 -1.336 1 98.19 183 LEU A N 1
ATOM 1420 C CA . LEU A 1 183 ? 13.477 -28.047 -1.323 1 98.19 183 LEU A CA 1
ATOM 1421 C C . LEU A 1 183 ? 12.359 -28.891 -0.714 1 98.19 183 LEU A C 1
ATOM 1423 O O . LEU A 1 183 ? 12.086 -29.984 -1.181 1 98.19 183 LEU A O 1
ATOM 1427 N N . TYR A 1 184 ? 11.789 -28.391 0.314 1 98.38 184 TYR A N 1
ATOM 1428 C CA . TYR A 1 184 ? 10.633 -29.078 0.88 1 98.38 184 TYR A CA 1
ATOM 1429 C C . TYR A 1 184 ? 9.547 -29.266 -0.17 1 98.38 184 TYR A C 1
ATOM 1431 O O . TYR A 1 184 ? 9.023 -30.375 -0.331 1 98.38 184 TYR A O 1
ATOM 1439 N N . GLY A 1 185 ? 9.219 -28.172 -0.864 1 98.56 185 GLY A N 1
ATOM 1440 C CA . GLY A 1 185 ? 8.227 -28.281 -1.921 1 98.56 185 GLY A CA 1
ATOM 1441 C C . GLY A 1 185 ? 8.586 -29.328 -2.969 1 98.56 185 GLY A C 1
ATOM 1442 O O . GLY A 1 185 ? 7.734 -30.109 -3.387 1 98.56 185 GLY A O 1
ATOM 1443 N N . CYS A 1 186 ? 9.836 -29.344 -3.326 1 98.44 186 CYS A N 1
ATOM 1444 C CA . CYS A 1 186 ? 10.312 -30.297 -4.309 1 98.44 186 CYS A CA 1
ATOM 1445 C C . CYS A 1 186 ? 10.172 -31.734 -3.789 1 98.44 186 CYS A C 1
ATOM 1447 O O . CYS A 1 186 ? 9.906 -32.656 -4.559 1 98.44 186 CYS A O 1
ATOM 1449 N N . SER A 1 187 ? 10.359 -31.906 -2.547 1 98.06 187 SER A N 1
ATOM 1450 C CA . SER A 1 187 ? 10.281 -33.25 -1.964 1 98.06 187 SER A CA 1
ATOM 1451 C C . SER A 1 187 ? 8.836 -33.719 -1.877 1 98.06 187 SER A C 1
ATOM 1453 O O . SER A 1 187 ? 8.586 -34.938 -1.805 1 98.06 187 SER A O 1
ATOM 1455 N N . MET A 1 188 ? 7.902 -32.844 -1.902 1 97.94 188 MET A N 1
ATOM 1456 C CA . MET A 1 188 ? 6.504 -33.188 -1.688 1 97.94 188 MET A CA 1
ATOM 1457 C C . MET A 1 188 ? 5.766 -33.312 -3.016 1 97.94 188 MET A C 1
ATOM 1459 O O . MET A 1 188 ? 4.754 -34.031 -3.102 1 97.94 188 MET A O 1
ATOM 1463 N N . CYS A 1 189 ? 6.25 -32.688 -4.066 1 98.44 189 CYS A N 1
ATOM 1464 C CA . CYS A 1 189 ? 5.414 -32.5 -5.246 1 98.44 189 CYS A CA 1
ATOM 1465 C C . CYS A 1 189 ? 5.582 -33.656 -6.223 1 98.44 189 CYS A C 1
ATOM 1467 O O . CYS A 1 189 ? 6.609 -34.344 -6.215 1 98.44 189 CYS A O 1
ATOM 1469 N N . ASP A 1 190 ? 4.543 -33.875 -7.035 1 98.12 190 ASP A N 1
ATOM 1470 C CA . ASP A 1 190 ? 4.547 -34.812 -8.156 1 98.12 190 ASP A CA 1
ATOM 1471 C C . ASP A 1 190 ? 4.879 -34.094 -9.461 1 98.12 190 ASP A C 1
ATOM 1473 O O . ASP A 1 190 ? 5.445 -34.719 -10.375 1 98.12 190 ASP A O 1
ATOM 1477 N N . ILE A 1 191 ? 4.426 -32.906 -9.586 1 98.69 191 ILE A N 1
ATOM 1478 C CA . ILE A 1 191 ? 4.633 -32.062 -10.766 1 98.69 191 ILE A CA 1
ATOM 1479 C C . ILE A 1 191 ? 5.27 -30.75 -10.352 1 98.69 191 ILE A C 1
ATOM 1481 O O . ILE A 1 191 ? 4.785 -30.078 -9.438 1 98.69 191 ILE A O 1
ATOM 1485 N N . LEU A 1 192 ? 6.379 -30.375 -11.016 1 98.81 192 LEU A N 1
ATOM 1486 C CA . LEU A 1 192 ? 7.141 -29.172 -10.688 1 98.81 192 LEU A CA 1
ATOM 1487 C C . LEU A 1 192 ? 7.293 -28.281 -11.906 1 98.81 192 LEU A C 1
ATOM 1489 O O . LEU A 1 192 ? 7.609 -28.75 -13 1 98.81 192 LEU A O 1
ATOM 1493 N N . LYS A 1 193 ? 6.988 -27.062 -11.773 1 98.88 193 LYS A N 1
ATOM 1494 C CA . LYS A 1 193 ? 7.469 -26.031 -12.695 1 98.88 193 LYS A CA 1
ATOM 1495 C C . LYS A 1 193 ? 8.516 -25.141 -12.023 1 98.88 193 LYS A C 1
ATOM 1497 O O . LYS A 1 193 ? 8.289 -24.609 -10.938 1 98.88 193 LYS A O 1
ATOM 1502 N N . ILE A 1 194 ? 9.664 -24.984 -12.633 1 98.69 194 ILE A N 1
ATOM 1503 C CA . ILE A 1 194 ? 10.758 -24.219 -12.039 1 98.69 194 ILE A CA 1
ATOM 1504 C C . ILE A 1 194 ? 11.461 -23.406 -13.125 1 98.69 194 ILE A C 1
ATOM 1506 O O . ILE A 1 194 ? 11.57 -23.844 -14.273 1 98.69 194 ILE A O 1
ATOM 1510 N N . GLU A 1 195 ? 11.82 -22.25 -12.781 1 97.5 195 GLU A N 1
ATOM 1511 C CA . GLU A 1 195 ? 12.602 -21.438 -13.711 1 97.5 195 GLU A CA 1
ATOM 1512 C C . GLU A 1 195 ? 14.062 -21.859 -13.719 1 97.5 195 GLU A C 1
ATOM 1514 O O . GLU A 1 195 ? 14.594 -22.312 -12.703 1 97.5 195 GLU A O 1
ATOM 1519 N N . GLU A 1 196 ? 14.648 -21.578 -14.828 1 97.69 196 GLU A N 1
ATOM 1520 C CA . GLU A 1 196 ? 16.062 -21.906 -14.969 1 97.69 196 GLU A CA 1
ATOM 1521 C C . GLU A 1 196 ? 16.891 -21.297 -13.859 1 97.69 196 GLU A C 1
ATOM 1523 O O . GLU A 1 196 ? 17.75 -21.953 -13.258 1 97.69 196 GLU A O 1
ATOM 1528 N N . LYS A 1 197 ? 16.656 -20.047 -13.523 1 96.12 197 LYS A N 1
ATOM 1529 C CA . LYS A 1 197 ? 17.406 -19.359 -12.484 1 96.12 197 LYS A CA 1
ATOM 1530 C C . LYS A 1 197 ? 17.141 -19.969 -11.109 1 96.12 197 LYS A C 1
ATOM 1532 O O . LYS A 1 197 ? 18.047 -20.031 -10.273 1 96.12 197 LYS A O 1
ATOM 1537 N N . GLU A 1 198 ? 15.969 -20.375 -10.883 1 98.12 198 GLU A N 1
ATOM 1538 C CA . GLU A 1 198 ? 15.617 -21.031 -9.625 1 98.12 198 GLU A CA 1
ATOM 1539 C C . GLU A 1 198 ? 16.297 -22.391 -9.508 1 98.12 198 GLU A C 1
ATOM 1541 O O . GLU A 1 198 ? 16.734 -22.781 -8.422 1 98.12 198 GLU A O 1
ATOM 1546 N N . LEU A 1 199 ? 16.297 -23.094 -10.641 1 98.31 199 LEU A N 1
ATOM 1547 C CA . LEU A 1 199 ? 17 -24.375 -10.664 1 98.31 199 LEU A CA 1
ATOM 1548 C C . LEU A 1 199 ? 18.469 -24.203 -10.305 1 98.31 199 LEU A C 1
ATOM 1550 O O . LEU A 1 199 ? 19.016 -24.969 -9.508 1 98.31 199 LEU A O 1
ATOM 1554 N N . GLU A 1 200 ? 19.031 -23.172 -10.883 1 98 200 GLU A N 1
ATOM 1555 C CA . GLU A 1 200 ? 20.422 -22.859 -10.555 1 98 200 GLU A CA 1
ATOM 1556 C C . GLU A 1 200 ? 20.578 -22.469 -9.086 1 98 200 GLU A C 1
ATOM 1558 O O . GLU A 1 200 ? 21.531 -22.891 -8.43 1 98 200 GLU A O 1
ATOM 1563 N N . PHE A 1 201 ? 19.688 -21.75 -8.57 1 97.94 201 PHE A N 1
ATOM 1564 C CA . PHE A 1 201 ? 19.703 -21.328 -7.176 1 97.94 201 PHE A CA 1
ATOM 1565 C C . PHE A 1 201 ? 19.641 -22.547 -6.25 1 97.94 201 PHE A C 1
ATOM 1567 O O . PHE A 1 201 ? 20.375 -22.594 -5.254 1 97.94 201 PHE A O 1
ATOM 1574 N N . LEU A 1 202 ? 18.812 -23.531 -6.621 1 97.69 202 LEU A N 1
ATOM 1575 C CA . LEU A 1 202 ? 18.594 -24.688 -5.773 1 97.69 202 LEU A CA 1
ATOM 1576 C C . LEU A 1 202 ? 19.766 -25.656 -5.848 1 97.69 202 LEU A C 1
ATOM 1578 O O . LEU A 1 202 ? 20.125 -26.297 -4.852 1 97.69 202 LEU A O 1
ATOM 1582 N N . THR A 1 203 ? 20.422 -25.75 -7.051 1 97.25 203 THR A N 1
ATOM 1583 C CA . THR A 1 203 ? 21.312 -26.875 -7.27 1 97.25 203 THR A CA 1
ATOM 1584 C C . THR A 1 203 ? 22.766 -26.406 -7.438 1 97.25 203 THR A C 1
ATOM 1586 O O . THR A 1 203 ? 23.688 -27.203 -7.367 1 97.25 203 THR A O 1
ATOM 1589 N N . GLY A 1 204 ? 22.906 -25.094 -7.785 1 97.25 204 GLY A N 1
ATOM 1590 C CA . GLY A 1 204 ? 24.234 -24.547 -8.055 1 97.25 204 GLY A CA 1
ATOM 1591 C C . GLY A 1 204 ? 24.75 -24.875 -9.445 1 97.25 204 GLY A C 1
ATOM 1592 O O . GLY A 1 204 ? 25.906 -24.641 -9.758 1 97.25 204 GLY A O 1
ATOM 1593 N N . LYS A 1 205 ? 23.859 -25.484 -10.227 1 97.31 205 LYS A N 1
ATOM 1594 C CA . LYS A 1 205 ? 24.281 -25.891 -11.57 1 97.31 205 LYS A CA 1
ATOM 1595 C C . LYS A 1 205 ? 23.688 -24.969 -12.633 1 97.31 205 LYS A C 1
ATOM 1597 O O . LYS A 1 205 ? 22.5 -24.656 -12.602 1 97.31 205 LYS A O 1
ATOM 1602 N N . THR A 1 206 ? 24.422 -24.625 -13.602 1 96.31 206 THR A N 1
ATOM 1603 C CA . THR A 1 206 ? 23.969 -23.781 -14.695 1 96.31 206 THR A CA 1
ATOM 1604 C C . THR A 1 206 ? 23.312 -24.625 -15.797 1 96.31 206 THR A C 1
ATOM 1606 O O . THR A 1 206 ? 22.453 -24.141 -16.531 1 96.31 206 THR A O 1
ATOM 1609 N N . SER A 1 207 ? 23.781 -25.859 -15.875 1 96.88 207 SER A N 1
ATOM 1610 C CA . SER A 1 207 ? 23.172 -26.781 -16.828 1 96.88 207 SER A CA 1
ATOM 1611 C C . SER A 1 207 ? 21.812 -27.266 -16.344 1 96.88 207 SER A C 1
ATOM 1613 O O . SER A 1 207 ? 21.703 -27.812 -15.25 1 96.88 207 SER A O 1
ATOM 1615 N N . ILE A 1 208 ? 20.828 -27.109 -17.203 1 97.62 208 ILE A N 1
ATOM 1616 C CA . ILE A 1 208 ? 19.484 -27.547 -16.859 1 97.62 208 ILE A CA 1
ATOM 1617 C C . ILE A 1 208 ? 19.484 -29.047 -16.562 1 97.62 208 ILE A C 1
ATOM 1619 O O . ILE A 1 208 ? 18.922 -29.484 -15.555 1 97.62 208 ILE A O 1
ATOM 1623 N N . GLN A 1 209 ? 20.172 -29.812 -17.406 1 96.94 209 GLN A N 1
ATOM 1624 C CA . GLN A 1 209 ? 20.219 -31.266 -17.234 1 96.94 209 GLN A CA 1
ATOM 1625 C C . GLN A 1 209 ? 20.859 -31.641 -15.906 1 96.94 209 GLN A C 1
ATOM 1627 O O . GLN A 1 209 ? 20.344 -32.469 -15.172 1 96.94 209 GLN A O 1
ATOM 1632 N N . GLU A 1 210 ? 21.969 -31 -15.586 1 97.19 210 GLU A N 1
ATOM 1633 C CA . GLU A 1 210 ? 22.656 -31.297 -14.336 1 97.19 210 GLU A CA 1
ATOM 1634 C C . GLU A 1 210 ? 21.797 -30.922 -13.133 1 97.19 210 GLU A C 1
ATOM 1636 O O . GLU A 1 210 ? 21.781 -31.641 -12.125 1 97.19 210 GLU A O 1
ATOM 1641 N N . GLY A 1 211 ? 21.172 -29.797 -13.242 1 97.56 211 GLY A N 1
ATOM 1642 C CA . GLY A 1 211 ? 20.297 -29.375 -12.164 1 97.56 211 GLY A CA 1
ATOM 1643 C C . GLY A 1 211 ? 19.156 -30.359 -11.906 1 97.56 211 GLY A C 1
ATOM 1644 O O . GLY A 1 211 ? 18.859 -30.672 -10.758 1 97.56 211 GLY A O 1
ATOM 1645 N N . ILE A 1 212 ? 18.562 -30.812 -12.992 1 97.62 212 ILE A N 1
ATOM 1646 C CA . ILE A 1 212 ? 17.438 -31.75 -12.898 1 97.62 212 ILE A CA 1
ATOM 1647 C C . ILE A 1 212 ? 17.922 -33.062 -12.32 1 97.62 212 ILE A C 1
ATOM 1649 O O . ILE A 1 212 ? 17.219 -33.688 -11.523 1 97.62 212 ILE A O 1
ATOM 1653 N N . ASP A 1 213 ? 19.094 -33.5 -12.719 1 96.44 213 ASP A N 1
ATOM 1654 C CA . ASP A 1 213 ? 19.656 -34.75 -12.18 1 96.44 213 ASP A CA 1
ATOM 1655 C C . ASP A 1 213 ? 19.797 -34.656 -10.656 1 96.44 213 ASP A C 1
ATOM 1657 O O . ASP A 1 213 ? 19.469 -35.625 -9.953 1 96.44 213 ASP A O 1
ATOM 1661 N N . ILE A 1 214 ? 20.219 -33.531 -10.219 1 96.19 214 ILE A N 1
ATOM 1662 C CA . ILE A 1 214 ? 20.375 -33.312 -8.781 1 96.19 214 ILE A CA 1
ATOM 1663 C C . ILE A 1 214 ? 19 -33.312 -8.109 1 96.19 214 ILE A C 1
ATOM 1665 O O . ILE A 1 214 ? 18.812 -34 -7.082 1 96.19 214 ILE A O 1
ATOM 1669 N N . LEU A 1 215 ? 18.094 -32.625 -8.672 1 95.38 215 LEU A N 1
ATOM 1670 C CA . LEU A 1 215 ? 16.75 -32.562 -8.094 1 95.38 215 LEU A CA 1
ATOM 1671 C C . LEU A 1 215 ? 16.094 -33.906 -8.039 1 95.38 215 LEU A C 1
ATOM 1673 O O . LEU A 1 215 ? 15.461 -34.281 -7.035 1 95.38 215 LEU A O 1
ATOM 1677 N N . LYS A 1 216 ? 16.219 -34.688 -9.086 1 93.94 216 LYS A N 1
ATOM 1678 C CA . LYS A 1 216 ? 15.57 -36 -9.18 1 93.94 216 LYS A CA 1
ATOM 1679 C C . LYS A 1 216 ? 16.234 -37 -8.25 1 93.94 216 LYS A C 1
ATOM 1681 O O . LYS A 1 216 ? 15.609 -37.969 -7.824 1 93.94 216 LYS A O 1
ATOM 1686 N N . SER A 1 217 ? 17.469 -36.781 -7.961 1 93.81 217 SER A N 1
ATOM 1687 C CA . SER A 1 217 ? 18.172 -37.688 -7.055 1 93.81 217 SER A CA 1
ATOM 1688 C C . SER A 1 217 ? 17.672 -37.531 -5.621 1 93.81 217 SER A C 1
ATOM 1690 O O . SER A 1 217 ? 17.812 -38.469 -4.812 1 93.81 217 SER A O 1
ATOM 1692 N N . ASN A 1 218 ? 17.031 -36.438 -5.367 1 92.12 218 ASN A N 1
ATOM 1693 C CA . ASN A 1 218 ? 16.641 -36.156 -3.996 1 92.12 218 ASN A CA 1
ATOM 1694 C C . ASN A 1 218 ? 15.117 -36.062 -3.854 1 92.12 218 ASN A C 1
ATOM 1696 O O . ASN A 1 218 ? 14.609 -35.688 -2.805 1 92.12 218 ASN A O 1
ATOM 1700 N N . SER A 1 219 ? 14.422 -36.375 -4.898 1 93.12 219 SER A N 1
ATOM 1701 C CA . SER A 1 219 ? 12.969 -36.25 -4.879 1 93.12 219 SER A CA 1
ATOM 1702 C C . SER A 1 219 ? 12.32 -37.219 -5.875 1 93.12 219 SER A C 1
ATOM 1704 O O . SER A 1 219 ? 12.992 -37.719 -6.77 1 93.12 219 SER A O 1
ATOM 1706 N N . ASP A 1 220 ? 11.078 -37.531 -5.691 1 94.31 220 ASP A N 1
ATOM 1707 C CA . ASP A 1 220 ? 10.344 -38.438 -6.555 1 94.31 220 ASP A CA 1
ATOM 1708 C C . ASP A 1 220 ? 9.375 -37.688 -7.461 1 94.31 220 ASP A C 1
ATOM 1710 O O . ASP A 1 220 ? 8.219 -38.062 -7.602 1 94.31 220 ASP A O 1
ATOM 1714 N N . ILE A 1 221 ? 9.836 -36.594 -8.008 1 97.81 221 ILE A N 1
ATOM 1715 C CA . ILE A 1 221 ? 9.016 -35.781 -8.883 1 97.81 221 ILE A CA 1
ATOM 1716 C C . ILE A 1 221 ? 8.773 -36.531 -10.203 1 97.81 221 ILE A C 1
ATOM 1718 O O . ILE A 1 221 ? 9.719 -37 -10.836 1 97.81 221 ILE A O 1
ATOM 1722 N N . LYS A 1 222 ? 7.605 -36.562 -10.68 1 97.69 222 LYS A N 1
ATOM 1723 C CA . LYS A 1 222 ? 7.238 -37.344 -11.852 1 97.69 222 LYS A CA 1
ATOM 1724 C C . LYS A 1 222 ? 7.441 -36.562 -13.133 1 97.69 222 LYS A C 1
ATOM 1726 O O . LYS A 1 222 ? 7.926 -37.062 -14.141 1 97.69 222 LYS A O 1
ATOM 1731 N N . ILE A 1 223 ? 6.996 -35.281 -13.125 1 98.38 223 ILE A N 1
ATOM 1732 C CA . ILE A 1 223 ? 7.125 -34.375 -14.273 1 98.38 223 ILE A CA 1
ATOM 1733 C C . ILE A 1 223 ? 7.738 -33.062 -13.828 1 98.38 223 ILE A C 1
ATOM 1735 O O . ILE A 1 223 ? 7.293 -32.469 -12.844 1 98.38 223 ILE A O 1
ATOM 1739 N N . ILE A 1 224 ? 8.781 -32.625 -14.531 1 98.69 224 ILE A N 1
ATOM 1740 C CA . ILE A 1 224 ? 9.406 -31.344 -14.234 1 98.69 224 ILE A CA 1
ATOM 1741 C C . ILE A 1 224 ? 9.391 -30.469 -15.484 1 98.69 224 ILE A C 1
ATOM 1743 O O . ILE A 1 224 ? 9.945 -30.828 -16.516 1 98.69 224 ILE A O 1
ATOM 1747 N N . PHE A 1 225 ? 8.719 -29.359 -15.398 1 98.81 225 PHE A N 1
ATOM 1748 C CA . PHE A 1 225 ? 8.789 -28.328 -16.422 1 98.81 225 PHE A CA 1
ATOM 1749 C C . PHE A 1 225 ? 9.82 -27.266 -16.047 1 98.81 225 PHE A C 1
ATOM 1751 O O . PHE A 1 225 ? 9.828 -26.766 -14.922 1 98.81 225 PHE A O 1
ATOM 1758 N N . VAL A 1 226 ? 10.695 -26.922 -16.953 1 98.75 226 VAL A N 1
ATOM 1759 C CA . VAL A 1 226 ? 11.664 -25.844 -16.766 1 98.75 226 VAL A CA 1
ATOM 1760 C C . VAL A 1 226 ? 11.406 -24.734 -17.766 1 98.75 226 VAL A C 1
ATOM 1762 O O . VAL A 1 226 ? 11.383 -24.969 -18.984 1 98.75 226 VAL A O 1
ATOM 1765 N N . THR A 1 227 ? 11.117 -23.578 -17.297 1 98.06 227 THR A N 1
ATOM 1766 C CA . THR A 1 227 ? 10.969 -22.422 -18.188 1 98.06 227 THR A CA 1
ATOM 1767 C C . THR A 1 227 ? 12.266 -21.625 -18.234 1 98.06 227 THR A C 1
ATOM 1769 O O . THR A 1 227 ? 12.898 -21.391 -17.203 1 98.06 227 THR A O 1
ATOM 1772 N N . ALA A 1 228 ? 12.672 -21.219 -19.422 1 95.94 228 ALA A N 1
ATOM 1773 C CA . ALA A 1 228 ? 13.922 -20.5 -19.656 1 95.94 228 ALA A CA 1
ATOM 1774 C C . ALA A 1 228 ? 13.695 -19.203 -20.422 1 95.94 228 ALA A C 1
ATOM 1776 O O . ALA A 1 228 ? 14.445 -18.891 -21.344 1 95.94 228 ALA A O 1
ATOM 1777 N N . GLY A 1 229 ? 12.648 -18.531 -20.172 1 90.5 229 GLY A N 1
ATOM 1778 C CA . GLY A 1 229 ? 12.359 -17.25 -20.781 1 90.5 229 GLY A CA 1
ATOM 1779 C C . GLY A 1 229 ? 12.273 -17.328 -22.297 1 90.5 229 GLY A C 1
ATOM 1780 O O . GLY A 1 229 ? 11.531 -18.141 -22.844 1 90.5 229 GLY A O 1
ATOM 1781 N N . SER A 1 230 ? 13.102 -16.469 -22.922 1 90.75 230 SER A N 1
ATOM 1782 C CA . SER A 1 230 ? 13.078 -16.375 -24.375 1 90.75 230 SER A CA 1
ATOM 1783 C C . SER A 1 230 ? 13.68 -17.609 -25.031 1 90.75 230 SER A C 1
ATOM 1785 O O . SER A 1 230 ? 13.531 -17.828 -26.234 1 90.75 230 SER A O 1
ATOM 1787 N N . GLU A 1 231 ? 14.305 -18.438 -24.25 1 94.06 231 GLU A N 1
ATOM 1788 C CA . GLU A 1 231 ? 14.906 -19.656 -24.797 1 94.06 231 GLU A CA 1
ATOM 1789 C C . GLU A 1 231 ? 13.875 -20.766 -24.922 1 94.06 231 GLU A C 1
ATOM 1791 O O . GLU A 1 231 ? 14.109 -21.75 -25.625 1 94.06 231 GLU A O 1
ATOM 1796 N N . GLY A 1 232 ? 12.781 -20.656 -24.219 1 96.69 232 GLY A N 1
ATOM 1797 C CA . GLY A 1 232 ? 11.742 -21.656 -24.312 1 96.69 232 GLY A CA 1
ATOM 1798 C C . GLY A 1 232 ? 11.547 -22.453 -23.031 1 96.69 232 GLY A C 1
ATOM 1799 O O . GLY A 1 232 ? 11.562 -21.875 -21.938 1 96.69 232 GLY A O 1
ATOM 1800 N N . SER A 1 233 ? 11.203 -23.688 -23.219 1 98.5 233 SER A N 1
ATOM 1801 C CA . SER A 1 233 ? 10.898 -24.516 -22.047 1 98.5 233 SER A CA 1
ATOM 1802 C C . SER A 1 233 ? 11.25 -25.969 -22.281 1 98.5 233 SER A C 1
ATOM 1804 O O . SER A 1 233 ? 11.453 -26.391 -23.422 1 98.5 233 SER A O 1
ATOM 1806 N N . TYR A 1 234 ? 11.398 -26.688 -21.234 1 98.62 234 TYR A N 1
ATOM 1807 C CA . TYR A 1 234 ? 11.719 -28.109 -21.219 1 98.62 234 TYR A CA 1
ATOM 1808 C C . TYR A 1 234 ? 10.727 -28.891 -20.359 1 98.62 234 TYR A C 1
ATOM 1810 O O . TYR A 1 234 ? 10.125 -28.328 -19.438 1 98.62 234 TYR A O 1
ATOM 1818 N N . VAL A 1 235 ? 10.57 -30.125 -20.703 1 98.69 235 VAL A N 1
ATOM 1819 C CA . VAL A 1 235 ? 9.844 -31.031 -19.828 1 98.69 235 VAL A CA 1
ATOM 1820 C C . VAL A 1 235 ? 10.648 -32.312 -19.641 1 98.69 235 VAL A C 1
ATOM 1822 O O . VAL A 1 235 ? 11.242 -32.844 -20.594 1 98.69 235 VAL A O 1
ATOM 1825 N N . PHE A 1 236 ? 10.82 -32.688 -18.438 1 98.38 236 PHE A N 1
ATOM 1826 C CA . PHE A 1 236 ? 11.477 -33.906 -18.062 1 98.38 236 PHE A CA 1
ATOM 1827 C C . PHE A 1 236 ? 10.469 -34.938 -17.516 1 98.38 236 PHE A C 1
ATOM 1829 O O . PHE A 1 236 ? 9.727 -34.625 -16.578 1 98.38 236 PHE A O 1
ATOM 1836 N N . TYR A 1 237 ? 10.375 -36.031 -18.047 1 97.94 237 TYR A N 1
ATOM 1837 C CA . TYR A 1 237 ? 9.461 -37.125 -17.703 1 97.94 237 TYR A CA 1
ATOM 1838 C C . TYR A 1 237 ? 10.133 -38.469 -17.859 1 97.94 237 TYR A C 1
ATOM 1840 O O . TYR A 1 237 ? 10.586 -38.844 -18.953 1 97.94 237 TYR A O 1
ATOM 1848 N N . LYS A 1 238 ? 10.195 -39.188 -16.719 1 94.25 238 LYS A N 1
ATOM 1849 C CA . LYS A 1 238 ? 10.961 -40.438 -16.719 1 94.25 238 LYS A CA 1
ATOM 1850 C C . LYS A 1 238 ? 12.375 -40.219 -17.25 1 94.25 238 LYS A C 1
ATOM 1852 O O . LYS A 1 238 ? 13.102 -39.344 -16.75 1 94.25 238 LYS A O 1
ATOM 1857 N N . ASP A 1 239 ? 12.852 -40.75 -18.219 1 91.19 239 ASP A N 1
ATOM 1858 C CA . ASP A 1 239 ? 14.211 -40.594 -18.734 1 91.19 239 ASP A CA 1
ATOM 1859 C C . ASP A 1 239 ? 14.219 -39.75 -20.016 1 91.19 239 ASP A C 1
ATOM 1861 O O . ASP A 1 239 ? 15.188 -39.781 -20.766 1 91.19 239 ASP A O 1
ATOM 1865 N N . GLN A 1 240 ? 13.211 -39.031 -20.188 1 95.12 240 GLN A N 1
ATOM 1866 C CA . GLN A 1 240 ? 13.102 -38.25 -21.422 1 95.12 240 GLN A CA 1
ATOM 1867 C C . GLN A 1 240 ? 13.141 -36.75 -21.141 1 95.12 240 GLN A C 1
ATOM 1869 O O . GLN A 1 240 ? 12.688 -36.312 -20.078 1 95.12 240 GLN A O 1
ATOM 1874 N N . MET A 1 241 ? 13.711 -36.094 -22.016 1 97.62 241 MET A N 1
ATOM 1875 C CA . MET A 1 241 ? 13.711 -34.625 -22.031 1 97.62 241 MET A CA 1
ATOM 1876 C C . MET A 1 241 ? 13.18 -34.094 -23.375 1 97.62 241 MET A C 1
ATOM 1878 O O . MET A 1 241 ? 13.633 -34.531 -24.438 1 97.62 241 MET A O 1
ATOM 1882 N N . LEU A 1 242 ? 12.156 -33.312 -23.312 1 98.31 242 LEU A N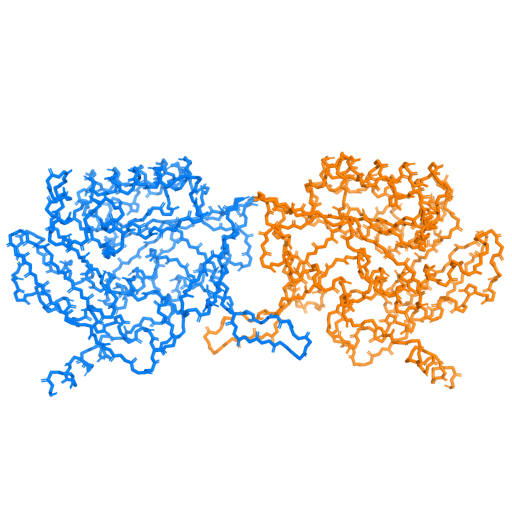 1
ATOM 1883 C CA . LEU A 1 242 ? 11.641 -32.625 -24.5 1 98.31 242 LEU A CA 1
ATOM 1884 C C . LEU A 1 242 ? 11.859 -31.125 -24.406 1 98.31 242 LEU A C 1
ATOM 1886 O O . LEU A 1 242 ? 11.938 -30.562 -23.312 1 98.31 242 LEU A O 1
ATOM 1890 N N . TYR A 1 243 ? 11.992 -30.531 -25.5 1 98.25 243 TYR A N 1
ATOM 1891 C CA . TYR A 1 243 ? 12.273 -29.109 -25.609 1 98.25 243 TYR A CA 1
ATOM 1892 C C . TYR A 1 243 ? 11.32 -28.438 -26.578 1 98.25 243 TYR A C 1
ATOM 1894 O O . TYR A 1 243 ? 10.93 -29.031 -27.594 1 98.25 243 TYR A O 1
ATOM 1902 N N . GLN A 1 244 ? 10.891 -27.266 -26.281 1 97.69 244 GLN A N 1
ATOM 1903 C CA . GLN A 1 244 ? 10.086 -26.406 -27.141 1 97.69 244 GLN A CA 1
ATOM 1904 C C . GLN A 1 244 ? 10.617 -24.969 -27.125 1 97.69 244 GLN A C 1
ATOM 1906 O O . GLN A 1 244 ? 10.648 -24.328 -26.078 1 97.69 244 GLN A O 1
ATOM 1911 N N . PRO A 1 245 ? 11.07 -24.469 -28.281 1 96.88 245 PRO A N 1
ATOM 1912 C CA . PRO A 1 245 ? 11.477 -23.062 -28.344 1 96.88 245 PRO A CA 1
ATOM 1913 C C . PRO A 1 245 ? 10.328 -22.109 -28.016 1 96.88 245 PRO A C 1
ATOM 1915 O O . PRO A 1 245 ? 9.164 -22.406 -28.281 1 96.88 245 PRO A O 1
ATOM 1918 N N . ALA A 1 246 ? 10.734 -20.938 -27.516 1 94.88 246 ALA A N 1
ATOM 1919 C CA . ALA A 1 246 ? 9.734 -19.938 -27.172 1 94.88 246 ALA A CA 1
ATOM 1920 C C . ALA A 1 246 ? 9.031 -19.406 -28.438 1 94.88 246 ALA A C 1
ATOM 1922 O O . ALA A 1 246 ? 9.641 -19.328 -29.5 1 94.88 246 ALA A O 1
ATOM 1923 N N . PHE A 1 247 ? 7.758 -19.109 -28.281 1 94.94 247 PHE A N 1
ATOM 1924 C CA . PHE A 1 247 ? 7.066 -18.328 -29.297 1 94.94 247 PHE A CA 1
ATOM 1925 C C . PHE A 1 247 ? 7.344 -16.844 -29.125 1 94.94 247 PHE A C 1
ATOM 1927 O O . PHE A 1 247 ? 6.605 -16.141 -28.438 1 94.94 247 PHE A O 1
ATOM 1934 N N . LEU A 1 248 ? 8.289 -16.391 -29.719 1 91.81 248 LEU A N 1
ATOM 1935 C CA . LEU A 1 248 ? 8.664 -14.984 -29.578 1 91.81 248 LEU A CA 1
ATOM 1936 C C . LEU A 1 248 ? 7.621 -14.078 -30.219 1 91.81 248 LEU A C 1
ATOM 1938 O O . LEU A 1 248 ? 7.09 -14.391 -31.281 1 91.81 248 LEU A O 1
ATOM 1942 N N . ASN A 1 249 ? 7.324 -13.078 -29.531 1 89.94 249 ASN A N 1
ATOM 1943 C CA . ASN A 1 249 ? 6.301 -12.141 -29.984 1 89.94 249 ASN A CA 1
ATOM 1944 C C . ASN A 1 249 ? 6.793 -10.695 -29.922 1 89.94 249 ASN A C 1
ATOM 1946 O O . ASN A 1 249 ? 7.137 -10.195 -28.859 1 89.94 249 ASN A O 1
ATOM 1950 N N . ASP A 1 250 ? 6.652 -9.945 -30.969 1 89.69 250 ASP A N 1
ATOM 1951 C CA . ASP A 1 250 ? 7.121 -8.562 -31.062 1 89.69 250 ASP A CA 1
ATOM 1952 C C . ASP A 1 250 ? 6.172 -7.605 -30.344 1 89.69 250 ASP A C 1
ATOM 1954 O O . ASP A 1 250 ? 6.535 -6.465 -30.062 1 89.69 250 ASP A O 1
ATOM 1958 N N . LYS A 1 251 ? 5.055 -8.039 -29.984 1 91.12 251 LYS A N 1
ATOM 1959 C CA . LYS A 1 251 ? 4.059 -7.184 -29.344 1 91.12 251 LYS A CA 1
ATOM 1960 C C . LYS A 1 251 ? 4.043 -7.387 -27.844 1 91.12 251 LYS A C 1
ATOM 1962 O O . LYS A 1 251 ? 3.066 -7.043 -27.172 1 91.12 251 LYS A O 1
ATOM 1967 N N . THR A 1 252 ? 5.125 -7.988 -27.359 1 88.44 252 THR A N 1
ATOM 1968 C CA . THR A 1 252 ? 5.207 -8.219 -25.922 1 88.44 252 THR A CA 1
ATOM 1969 C C . THR A 1 252 ? 5.148 -6.895 -25.156 1 88.44 252 THR A C 1
ATOM 1971 O O . THR A 1 252 ? 5.887 -5.957 -25.469 1 88.44 252 THR A O 1
ATOM 1974 N N . ILE A 1 253 ? 4.277 -6.828 -24.219 1 82.75 253 ILE A N 1
ATOM 1975 C CA . ILE A 1 253 ? 4.105 -5.613 -23.438 1 82.75 253 ILE A CA 1
ATOM 1976 C C . ILE A 1 253 ? 4.379 -5.91 -21.953 1 82.75 253 ILE A C 1
ATOM 1978 O O . ILE A 1 253 ? 4.918 -5.066 -21.234 1 82.75 253 ILE A O 1
ATOM 1982 N N . ASP A 1 254 ? 3.979 -7.078 -21.531 1 81.69 254 ASP A N 1
ATOM 1983 C CA . ASP A 1 254 ? 4.027 -7.465 -20.125 1 81.69 254 ASP A CA 1
ATOM 1984 C C . ASP A 1 254 ? 4.262 -8.969 -19.969 1 81.69 254 ASP A C 1
ATOM 1986 O O . ASP A 1 254 ? 3.463 -9.773 -20.453 1 81.69 254 ASP A O 1
ATOM 1990 N N . THR A 1 255 ? 5.285 -9.305 -19.234 1 85.94 255 THR A N 1
ATOM 1991 C CA . THR A 1 255 ? 5.559 -10.734 -19.109 1 85.94 255 THR A CA 1
ATOM 1992 C C . THR A 1 255 ? 4.984 -11.281 -17.812 1 85.94 255 THR A C 1
ATOM 1994 O O . THR A 1 255 ? 5.152 -12.461 -17.5 1 85.94 255 THR A O 1
ATOM 1997 N N . THR A 1 256 ? 4.363 -10.414 -17.078 1 86.12 256 THR A N 1
ATOM 1998 C CA . THR A 1 256 ? 3.76 -10.836 -15.82 1 86.12 256 THR A CA 1
ATOM 1999 C C . THR A 1 256 ? 2.766 -11.977 -16.047 1 86.12 256 THR A C 1
ATOM 2001 O O . THR A 1 256 ? 1.88 -11.867 -16.906 1 86.12 256 THR A O 1
ATOM 2004 N N . GLY A 1 257 ? 2.959 -13.078 -15.352 1 92.38 257 GLY A N 1
ATOM 2005 C CA . GLY A 1 257 ? 2.008 -14.18 -15.398 1 92.38 257 GLY A CA 1
ATOM 2006 C C . GLY A 1 257 ? 2.297 -15.172 -16.516 1 92.38 257 GLY A C 1
ATOM 2007 O O . GLY A 1 257 ? 1.62 -16.188 -16.641 1 92.38 257 GLY A O 1
ATOM 2008 N N . ALA A 1 258 ? 3.342 -14.898 -17.344 1 94.75 258 ALA A N 1
ATOM 2009 C CA . ALA A 1 258 ? 3.656 -15.797 -18.438 1 94.75 258 ALA A CA 1
ATOM 2010 C C . ALA A 1 258 ? 3.963 -17.203 -17.938 1 94.75 258 ALA A C 1
ATOM 2012 O O . ALA A 1 258 ? 3.434 -18.188 -18.453 1 94.75 258 ALA A O 1
ATOM 2013 N N . GLY A 1 259 ? 4.816 -17.25 -16.891 1 97.06 259 GLY A N 1
ATOM 2014 C CA . GLY A 1 259 ? 5.129 -18.547 -16.297 1 97.06 259 GLY A CA 1
ATOM 2015 C C . GLY A 1 259 ? 3.918 -19.234 -15.703 1 97.06 259 GLY A C 1
ATOM 2016 O O . GLY A 1 259 ? 3.775 -20.453 -15.812 1 97.06 259 GLY A O 1
ATOM 2017 N N . ASP A 1 260 ? 3.088 -18.469 -15.078 1 98.38 260 ASP A N 1
ATOM 2018 C CA . ASP A 1 260 ? 1.873 -19.031 -14.484 1 98.38 260 ASP A CA 1
ATOM 2019 C C . ASP A 1 260 ? 0.925 -19.547 -15.562 1 98.38 260 ASP A C 1
ATOM 2021 O O . ASP A 1 260 ? 0.289 -20.594 -15.391 1 98.38 260 ASP A O 1
ATOM 2025 N N . THR A 1 261 ? 0.791 -18.766 -16.625 1 98.38 261 THR A N 1
ATOM 2026 C CA . THR A 1 261 ? -0.041 -19.172 -17.75 1 98.38 261 THR A CA 1
ATOM 2027 C C . THR A 1 261 ? 0.472 -20.484 -18.344 1 98.38 261 THR A C 1
ATOM 2029 O O . THR A 1 261 ? -0.306 -21.406 -18.609 1 98.38 261 THR A O 1
ATOM 2032 N N . PHE A 1 262 ? 1.744 -20.547 -18.578 1 98.69 262 PHE A N 1
ATOM 2033 C CA . PHE A 1 262 ? 2.395 -21.766 -19.047 1 98.69 262 PHE A CA 1
ATOM 2034 C C . PHE A 1 262 ? 2.029 -22.953 -18.156 1 98.69 262 PHE A C 1
ATOM 2036 O O . PHE A 1 262 ? 1.588 -23.984 -18.656 1 98.69 262 PHE A O 1
ATOM 2043 N N . TYR A 1 263 ? 2.17 -22.734 -16.906 1 98.88 263 TYR A N 1
ATOM 2044 C CA . TYR A 1 263 ? 2.014 -23.828 -15.961 1 98.88 263 TYR A CA 1
ATOM 2045 C C . TYR A 1 263 ? 0.55 -24.234 -15.836 1 98.88 263 TYR A C 1
ATOM 2047 O O . TYR A 1 263 ? 0.236 -25.438 -15.758 1 98.88 263 TYR A O 1
ATOM 2055 N N . GLY A 1 264 ? -0.322 -23.234 -15.781 1 98.88 264 GLY A N 1
ATOM 2056 C CA . GLY A 1 264 ? -1.744 -23.531 -15.781 1 98.88 264 GLY A CA 1
ATOM 2057 C C . GLY A 1 264 ? -2.178 -24.359 -16.969 1 98.88 264 GLY A C 1
ATOM 2058 O O . GLY A 1 264 ? -2.975 -25.297 -16.828 1 98.88 264 GLY A O 1
ATOM 2059 N N . ALA A 1 265 ? -1.674 -24.031 -18.141 1 98.88 265 ALA A N 1
ATOM 2060 C CA . ALA A 1 265 ? -1.971 -24.781 -19.359 1 98.88 265 ALA A CA 1
ATOM 2061 C C . ALA A 1 265 ? -1.435 -26.219 -19.25 1 98.88 265 ALA A C 1
ATOM 2063 O O . ALA A 1 265 ? -2.119 -27.172 -19.625 1 98.88 265 ALA A O 1
ATOM 2064 N N . CYS A 1 266 ? -0.243 -26.344 -18.75 1 98.81 266 CYS A N 1
ATOM 2065 C CA . CYS A 1 266 ? 0.341 -27.672 -18.578 1 98.81 266 CYS A CA 1
ATOM 2066 C C . CYS A 1 266 ? -0.533 -28.531 -17.672 1 98.81 266 CYS A C 1
ATOM 2068 O O . CYS A 1 266 ? -0.9 -29.656 -18.031 1 98.81 266 CYS A O 1
ATOM 2070 N N . LEU A 1 267 ? -0.874 -28.016 -16.5 1 98.81 267 LEU A N 1
ATOM 2071 C CA . LEU A 1 267 ? -1.623 -28.781 -15.516 1 98.81 267 LEU A CA 1
ATOM 2072 C C . LEU A 1 267 ? -2.984 -29.203 -16.062 1 98.81 267 LEU A C 1
ATOM 2074 O O . LEU A 1 267 ? -3.408 -30.344 -15.883 1 98.81 267 LEU A O 1
ATOM 2078 N N . ALA A 1 268 ? -3.613 -28.25 -16.719 1 98.62 268 ALA A N 1
ATOM 2079 C CA . ALA A 1 268 ? -4.938 -28.531 -17.266 1 98.62 268 ALA A CA 1
ATOM 2080 C C . ALA A 1 268 ? -4.891 -29.703 -18.25 1 98.62 268 ALA A C 1
ATOM 2082 O O . ALA A 1 268 ? -5.785 -30.562 -18.25 1 98.62 268 ALA A O 1
ATOM 2083 N N . GLN A 1 269 ? -3.896 -29.734 -19.062 1 98.38 269 GLN A N 1
ATOM 2084 C CA . GLN A 1 269 ? -3.803 -30.766 -20.109 1 98.38 269 GLN A CA 1
ATOM 2085 C C . GLN A 1 269 ? -3.309 -32.094 -19.531 1 98.38 269 GLN A C 1
ATOM 2087 O O . GLN A 1 269 ? -3.756 -33.156 -19.953 1 98.38 269 GLN A O 1
ATOM 2092 N N . ILE A 1 270 ? -2.408 -32.031 -18.578 1 97.88 270 ILE A N 1
ATOM 2093 C CA . ILE A 1 270 ? -1.874 -33.219 -17.938 1 97.88 270 ILE A CA 1
ATOM 2094 C C . ILE A 1 270 ? -3.008 -34 -17.281 1 97.88 270 ILE A C 1
ATOM 2096 O O . ILE A 1 270 ? -3 -35.25 -17.297 1 97.88 270 ILE A O 1
ATOM 2100 N N . LEU A 1 271 ? -3.99 -33.344 -16.781 1 96.69 271 LEU A N 1
ATOM 2101 C CA . LEU A 1 271 ? -5.113 -33.938 -16.062 1 96.69 271 LEU A CA 1
ATOM 2102 C C . LEU A 1 271 ? -5.922 -34.844 -16.984 1 96.69 271 LEU A C 1
ATOM 2104 O O . LEU A 1 271 ? -6.727 -35.656 -16.516 1 96.69 271 LEU A O 1
ATOM 2108 N N . ASN A 1 272 ? -5.727 -34.75 -18.281 1 96.25 272 ASN A N 1
ATOM 2109 C CA . ASN A 1 272 ? -6.453 -35.562 -19.234 1 96.25 272 ASN A CA 1
ATOM 2110 C C . ASN A 1 272 ? -5.801 -36.938 -19.391 1 96.25 272 ASN A C 1
ATOM 2112 O O . ASN A 1 272 ? -6.348 -37.812 -20.062 1 96.25 272 ASN A O 1
ATOM 2116 N N . PHE A 1 273 ? -4.703 -37.156 -18.734 1 96.62 273 PHE A N 1
ATOM 2117 C CA . PHE A 1 273 ? -3.945 -38.406 -18.859 1 96.62 273 PHE A CA 1
ATOM 2118 C C . PHE A 1 273 ? -3.646 -39 -17.484 1 96.62 273 PHE A C 1
ATOM 2120 O O . PHE A 1 273 ? -3.773 -38.312 -16.469 1 96.62 273 PHE A O 1
ATOM 2127 N N . ASP A 1 274 ? -3.35 -40.281 -17.484 1 96.62 274 ASP A N 1
ATOM 2128 C CA . ASP A 1 274 ? -2.662 -40.875 -16.344 1 96.62 274 ASP A CA 1
ATOM 2129 C C . ASP A 1 274 ? -1.206 -40.406 -16.281 1 96.62 274 ASP A C 1
ATOM 2131 O O . ASP A 1 274 ? -0.44 -40.625 -17.219 1 96.62 274 ASP A O 1
ATOM 2135 N N . ILE A 1 275 ? -0.871 -39.781 -15.227 1 96 275 ILE A N 1
ATOM 2136 C CA . ILE A 1 275 ? 0.422 -39.125 -15.094 1 96 275 ILE A CA 1
ATOM 2137 C C . ILE A 1 275 ? 1.544 -40.125 -15.289 1 96 275 ILE A C 1
ATOM 2139 O O . ILE A 1 275 ? 2.662 -39.781 -15.664 1 96 275 ILE A O 1
ATOM 2143 N N . GLU A 1 276 ? 1.265 -41.375 -15.148 1 95.88 276 GLU A N 1
ATOM 2144 C CA . GLU A 1 276 ? 2.275 -42.438 -15.281 1 95.88 276 GLU A CA 1
ATOM 2145 C C . GLU A 1 276 ? 2.406 -42.906 -16.734 1 95.88 276 GLU A C 1
ATOM 2147 O O . GLU A 1 276 ? 3.357 -43.594 -17.078 1 95.88 276 GLU A O 1
ATOM 2152 N N . GLU A 1 277 ? 1.484 -42.469 -17.562 1 95.81 277 GLU A N 1
ATOM 2153 C CA . GLU A 1 277 ? 1.431 -43.031 -18.906 1 95.81 277 GLU A CA 1
ATOM 2154 C C . GLU A 1 277 ? 1.235 -41.969 -19.969 1 95.81 277 GLU A C 1
ATOM 2156 O O . GLU A 1 277 ? 0.488 -42.156 -20.922 1 95.81 277 GLU A O 1
ATOM 2161 N N . ILE A 1 278 ? 1.813 -40.906 -19.844 1 97.19 278 ILE A N 1
ATOM 2162 C CA . ILE A 1 278 ? 1.729 -39.875 -20.859 1 97.19 278 ILE A CA 1
ATOM 2163 C C . ILE A 1 278 ? 2.76 -40.156 -21.953 1 97.19 278 ILE A C 1
ATOM 2165 O O . ILE A 1 278 ? 3.936 -40.375 -21.672 1 97.19 278 ILE A O 1
ATOM 2169 N N . SER A 1 279 ? 2.367 -40.156 -23.203 1 97.44 279 SER A N 1
ATOM 2170 C CA . SER A 1 279 ? 3.307 -40.375 -24.297 1 97.44 279 SER A CA 1
ATOM 2171 C C . SER A 1 279 ? 4.152 -39.125 -24.547 1 97.44 279 SER A C 1
ATOM 2173 O O . SER A 1 279 ? 3.756 -38.031 -24.203 1 97.44 279 SER A O 1
ATOM 2175 N N . ASN A 1 280 ? 5.305 -39.312 -25.172 1 97 280 ASN A N 1
ATOM 2176 C CA . ASN A 1 280 ? 6.156 -38.188 -25.547 1 97 280 ASN A CA 1
ATOM 2177 C C . ASN A 1 280 ? 5.445 -37.25 -26.516 1 97 280 ASN A C 1
ATOM 2179 O O . ASN A 1 280 ? 5.656 -36.031 -26.469 1 97 280 ASN A O 1
ATOM 2183 N N . GLU A 1 281 ? 4.66 -37.844 -27.328 1 97.31 281 GLU A N 1
ATOM 2184 C CA . GLU A 1 281 ? 3.914 -37.031 -28.297 1 97.31 281 GLU A CA 1
ATOM 2185 C C . GLU A 1 281 ? 2.943 -36.094 -27.594 1 97.31 281 GLU A C 1
ATOM 2187 O O . GLU A 1 281 ? 2.881 -34.906 -27.906 1 97.31 281 GLU A O 1
ATOM 2192 N N . HIS A 1 282 ? 2.25 -36.625 -26.672 1 97.75 282 HIS A N 1
ATOM 2193 C CA . HIS A 1 282 ? 1.295 -35.844 -25.922 1 97.75 282 HIS A CA 1
ATOM 2194 C C . HIS A 1 282 ? 2.006 -34.781 -25.094 1 97.75 282 HIS A C 1
ATOM 2196 O O . HIS A 1 282 ? 1.534 -33.656 -24.984 1 97.75 282 HIS A O 1
ATOM 2202 N N . LEU A 1 283 ? 3.146 -35.156 -24.531 1 98.19 283 LEU A N 1
ATOM 2203 C CA . LEU A 1 283 ? 3.908 -34.219 -23.719 1 98.19 283 LEU A CA 1
ATOM 2204 C C . LEU A 1 283 ? 4.434 -33.062 -24.562 1 98.19 283 LEU A C 1
ATOM 2206 O O . LEU A 1 283 ? 4.457 -31.906 -24.125 1 98.19 283 LEU A O 1
ATOM 2210 N N . GLN A 1 284 ? 4.863 -33.375 -25.781 1 98.31 284 GLN A N 1
ATOM 2211 C CA . GLN A 1 284 ? 5.324 -32.344 -26.688 1 98.31 284 GLN A CA 1
ATOM 2212 C C . GLN A 1 284 ? 4.191 -31.375 -27.047 1 98.31 284 GLN A C 1
ATOM 2214 O O . GLN A 1 284 ? 4.406 -30.172 -27.141 1 98.31 284 GLN A O 1
ATOM 2219 N N . GLU A 1 285 ? 3.033 -31.922 -27.25 1 98.06 285 GLU A N 1
ATOM 2220 C CA . GLU A 1 285 ? 1.866 -31.109 -27.547 1 98.06 285 GLU A CA 1
ATOM 2221 C C . GLU A 1 285 ? 1.536 -30.172 -26.391 1 98.06 285 GLU A C 1
ATOM 2223 O O . GLU A 1 285 ? 1.221 -29 -26.609 1 98.06 285 GLU A O 1
ATOM 2228 N N . ILE A 1 286 ? 1.59 -30.734 -25.203 1 98.44 286 ILE A N 1
ATOM 2229 C CA . ILE A 1 286 ? 1.323 -29.938 -24 1 98.44 286 ILE A CA 1
ATOM 2230 C C . ILE A 1 286 ? 2.33 -28.797 -23.891 1 98.44 286 ILE A C 1
ATOM 2232 O O . ILE A 1 286 ? 1.95 -27.656 -23.656 1 98.44 286 ILE A O 1
ATOM 2236 N N . LEU A 1 287 ? 3.568 -29.125 -24.094 1 98.62 287 LEU A N 1
ATOM 2237 C CA . LEU A 1 287 ? 4.652 -28.156 -24.016 1 98.62 287 LEU A CA 1
ATOM 2238 C C . LEU A 1 287 ? 4.484 -27.047 -25.047 1 98.62 287 LEU A C 1
ATOM 2240 O O . LEU A 1 287 ? 4.629 -25.875 -24.75 1 98.62 287 LEU A O 1
ATOM 2244 N N . THR A 1 288 ? 4.164 -27.438 -26.25 1 98.5 288 THR A N 1
ATOM 2245 C CA . THR A 1 288 ? 3.975 -26.5 -27.344 1 98.5 288 THR A CA 1
ATOM 2246 C C . THR A 1 288 ? 2.793 -25.578 -27.078 1 98.5 288 THR A C 1
ATOM 2248 O O . THR A 1 288 ? 2.906 -24.359 -27.203 1 98.5 288 THR A O 1
ATOM 2251 N N . PHE A 1 289 ? 1.7 -26.125 -26.703 1 98.56 289 PHE A N 1
ATOM 2252 C CA . PHE A 1 289 ? 0.491 -25.375 -26.406 1 98.56 289 PHE A CA 1
ATOM 2253 C C . PHE A 1 289 ? 0.741 -24.359 -25.297 1 98.56 289 PHE A C 1
ATOM 2255 O O . PHE A 1 289 ? 0.337 -23.203 -25.391 1 98.56 289 PHE A O 1
ATOM 2262 N N . SER A 1 290 ? 1.374 -24.828 -24.25 1 98.75 290 SER A N 1
ATOM 2263 C CA . SER A 1 290 ? 1.603 -24.016 -23.062 1 98.75 290 SER A CA 1
ATOM 2264 C C . SER A 1 290 ? 2.547 -22.859 -23.375 1 98.75 290 SER A C 1
ATOM 2266 O O . SER A 1 290 ? 2.361 -21.734 -22.875 1 98.75 290 SER A O 1
ATOM 2268 N N . ASN A 1 291 ? 3.553 -23.094 -24.203 1 98.25 291 ASN A N 1
ATOM 2269 C CA . ASN A 1 291 ? 4.441 -22.031 -24.656 1 98.25 291 ASN A CA 1
ATOM 2270 C C . ASN A 1 291 ? 3.697 -20.984 -25.469 1 98.25 291 ASN A C 1
ATOM 2272 O O . ASN A 1 291 ? 3.922 -19.781 -25.312 1 98.25 291 ASN A O 1
ATOM 2276 N N . ALA A 1 292 ? 2.881 -21.469 -26.312 1 98.19 292 ALA A N 1
ATOM 2277 C CA . ALA A 1 292 ? 2.096 -20.562 -27.141 1 98.19 292 ALA A CA 1
ATOM 2278 C C . ALA A 1 292 ? 1.148 -19.719 -26.297 1 98.19 292 ALA A C 1
ATOM 2280 O O . ALA A 1 292 ? 0.993 -18.516 -26.531 1 98.19 292 ALA A O 1
ATOM 2281 N N . ALA A 1 293 ? 0.524 -20.328 -25.344 1 98.31 293 ALA A N 1
ATOM 2282 C CA . ALA A 1 293 ? -0.378 -19.609 -24.438 1 98.31 293 ALA A CA 1
ATOM 2283 C C . ALA A 1 293 ? 0.36 -18.516 -23.688 1 98.31 293 ALA A C 1
ATOM 2285 O O . ALA A 1 293 ? -0.131 -17.391 -23.578 1 98.31 293 ALA A O 1
ATOM 2286 N N . ALA A 1 294 ? 1.531 -18.875 -23.172 1 97.81 294 ALA A N 1
ATOM 2287 C CA . ALA A 1 294 ? 2.344 -17.891 -22.453 1 97.81 294 ALA A CA 1
ATOM 2288 C C . ALA A 1 294 ? 2.727 -16.719 -23.359 1 97.81 294 ALA A C 1
ATOM 2290 O O . ALA A 1 294 ? 2.707 -15.57 -22.922 1 97.81 294 ALA A O 1
ATOM 2291 N N . SER A 1 295 ? 3.029 -17.016 -24.531 1 97.06 295 SER A N 1
ATOM 2292 C CA . SER A 1 295 ? 3.404 -15.992 -25.5 1 97.06 295 SER A CA 1
ATOM 2293 C C . SER A 1 295 ? 2.268 -15.008 -25.734 1 97.06 295 SER A C 1
ATOM 2295 O O . SER A 1 295 ? 2.486 -13.789 -25.734 1 97.06 295 SER A O 1
ATOM 2297 N N . ILE A 1 296 ? 1.097 -15.516 -25.922 1 97.19 296 ILE A N 1
ATOM 2298 C CA . ILE A 1 296 ? -0.064 -14.664 -26.156 1 97.19 296 ILE A CA 1
ATOM 2299 C C . ILE A 1 296 ? -0.302 -13.766 -24.938 1 97.19 296 ILE A C 1
ATOM 2301 O O . ILE A 1 296 ? -0.59 -12.578 -25.094 1 97.19 296 ILE A O 1
ATOM 2305 N N . LEU A 1 297 ? -0.157 -14.344 -23.75 1 96.38 297 LEU A N 1
ATOM 2306 C CA . LEU A 1 297 ? -0.377 -13.586 -22.516 1 96.38 297 LEU A CA 1
ATOM 2307 C C . LEU A 1 297 ? 0.534 -12.367 -22.469 1 96.38 297 LEU A C 1
ATOM 2309 O O . LEU A 1 297 ? 0.123 -11.305 -22 1 96.38 297 LEU A O 1
ATOM 2313 N N . THR A 1 298 ? 1.763 -12.445 -22.906 1 94.19 298 THR A N 1
ATOM 2314 C CA . THR A 1 298 ? 2.744 -11.375 -22.797 1 94.19 298 THR A CA 1
ATOM 2315 C C . THR A 1 298 ? 2.322 -10.164 -23.641 1 94.19 298 THR A C 1
ATOM 2317 O O . THR A 1 298 ? 2.879 -9.078 -23.484 1 94.19 298 THR A O 1
ATOM 2320 N N . THR A 1 299 ? 1.358 -10.367 -24.547 1 94.31 299 THR A N 1
ATOM 2321 C CA . THR A 1 299 ? 0.902 -9.273 -25.406 1 94.31 299 THR A CA 1
ATOM 2322 C C . THR A 1 299 ? -0.25 -8.516 -24.734 1 94.31 299 THR A C 1
ATOM 2324 O O . THR A 1 299 ? -0.809 -7.594 -25.328 1 94.31 299 THR A O 1
ATOM 2327 N N . ARG A 1 300 ? -0.585 -8.906 -23.578 1 91 300 ARG A N 1
ATOM 2328 C CA . ARG A 1 300 ? -1.718 -8.336 -22.859 1 91 300 ARG A CA 1
ATOM 2329 C C . ARG A 1 300 ? -1.279 -7.762 -21.516 1 91 300 ARG A C 1
ATOM 2331 O O . ARG A 1 300 ? -0.242 -8.156 -20.969 1 91 300 ARG A O 1
ATOM 2338 N N . LYS A 1 301 ? -2.064 -6.82 -20.984 1 84.25 301 LYS A N 1
ATOM 2339 C CA . LYS A 1 301 ? -1.784 -6.281 -19.656 1 84.25 301 LYS A CA 1
ATOM 2340 C C . LYS A 1 301 ? -2.443 -7.121 -18.562 1 84.25 301 LYS A C 1
ATOM 2342 O O . LYS A 1 301 ? -3.617 -7.484 -18.672 1 84.25 301 LYS A O 1
ATOM 2347 N N . GLY A 1 302 ? -1.679 -7.387 -17.594 1 82.75 302 GLY A N 1
ATOM 2348 C CA . GLY A 1 302 ? -2.219 -8.148 -16.484 1 82.75 302 GLY A CA 1
ATOM 2349 C C . GLY A 1 302 ? -2.129 -9.648 -16.688 1 82.75 302 GLY A C 1
ATOM 2350 O O . GLY A 1 302 ? -1.738 -10.117 -17.75 1 82.75 302 GLY A O 1
ATOM 2351 N N . ALA A 1 303 ? -2.527 -10.414 -15.695 1 88.19 303 ALA A N 1
ATOM 2352 C CA . ALA A 1 303 ? -2.375 -11.867 -15.766 1 88.19 303 ALA A CA 1
ATOM 2353 C C . ALA A 1 303 ? -3.709 -12.57 -15.539 1 88.19 303 ALA A C 1
ATOM 2355 O O . ALA A 1 303 ? -4.379 -12.969 -16.5 1 88.19 303 ALA A O 1
ATOM 2356 N N . ILE A 1 304 ? -4.336 -12.422 -14.414 1 93.69 304 ILE A N 1
ATOM 2357 C CA . ILE A 1 304 ? -5.473 -13.234 -13.992 1 93.69 304 ILE A CA 1
ATOM 2358 C C . ILE A 1 304 ? -6.641 -13.031 -14.953 1 93.69 304 ILE A C 1
ATOM 2360 O O . ILE A 1 304 ? -7.383 -13.977 -15.242 1 93.69 304 ILE A O 1
ATOM 2364 N N . CYS A 1 305 ? -6.738 -11.828 -15.555 1 91.56 305 CYS A N 1
ATOM 2365 C CA . CYS A 1 305 ? -7.902 -11.5 -16.359 1 91.56 305 CYS A CA 1
ATOM 2366 C C . CYS A 1 305 ? -7.555 -11.523 -17.844 1 91.56 305 CYS A C 1
ATOM 2368 O O . CYS A 1 305 ? -8.359 -11.125 -18.688 1 91.56 305 CYS A O 1
ATOM 2370 N N . SER A 1 306 ? -6.414 -12.078 -18.203 1 92.62 306 SER A N 1
ATOM 2371 C CA . SER A 1 306 ? -5.965 -11.914 -19.578 1 92.62 306 SER A CA 1
ATOM 2372 C C . SER A 1 306 ? -5.555 -13.25 -20.188 1 92.62 306 SER A C 1
ATOM 2374 O O . SER A 1 306 ? -4.727 -13.297 -21.109 1 92.62 306 SER A O 1
ATOM 2376 N N . MET A 1 307 ? -6.121 -14.297 -19.703 1 96.81 307 MET A N 1
ATOM 2377 C CA . MET A 1 307 ? -5.738 -15.625 -20.188 1 96.81 307 MET A CA 1
ATOM 2378 C C . MET A 1 307 ? -6.207 -15.836 -21.625 1 96.81 307 MET A C 1
ATOM 2380 O O . MET A 1 307 ? -7.312 -15.43 -21.984 1 96.81 307 MET A O 1
ATOM 2384 N N . PRO A 1 308 ? -5.359 -16.422 -22.422 1 97.69 308 PRO A N 1
ATOM 2385 C CA . PRO A 1 308 ? -5.75 -16.656 -23.812 1 97.69 308 PRO A CA 1
ATOM 2386 C C . PRO A 1 308 ? -6.805 -17.75 -23.953 1 97.69 308 PRO A C 1
ATOM 2388 O O . PRO A 1 308 ? -6.828 -18.688 -23.156 1 97.69 308 PRO A O 1
ATOM 2391 N N . LYS A 1 309 ? -7.602 -17.656 -25.062 1 96.5 309 LYS A N 1
ATOM 2392 C CA . LYS A 1 309 ? -8.555 -18.703 -25.438 1 96.5 309 LYS A CA 1
ATOM 2393 C C . LYS A 1 309 ? -7.859 -19.828 -26.188 1 96.5 309 LYS A C 1
ATOM 2395 O O . LYS A 1 309 ? -6.812 -19.625 -26.797 1 96.5 309 LYS A O 1
ATOM 2400 N N . VAL A 1 310 ? -8.453 -20.938 -26.078 1 97.62 310 VAL A N 1
ATOM 2401 C CA . VAL A 1 310 ? -7.914 -22.125 -26.719 1 97.62 310 VAL A CA 1
ATOM 2402 C C . VAL A 1 310 ? -7.719 -21.859 -28.219 1 97.62 310 VAL A C 1
ATOM 2404 O O . VAL A 1 310 ? -6.68 -22.203 -28.781 1 97.62 310 VAL A O 1
ATOM 2407 N N . GLU A 1 311 ? -8.672 -21.219 -28.781 1 97.81 311 GLU A N 1
ATOM 2408 C CA . GLU A 1 311 ? -8.633 -20.953 -30.219 1 97.81 311 GLU A CA 1
ATOM 2409 C C . GLU A 1 311 ? -7.465 -20.047 -30.594 1 97.81 311 GLU A C 1
ATOM 2411 O O . GLU A 1 311 ? -6.832 -20.219 -31.625 1 97.81 311 GLU A O 1
ATOM 2416 N N . GLU A 1 312 ? -7.215 -19.062 -29.781 1 97.94 312 GLU A N 1
ATOM 2417 C CA . GLU A 1 312 ? -6.09 -18.156 -30.016 1 97.94 312 GLU A CA 1
ATOM 2418 C C . GLU A 1 312 ? -4.766 -18.906 -29.984 1 97.94 312 GLU A C 1
ATOM 2420 O O . GLU A 1 312 ? -3.889 -18.656 -30.812 1 97.94 312 GLU A O 1
ATOM 2425 N N . VAL A 1 313 ? -4.68 -19.844 -29.062 1 98.25 313 VAL A N 1
ATOM 2426 C CA . VAL A 1 313 ? -3.445 -20.609 -28.891 1 98.25 313 VAL A CA 1
ATOM 2427 C C . VAL A 1 313 ? -3.227 -21.516 -30.094 1 98.25 313 VAL A C 1
ATOM 2429 O O . VAL A 1 313 ? -2.131 -21.562 -30.656 1 98.25 313 VAL A O 1
ATOM 2432 N N . LEU A 1 314 ? -4.25 -22.203 -30.484 1 97.75 314 LEU A N 1
ATOM 2433 C CA . LEU A 1 314 ? -4.156 -23.125 -31.625 1 97.75 314 LEU A CA 1
ATOM 2434 C C . LEU A 1 314 ? -3.826 -22.375 -32.906 1 97.75 314 LEU A C 1
ATOM 2436 O O . LEU A 1 314 ? -3.072 -22.875 -33.75 1 97.75 314 LEU A O 1
ATOM 2440 N N . GLU A 1 315 ? -4.383 -21.188 -33.031 1 97.5 315 GLU A N 1
ATOM 2441 C CA . GLU A 1 315 ? -4.094 -20.375 -34.219 1 97.5 315 GLU A CA 1
ATOM 2442 C C . GLU A 1 315 ? -2.625 -19.969 -34.25 1 97.5 315 GLU A C 1
ATOM 2444 O O . GLU A 1 315 ? -1.997 -19.984 -35.312 1 97.5 315 GLU A O 1
ATOM 2449 N N . LEU A 1 316 ? -2.133 -19.578 -33.156 1 97 316 LEU A N 1
ATOM 2450 C CA . LEU A 1 316 ? -0.729 -19.188 -33.094 1 97 316 LEU A CA 1
ATOM 2451 C C . LEU A 1 316 ? 0.174 -20.359 -33.469 1 97 316 LEU A C 1
ATOM 2453 O O . LEU A 1 316 ? 1.157 -20.188 -34.188 1 97 316 LEU A O 1
ATOM 2457 N N . ILE A 1 317 ? -0.131 -21.547 -32.938 1 97.12 317 ILE A N 1
ATOM 2458 C CA . ILE A 1 317 ? 0.652 -22.75 -33.219 1 97.12 317 ILE A CA 1
ATOM 2459 C C . ILE A 1 317 ? 0.61 -23.047 -34.719 1 97.12 317 ILE A C 1
ATOM 2461 O O . ILE A 1 317 ? 1.636 -23.375 -35.312 1 97.12 317 ILE A O 1
ATOM 2465 N N . LYS A 1 318 ? -0.536 -22.906 -35.312 1 95.62 318 LYS A N 1
ATOM 2466 C CA . LYS A 1 318 ? -0.711 -23.172 -36.75 1 95.62 318 LYS A CA 1
ATOM 2467 C C . LYS A 1 318 ? 0.13 -22.219 -37.594 1 95.62 318 LYS A C 1
ATOM 2469 O O . LYS A 1 318 ? 0.732 -22.625 -38.562 1 95.62 318 LYS A O 1
ATOM 2474 N N . ILE A 1 319 ? 0.17 -21 -37.219 1 91.69 319 ILE A N 1
ATOM 2475 C CA . ILE A 1 319 ? 0.896 -19.969 -37.938 1 91.69 319 ILE A CA 1
ATOM 2476 C C . ILE A 1 319 ? 2.396 -20.234 -37.844 1 91.69 319 ILE A C 1
ATOM 2478 O O . ILE A 1 319 ? 3.125 -20.031 -38.844 1 91.69 319 ILE A O 1
ATOM 2482 N N . ARG A 1 320 ? 2.898 -20.672 -36.719 1 86.75 320 ARG A N 1
ATOM 2483 C CA . ARG A 1 320 ? 4.332 -20.859 -36.531 1 86.75 320 ARG A CA 1
ATOM 2484 C C . ARG A 1 320 ? 4.812 -22.172 -37.125 1 86.75 320 ARG A C 1
ATOM 2486 O O . ARG A 1 320 ? 5.992 -22.328 -37.438 1 86.75 320 ARG A O 1
ATOM 2493 N N . ASN A 1 321 ? 3.965 -23.141 -37.188 1 77.94 321 ASN A N 1
ATOM 2494 C CA . ASN A 1 321 ? 4.309 -24.406 -37.812 1 77.94 321 ASN A CA 1
ATOM 2495 C C . ASN A 1 321 ? 4.301 -24.281 -39.344 1 77.94 321 ASN A C 1
ATOM 2497 O O . ASN A 1 321 ? 4.742 -25.188 -40.062 1 77.94 321 ASN A O 1
ATOM 2501 N N . LYS A 1 322 ? 3.705 -23.188 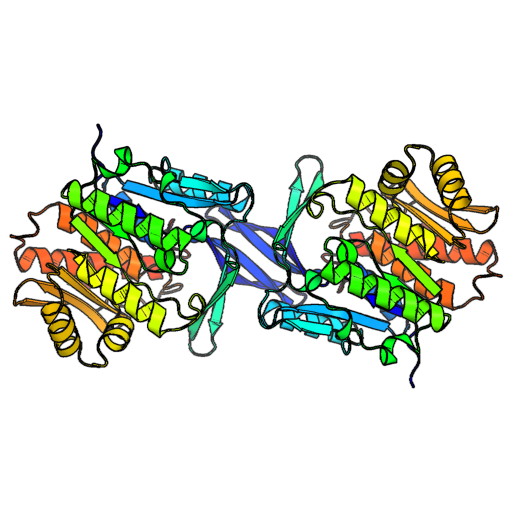-39.906 1 71.31 322 LYS A N 1
ATOM 2502 C CA . LYS A 1 322 ? 3.773 -22.922 -41.344 1 71.31 322 LYS A CA 1
ATOM 2503 C C . LYS A 1 322 ? 5.066 -22.188 -41.688 1 71.31 322 LYS A C 1
ATOM 2505 O O . LYS A 1 322 ? 5.512 -21.297 -40.969 1 71.31 322 LYS A O 1
ATOM 2510 N N . MET B 1 1 ? 22.828 29.797 14.547 1 47.31 1 MET B N 1
ATOM 2511 C CA . MET B 1 1 ? 22.172 28.703 13.836 1 47.31 1 MET B CA 1
ATOM 2512 C C . MET B 1 1 ? 20.891 29.188 13.148 1 47.31 1 MET B C 1
ATOM 2514 O O . MET B 1 1 ? 20.172 30.016 13.695 1 47.31 1 MET B O 1
ATOM 2518 N N . ASN B 1 2 ? 20.875 29.016 11.898 1 59.72 2 ASN B N 1
ATOM 2519 C CA . ASN B 1 2 ? 19.797 29.656 11.156 1 59.72 2 ASN B CA 1
ATOM 2520 C C . ASN B 1 2 ? 18.422 29.203 11.664 1 59.72 2 ASN B C 1
ATOM 2522 O O . ASN B 1 2 ? 18.141 28.016 11.734 1 59.72 2 ASN B O 1
ATOM 2526 N N . MET B 1 3 ? 17.609 30.125 12.258 1 86.62 3 MET B N 1
ATOM 2527 C CA . MET B 1 3 ? 16.344 29.969 12.969 1 86.62 3 MET B CA 1
ATOM 2528 C C . MET B 1 3 ? 15.211 29.625 12 1 86.62 3 MET B C 1
ATOM 2530 O O . MET B 1 3 ? 15.062 30.266 10.961 1 86.62 3 MET B O 1
ATOM 2534 N N . PHE B 1 4 ? 14.648 28.484 12.164 1 96.12 4 PHE B N 1
ATOM 2535 C CA . PHE B 1 4 ? 13.461 28.125 11.391 1 96.12 4 PHE B CA 1
ATOM 2536 C C . PHE B 1 4 ? 12.234 28.859 11.93 1 96.12 4 PHE B C 1
ATOM 2538 O O . PHE B 1 4 ? 12.117 29.094 13.133 1 96.12 4 PHE B O 1
ATOM 2545 N N . ASP B 1 5 ? 11.445 29.25 10.977 1 97.88 5 ASP B N 1
ATOM 2546 C CA . ASP B 1 5 ? 10.188 29.891 11.375 1 97.88 5 ASP B CA 1
ATOM 2547 C C . ASP B 1 5 ? 9.203 28.844 11.914 1 97.88 5 ASP B C 1
ATOM 2549 O O . ASP B 1 5 ? 8.617 29.047 12.977 1 97.88 5 ASP B O 1
ATOM 2553 N N . ILE B 1 6 ? 9 27.781 11.203 1 98.56 6 ILE B N 1
ATOM 2554 C CA . ILE B 1 6 ? 8.062 26.734 11.602 1 98.56 6 ILE B CA 1
ATOM 2555 C C . ILE B 1 6 ? 8.711 25.375 11.391 1 98.56 6 ILE B C 1
ATOM 2557 O O . ILE B 1 6 ? 9.219 25.078 10.305 1 98.56 6 ILE B O 1
ATOM 2561 N N . ILE B 1 7 ? 8.703 24.516 12.359 1 98.38 7 ILE B N 1
ATOM 2562 C CA . ILE B 1 7 ? 9.039 23.094 12.266 1 98.38 7 ILE B CA 1
ATOM 2563 C C . ILE B 1 7 ? 7.816 22.25 12.602 1 98.38 7 ILE B C 1
ATOM 2565 O O . ILE B 1 7 ? 7.098 22.531 13.562 1 98.38 7 ILE B O 1
ATOM 2569 N N . ALA B 1 8 ? 7.555 21.328 11.797 1 98.75 8 ALA B N 1
ATOM 2570 C CA . ALA B 1 8 ? 6.434 20.438 12.062 1 98.75 8 ALA B CA 1
ATOM 2571 C C . ALA B 1 8 ? 6.906 18.984 12.211 1 98.75 8 ALA B C 1
ATOM 2573 O O . ALA B 1 8 ? 7.93 18.594 11.641 1 98.75 8 ALA B O 1
ATOM 2574 N N . LEU B 1 9 ? 6.199 18.25 13.008 1 98.69 9 LEU B N 1
ATOM 2575 C CA . LEU B 1 9 ? 6.426 16.828 13.219 1 98.69 9 LEU B CA 1
ATOM 2576 C C . LEU B 1 9 ? 5.156 16.016 12.93 1 98.69 9 LEU B C 1
ATOM 2578 O O . LEU B 1 9 ? 4.062 16.422 13.328 1 98.69 9 LEU B O 1
ATOM 2582 N N . GLY B 1 10 ? 5.273 14.969 12.219 1 98.69 10 GLY B N 1
ATOM 2583 C CA . GLY B 1 10 ? 4.117 14.117 12.016 1 98.69 10 GLY B CA 1
ATOM 2584 C C . GLY B 1 10 ? 4.266 13.188 10.828 1 98.69 10 GLY B C 1
ATOM 2585 O O . GLY B 1 10 ? 5.355 12.68 10.555 1 98.69 10 GLY B O 1
ATOM 2586 N N . GLU B 1 11 ? 3.123 12.945 10.195 1 98.5 11 GLU B N 1
ATOM 2587 C CA . GLU B 1 11 ? 3.102 11.969 9.109 1 98.5 11 GLU B CA 1
ATOM 2588 C C . GLU B 1 11 ? 3.494 12.609 7.777 1 98.5 11 GLU B C 1
ATOM 2590 O O . GLU B 1 11 ? 3.162 13.766 7.52 1 98.5 11 GLU B O 1
ATOM 2595 N N . LEU B 1 12 ? 4.191 11.961 7.031 1 98.56 12 LEU B N 1
ATOM 2596 C CA . LEU B 1 12 ? 4.48 12.148 5.613 1 98.56 12 LEU B CA 1
ATOM 2597 C C . LEU B 1 12 ? 4.234 10.852 4.836 1 98.56 12 LEU B C 1
ATOM 2599 O O . LEU B 1 12 ? 4.832 9.82 5.145 1 98.56 12 LEU B O 1
ATOM 2603 N N . LEU B 1 13 ? 3.314 10.891 3.91 1 98.31 13 LEU B N 1
ATOM 2604 C CA . LEU B 1 13 ? 2.832 9.656 3.303 1 98.31 13 LEU B CA 1
ATOM 2605 C C . LEU B 1 13 ? 2.393 9.891 1.862 1 98.31 13 LEU B C 1
ATOM 2607 O O . LEU B 1 13 ? 2.516 11.008 1.347 1 98.31 13 LEU B O 1
ATOM 2611 N N . ILE B 1 14 ? 2 8.82 1.171 1 97.56 14 ILE B N 1
ATOM 2612 C CA . ILE B 1 14 ? 1.507 8.906 -0.2 1 97.56 14 ILE B CA 1
ATOM 2613 C C . ILE B 1 14 ? -0.011 8.742 -0.213 1 97.56 14 ILE B C 1
ATOM 2615 O O . ILE B 1 14 ? -0.542 7.773 0.334 1 97.56 14 ILE B O 1
ATOM 2619 N N . ASP B 1 15 ? -0.652 9.695 -0.784 1 95.94 15 ASP B N 1
ATOM 2620 C CA . ASP B 1 15 ? -2.09 9.617 -1.025 1 95.94 15 ASP B CA 1
ATOM 2621 C C . ASP B 1 15 ? -2.385 9.008 -2.393 1 95.94 15 ASP B C 1
ATOM 2623 O O . ASP B 1 15 ? -2.068 9.602 -3.426 1 95.94 15 ASP B O 1
ATOM 2627 N N . PHE B 1 16 ? -2.961 7.848 -2.379 1 96 16 PHE B N 1
ATOM 2628 C CA . PHE B 1 16 ? -3.424 7.246 -3.625 1 96 16 PHE B CA 1
ATOM 2629 C C . PHE B 1 16 ? -4.844 7.699 -3.949 1 96 16 PHE B C 1
ATOM 2631 O O . PHE B 1 16 ? -5.801 7.266 -3.305 1 96 16 PHE B O 1
ATOM 2638 N N . VAL B 1 17 ? -4.973 8.461 -5.004 1 92.38 17 VAL B N 1
ATOM 2639 C CA . VAL B 1 17 ? -6.25 9.039 -5.398 1 92.38 17 VAL B CA 1
ATOM 2640 C C . VAL B 1 17 ? -6.746 8.375 -6.68 1 92.38 17 VAL B C 1
ATOM 2642 O O . VAL B 1 17 ? -6.055 8.383 -7.699 1 92.38 17 VAL B O 1
ATOM 2645 N N . PRO B 1 18 ? -7.91 7.785 -6.609 1 91.81 18 PRO B N 1
ATOM 2646 C CA . PRO B 1 18 ? -8.438 7.199 -7.844 1 91.81 18 PRO B CA 1
ATOM 2647 C C . PRO B 1 18 ? -8.711 8.25 -8.922 1 91.81 18 PRO B C 1
ATOM 2649 O O . PRO B 1 18 ? -9.32 9.281 -8.641 1 91.81 18 PRO B O 1
ATOM 2652 N N . THR B 1 19 ? -8.289 7.965 -10.133 1 89.88 19 THR B N 1
ATOM 2653 C CA . THR B 1 19 ? -8.445 8.945 -11.203 1 89.88 19 THR B CA 1
ATOM 2654 C C . THR B 1 19 ? -9.195 8.344 -12.391 1 89.88 19 THR B C 1
ATOM 2656 O O . THR B 1 19 ? -9.469 9.031 -13.375 1 89.88 19 THR B O 1
ATOM 2659 N N . GLY B 1 20 ? -9.461 7.086 -12.336 1 89.81 20 GLY B N 1
ATOM 2660 C CA . GLY B 1 20 ? -10.203 6.469 -13.422 1 89.81 20 GLY B CA 1
ATOM 2661 C C . GLY B 1 20 ? -10.164 4.953 -13.391 1 89.81 20 GLY B C 1
ATOM 2662 O O . GLY B 1 20 ? -9.75 4.359 -12.391 1 89.81 20 GLY B O 1
ATOM 2663 N N . LEU B 1 21 ? -10.727 4.352 -14.43 1 91 21 LEU B N 1
ATOM 2664 C CA . LEU B 1 21 ? -10.734 2.904 -14.625 1 91 21 LEU B CA 1
ATOM 2665 C C . LEU B 1 21 ? -10.156 2.535 -15.984 1 91 21 LEU B C 1
ATOM 2667 O O . LEU B 1 21 ? -10.312 3.281 -16.953 1 91 21 LEU B O 1
ATOM 2671 N N . THR B 1 22 ? -9.445 1.433 -16 1 87.88 22 THR B N 1
ATOM 2672 C CA . THR B 1 22 ? -9.031 0.893 -17.297 1 87.88 22 THR B CA 1
ATOM 2673 C C . THR B 1 22 ? -10.219 0.266 -18.016 1 87.88 22 THR B C 1
ATOM 2675 O O . THR B 1 22 ? -11.32 0.188 -17.469 1 87.88 22 THR B O 1
ATOM 2678 N N . GLU B 1 23 ? -9.883 -0.184 -19.281 1 83.06 23 GLU B N 1
ATOM 2679 C CA . GLU B 1 23 ? -10.898 -0.881 -20.062 1 83.06 23 GLU B CA 1
ATOM 2680 C C . GLU B 1 23 ? -11.336 -2.174 -19.375 1 83.06 23 GLU B C 1
ATOM 2682 O O . GLU B 1 23 ? -12.492 -2.584 -19.5 1 83.06 23 GLU B O 1
ATOM 2687 N N . GLN B 1 24 ? -10.5 -2.805 -18.594 1 80.25 24 GLN B N 1
ATOM 2688 C CA . GLN B 1 24 ? -10.789 -4.062 -17.906 1 80.25 24 GLN B CA 1
ATOM 2689 C C . GLN B 1 24 ? -11.469 -3.811 -16.562 1 80.25 24 GLN B C 1
ATOM 2691 O O . GLN B 1 24 ? -11.789 -4.754 -15.844 1 80.25 24 GLN B O 1
ATOM 2696 N N . GLY B 1 25 ? -11.672 -2.484 -16.219 1 85.88 25 GLY B N 1
ATOM 2697 C CA . GLY B 1 25 ? -12.359 -2.141 -14.984 1 85.88 25 GLY B CA 1
ATOM 2698 C C . GLY B 1 25 ? -11.438 -2.039 -13.789 1 85.88 25 GLY B C 1
ATOM 2699 O O . GLY B 1 25 ? -11.891 -1.998 -12.641 1 85.88 25 GLY B O 1
ATOM 2700 N N . HIS B 1 26 ? -10.188 -2.023 -14.047 1 89.75 26 HIS B N 1
ATOM 2701 C CA . HIS B 1 26 ? -9.234 -1.862 -12.953 1 89.75 26 HIS B CA 1
ATOM 2702 C C . HIS B 1 26 ? -9.078 -0.394 -12.578 1 89.75 26 HIS B C 1
ATOM 2704 O O . HIS B 1 26 ? -9.07 0.479 -13.445 1 89.75 26 HIS B O 1
ATOM 2710 N N . ILE B 1 27 ? -8.867 -0.122 -11.328 1 92.5 27 ILE B N 1
ATOM 2711 C CA . ILE B 1 27 ? -8.773 1.254 -10.844 1 92.5 27 ILE B CA 1
ATOM 2712 C C . ILE B 1 27 ? -7.398 1.827 -11.172 1 92.5 27 ILE B C 1
ATOM 2714 O O . ILE B 1 27 ? -6.383 1.142 -11.023 1 92.5 27 ILE B O 1
ATOM 2718 N N . ILE B 1 28 ? -7.387 3.037 -11.609 1 94.69 28 ILE B N 1
ATOM 2719 C CA . ILE B 1 28 ? -6.164 3.805 -11.812 1 94.69 28 ILE B CA 1
ATOM 2720 C C . ILE B 1 28 ? -5.984 4.801 -10.672 1 94.69 28 ILE B C 1
ATOM 2722 O O . ILE B 1 28 ? -6.902 5.562 -10.352 1 94.69 28 ILE B O 1
ATOM 2726 N N . PHE B 1 29 ? -4.793 4.766 -10.062 1 95.81 29 PHE B N 1
ATOM 2727 C CA . PHE B 1 29 ? -4.496 5.676 -8.953 1 95.81 29 PHE B CA 1
ATOM 2728 C C . PHE B 1 29 ? -3.367 6.629 -9.328 1 95.81 29 PHE B C 1
ATOM 2730 O O . PHE B 1 29 ? -2.418 6.238 -10.016 1 95.81 29 PHE B O 1
ATOM 2737 N N . GLU B 1 30 ? -3.5 7.812 -8.836 1 94.75 30 GLU B N 1
ATOM 2738 C CA . GLU B 1 30 ? -2.365 8.734 -8.789 1 94.75 30 GLU B CA 1
ATOM 2739 C C . GLU B 1 30 ? -1.717 8.727 -7.406 1 94.75 30 GLU B C 1
ATOM 2741 O O . GLU B 1 30 ? -2.406 8.836 -6.391 1 94.75 30 GLU B O 1
ATOM 2746 N N . ALA B 1 31 ? -0.453 8.508 -7.352 1 95.75 31 ALA B N 1
ATOM 2747 C CA . ALA B 1 31 ? 0.292 8.547 -6.094 1 95.75 31 ALA B CA 1
ATOM 2748 C C . ALA B 1 31 ? 0.767 9.961 -5.785 1 95.75 31 ALA B C 1
ATOM 2750 O O . ALA B 1 31 ? 1.765 10.43 -6.344 1 95.75 31 ALA B O 1
ATOM 2751 N N . ASN B 1 32 ? 0.141 10.602 -4.832 1 95.06 32 ASN B N 1
ATOM 2752 C CA . ASN B 1 32 ? 0.424 11.992 -4.5 1 95.06 32 ASN B CA 1
ATOM 2753 C C . ASN B 1 32 ? 1.133 12.117 -3.156 1 95.06 32 ASN B C 1
ATOM 2755 O O . ASN B 1 32 ? 0.718 11.5 -2.172 1 95.06 32 ASN B O 1
ATOM 2759 N N . PRO B 1 33 ? 2.23 12.906 -3.17 1 96.31 33 PRO B N 1
ATOM 2760 C CA . PRO B 1 33 ? 2.791 13.203 -1.851 1 96.31 33 PRO B CA 1
ATOM 2761 C C . PRO B 1 33 ? 1.803 13.93 -0.941 1 96.31 33 PRO B C 1
ATOM 2763 O O . PRO B 1 33 ? 1.076 14.812 -1.395 1 96.31 33 PRO B O 1
ATOM 2766 N N . GLY B 1 34 ? 1.743 13.445 0.317 1 95.06 34 GLY B N 1
ATOM 2767 C CA . GLY B 1 34 ? 0.833 14.062 1.269 1 95.06 34 GLY B CA 1
ATOM 2768 C C . GLY B 1 34 ? 1.327 13.992 2.701 1 95.06 34 GLY B C 1
ATOM 2769 O O . GLY B 1 34 ? 2.424 13.492 2.959 1 95.06 34 GLY B O 1
ATOM 2770 N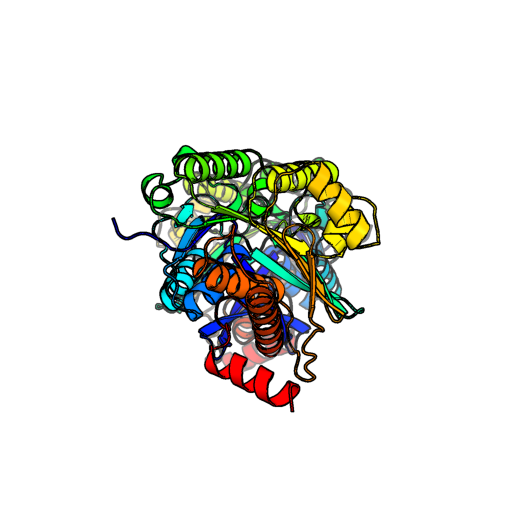 N . GLY B 1 35 ? 0.432 14.445 3.561 1 96.75 35 GLY B N 1
ATOM 2771 C CA . GLY B 1 35 ? 0.716 14.648 4.973 1 96.75 35 GLY B CA 1
ATOM 2772 C C . GLY B 1 35 ? 0.348 16.031 5.461 1 96.75 35 GLY B C 1
ATOM 2773 O O . GLY B 1 35 ? 0.902 17.031 4.992 1 96.75 35 GLY B O 1
ATOM 2774 N N . ALA B 1 36 ? -0.437 16.031 6.453 1 97.88 36 ALA B N 1
ATOM 2775 C CA . ALA B 1 36 ? -1.021 17.297 6.906 1 97.88 36 ALA B CA 1
ATOM 2776 C C . ALA B 1 36 ? 0.061 18.25 7.383 1 97.88 36 ALA B C 1
ATOM 2778 O O . ALA B 1 36 ? 0.068 19.422 6.996 1 97.88 36 ALA B O 1
ATOM 2779 N N . PRO B 1 37 ? 1.044 17.844 8.203 1 98.69 37 PRO B N 1
ATOM 2780 C CA . PRO B 1 37 ? 2.059 18.781 8.68 1 98.69 37 PRO B CA 1
ATOM 2781 C C . PRO B 1 37 ? 2.836 19.438 7.539 1 98.69 37 PRO B C 1
ATOM 2783 O O . PRO B 1 37 ? 3.1 20.641 7.578 1 98.69 37 PRO B O 1
ATOM 2786 N N . CYS B 1 38 ? 3.148 18.656 6.551 1 98.56 38 CYS B N 1
ATOM 2787 C CA . CYS B 1 38 ? 3.951 19.203 5.457 1 98.56 38 CYS B CA 1
ATOM 2788 C C . CYS B 1 38 ? 3.1 20.062 4.527 1 98.56 38 CYS B C 1
ATOM 2790 O O . CYS B 1 38 ? 3.607 20.984 3.887 1 98.56 38 CYS B O 1
ATOM 2792 N N . ASN B 1 39 ? 1.805 19.766 4.422 1 98.38 39 ASN B N 1
ATOM 2793 C CA . ASN B 1 39 ? 0.922 20.703 3.732 1 98.38 39 ASN B CA 1
ATOM 2794 C C . ASN B 1 39 ? 0.962 22.094 4.371 1 98.38 39 ASN B C 1
ATOM 2796 O O . ASN B 1 39 ? 1.041 23.094 3.668 1 98.38 39 ASN B O 1
ATOM 2800 N N . VAL B 1 40 ? 0.921 22.078 5.688 1 98.81 40 VAL B N 1
ATOM 2801 C CA . VAL B 1 40 ? 0.993 23.328 6.441 1 98.81 40 VAL B CA 1
ATOM 2802 C C . VAL B 1 40 ? 2.318 24.031 6.156 1 98.81 40 VAL B C 1
ATOM 2804 O O . VAL B 1 40 ? 2.342 25.219 5.852 1 98.81 40 VAL B O 1
ATOM 2807 N N . LEU B 1 41 ? 3.406 23.266 6.227 1 98.81 41 LEU B N 1
ATOM 2808 C CA . LEU B 1 41 ? 4.734 23.828 6.004 1 98.81 41 LEU B CA 1
ATOM 2809 C C . LEU B 1 41 ? 4.871 24.359 4.582 1 98.81 41 LEU B C 1
ATOM 2811 O O . LEU B 1 41 ? 5.496 25.406 4.363 1 98.81 41 LEU B O 1
ATOM 2815 N N . ALA B 1 42 ? 4.328 23.641 3.643 1 98.5 42 ALA B N 1
ATOM 2816 C CA . ALA B 1 42 ? 4.441 24.047 2.244 1 98.5 42 ALA B CA 1
ATOM 2817 C C . ALA B 1 42 ? 3.791 25.406 2.014 1 98.5 42 ALA B C 1
ATOM 2819 O O . ALA B 1 42 ? 4.344 26.25 1.311 1 98.5 42 ALA B O 1
ATOM 2820 N N . MET B 1 43 ? 2.633 25.625 2.574 1 98.62 43 MET B N 1
ATOM 2821 C CA . MET B 1 43 ? 1.955 26.906 2.43 1 98.62 43 MET B CA 1
ATOM 2822 C C . MET B 1 43 ? 2.746 28.016 3.111 1 98.62 43 MET B C 1
ATOM 2824 O O . MET B 1 43 ? 2.846 29.125 2.586 1 98.62 43 MET B O 1
ATOM 2828 N N . ALA B 1 44 ? 3.281 27.734 4.293 1 98.44 44 ALA B N 1
ATOM 2829 C CA . ALA B 1 44 ? 4.105 28.719 4.988 1 98.44 44 ALA B CA 1
ATOM 2830 C C . ALA B 1 44 ? 5.34 29.078 4.168 1 98.44 44 ALA B C 1
ATOM 2832 O O . ALA B 1 44 ? 5.723 30.25 4.098 1 98.44 44 ALA B O 1
ATOM 2833 N N . ASN B 1 45 ? 5.887 28.062 3.586 1 97.12 45 ASN B N 1
ATOM 2834 C CA . ASN B 1 45 ? 7.035 28.297 2.719 1 97.12 45 ASN B CA 1
ATOM 2835 C C . ASN B 1 45 ? 6.68 29.188 1.535 1 97.12 45 ASN B C 1
ATOM 2837 O O . ASN B 1 45 ? 7.469 30.047 1.14 1 97.12 45 ASN B O 1
ATOM 2841 N N . GLN B 1 46 ? 5.559 28.938 0.961 1 96.25 46 GLN B N 1
ATOM 2842 C CA . GLN B 1 46 ? 5.066 29.75 -0.145 1 96.25 46 GLN B CA 1
ATOM 2843 C C . GLN B 1 46 ? 4.98 31.219 0.25 1 96.25 46 GLN B C 1
ATOM 2845 O O . GLN B 1 46 ? 5.109 32.094 -0.599 1 96.25 46 GLN B O 1
ATOM 2850 N N . LEU B 1 47 ? 4.824 31.453 1.505 1 97.56 47 LEU B N 1
ATOM 2851 C CA . LEU B 1 47 ? 4.695 32.812 2.02 1 97.56 47 LEU B CA 1
ATOM 2852 C C . LEU B 1 47 ? 6.039 33.312 2.535 1 97.56 47 LEU B C 1
ATOM 2854 O O . LEU B 1 47 ? 6.086 34.312 3.264 1 97.56 47 LEU B O 1
ATOM 2858 N N . GLY B 1 48 ? 7.105 32.594 2.268 1 96.75 48 GLY B N 1
ATOM 2859 C CA . GLY B 1 48 ? 8.453 33.094 2.5 1 96.75 48 GLY B CA 1
ATOM 2860 C C . GLY B 1 48 ? 9.023 32.656 3.84 1 96.75 48 GLY B C 1
ATOM 2861 O O . GLY B 1 48 ? 10.062 33.188 4.273 1 96.75 48 GLY B O 1
ATOM 2862 N N . LYS B 1 49 ? 8.43 31.766 4.508 1 97.88 49 LYS B N 1
ATOM 2863 C CA . LYS B 1 49 ? 8.93 31.312 5.801 1 97.88 49 LYS B CA 1
ATOM 2864 C C . LYS B 1 49 ? 9.93 30.172 5.633 1 97.88 49 LYS B C 1
ATOM 2866 O O . LYS B 1 49 ? 9.836 29.391 4.684 1 97.88 49 LYS B O 1
ATOM 2871 N N . LYS B 1 50 ? 10.859 30.125 6.512 1 97.75 50 LYS B N 1
ATOM 2872 C CA . LYS B 1 50 ? 11.812 29.016 6.562 1 97.75 50 LYS B CA 1
ATOM 2873 C C . LYS B 1 50 ? 11.266 27.859 7.391 1 97.75 50 LYS B C 1
ATOM 2875 O O . LYS B 1 50 ? 11 28.016 8.586 1 97.75 50 LYS B O 1
ATOM 2880 N N . THR B 1 51 ? 11.125 26.656 6.773 1 98.12 51 THR B N 1
ATOM 2881 C CA . THR B 1 51 ? 10.438 25.562 7.445 1 98.12 51 THR B CA 1
ATOM 2882 C C . THR B 1 51 ? 11.289 24.297 7.422 1 98.12 51 THR B C 1
ATOM 2884 O O . THR B 1 51 ? 12.203 24.172 6.605 1 98.12 51 THR B O 1
ATOM 2887 N N . ALA B 1 52 ? 11.008 23.359 8.359 1 98.12 52 ALA B N 1
ATOM 2888 C CA . ALA B 1 52 ? 11.641 22.047 8.445 1 98.12 52 ALA B CA 1
ATOM 2889 C C . ALA B 1 52 ? 10.648 20.984 8.922 1 98.12 52 ALA B C 1
ATOM 2891 O O . ALA B 1 52 ? 9.641 21.312 9.562 1 98.12 52 ALA B O 1
ATOM 2892 N N . PHE B 1 53 ? 11.031 19.781 8.594 1 98.38 53 PHE B N 1
ATOM 2893 C CA . PHE B 1 53 ? 10.117 18.688 8.914 1 98.38 53 PHE B CA 1
ATOM 2894 C C . PHE B 1 53 ? 10.836 17.594 9.695 1 98.38 53 PHE B C 1
ATOM 2896 O O . PHE B 1 53 ? 11.992 17.281 9.414 1 98.38 53 PHE B O 1
ATOM 2903 N N . ILE B 1 54 ? 10.109 17.125 10.719 1 98.5 54 ILE B N 1
ATOM 2904 C CA . ILE B 1 54 ? 10.555 15.969 11.484 1 98.5 54 ILE B CA 1
ATOM 2905 C C . ILE B 1 54 ? 9.578 14.812 11.273 1 98.5 54 ILE B C 1
ATOM 2907 O O . ILE B 1 54 ? 8.375 14.945 11.523 1 98.5 54 ILE B O 1
ATOM 2911 N N . GLY B 1 55 ? 9.977 13.781 10.812 1 98.62 55 GLY B N 1
ATOM 2912 C CA . GLY B 1 55 ? 9.164 12.594 10.594 1 98.62 55 GLY B CA 1
ATOM 2913 C C . GLY B 1 55 ? 9.969 11.398 10.109 1 98.62 55 GLY B C 1
ATOM 2914 O O . GLY B 1 55 ? 11.203 11.398 10.195 1 98.62 55 GLY B O 1
ATOM 2915 N N . LYS B 1 56 ? 9.352 10.336 9.75 1 98.75 56 LYS B N 1
ATOM 2916 C CA . LYS B 1 56 ? 9.992 9.109 9.305 1 98.75 56 LYS B CA 1
ATOM 2917 C C . LYS B 1 56 ? 9.25 8.484 8.133 1 98.75 56 LYS B C 1
ATOM 2919 O O . LYS B 1 56 ? 8.016 8.469 8.109 1 98.75 56 LYS B O 1
ATOM 2924 N N . VAL B 1 57 ? 9.992 8.078 7.098 1 98.75 57 VAL B N 1
ATOM 2925 C CA . VAL B 1 57 ? 9.469 7.363 5.938 1 98.75 57 VAL B CA 1
ATOM 2926 C C . VAL B 1 57 ? 10.266 6.082 5.711 1 98.75 57 VAL B C 1
ATOM 2928 O O . VAL B 1 57 ? 11.32 5.883 6.316 1 98.75 57 VAL B O 1
ATOM 2931 N N . GLY B 1 58 ? 9.719 5.215 4.887 1 98 58 GLY B N 1
ATOM 2932 C CA . GLY B 1 58 ? 10.445 3.994 4.57 1 98 58 GLY B CA 1
ATOM 2933 C C . GLY B 1 58 ? 11.625 4.227 3.641 1 98 58 GLY B C 1
ATOM 2934 O O . GLY B 1 58 ? 11.672 5.23 2.93 1 98 58 GLY B O 1
ATOM 2935 N N . LYS B 1 59 ? 12.641 3.354 3.727 1 96.44 59 LYS B N 1
ATOM 2936 C CA . LYS B 1 59 ? 13.68 3.283 2.699 1 96.44 59 LYS B CA 1
ATOM 2937 C C . LYS B 1 59 ? 13.164 2.58 1.446 1 96.44 59 LYS B C 1
ATOM 2939 O O . LYS B 1 59 ? 13.617 1.486 1.11 1 96.44 59 LYS B O 1
ATOM 2944 N N . ASP B 1 60 ? 12.234 3.195 0.746 1 94.44 60 ASP B N 1
ATOM 2945 C CA . ASP B 1 60 ? 11.562 2.666 -0.437 1 94.44 60 ASP B CA 1
ATOM 2946 C C . ASP B 1 60 ? 11.305 3.77 -1.462 1 94.44 60 ASP B C 1
ATOM 2948 O O . ASP B 1 60 ? 11.75 4.906 -1.282 1 94.44 60 ASP B O 1
ATOM 2952 N N . MET B 1 61 ? 10.695 3.414 -2.561 1 92.38 61 MET B N 1
ATOM 2953 C CA . MET B 1 61 ? 10.523 4.359 -3.66 1 92.38 61 MET B CA 1
ATOM 2954 C C . MET B 1 61 ? 9.672 5.547 -3.227 1 92.38 61 MET B C 1
ATOM 2956 O O . MET B 1 61 ? 9.883 6.668 -3.691 1 92.38 61 MET B O 1
ATOM 2960 N N . PHE B 1 62 ? 8.727 5.273 -2.33 1 96.5 62 PHE B N 1
ATOM 2961 C CA . PHE B 1 62 ? 7.836 6.344 -1.889 1 96.5 62 PHE B CA 1
ATOM 2962 C C . PHE B 1 62 ? 8.555 7.277 -0.922 1 96.5 62 PHE B C 1
ATOM 2964 O O . PHE B 1 62 ? 8.336 8.492 -0.947 1 96.5 62 PHE B O 1
ATOM 2971 N N . GLY B 1 63 ? 9.352 6.668 -0.046 1 97.62 63 GLY B N 1
ATOM 2972 C CA . GLY B 1 63 ? 10.188 7.516 0.796 1 97.62 63 GLY B CA 1
ATOM 2973 C C . GLY B 1 63 ? 11.07 8.461 0.004 1 97.62 63 GLY B C 1
ATOM 2974 O O . GLY B 1 63 ? 11.18 9.641 0.341 1 97.62 63 GLY B O 1
ATOM 2975 N N . VAL B 1 64 ? 11.641 7.969 -1.023 1 95.81 64 VAL B N 1
ATOM 2976 C CA . VAL B 1 64 ? 12.492 8.773 -1.896 1 95.81 64 VAL B CA 1
ATOM 2977 C C . VAL B 1 64 ? 11.664 9.883 -2.543 1 95.81 64 VAL B C 1
ATOM 2979 O O . VAL B 1 64 ? 12.07 11.047 -2.561 1 95.81 64 VAL B O 1
ATOM 2982 N N . GLN B 1 65 ? 10.523 9.531 -3.078 1 94.75 65 GLN B N 1
ATOM 2983 C CA . GLN B 1 65 ? 9.625 10.492 -3.703 1 94.75 65 GLN B CA 1
ATOM 2984 C C . GLN B 1 65 ? 9.258 11.609 -2.732 1 94.75 65 GLN B C 1
ATOM 2986 O O . GLN B 1 65 ? 9.234 12.789 -3.107 1 94.75 65 GLN B O 1
ATOM 2991 N N . LEU B 1 66 ? 8.984 11.242 -1.532 1 98.12 66 LEU B N 1
ATOM 2992 C CA . LEU B 1 66 ? 8.547 12.211 -0.53 1 98.12 66 LEU B CA 1
ATOM 2993 C C . LEU B 1 66 ? 9.688 13.156 -0.161 1 98.12 66 LEU B C 1
ATOM 2995 O O . LEU B 1 66 ? 9.477 14.367 -0.03 1 98.12 66 LEU B O 1
ATOM 2999 N N . ARG B 1 67 ? 10.844 12.633 0.029 1 98 67 ARG B N 1
ATOM 3000 C CA . ARG B 1 67 ? 12 13.477 0.329 1 98 67 ARG B CA 1
ATOM 3001 C C . ARG B 1 67 ? 12.258 14.469 -0.798 1 98 67 ARG B C 1
ATOM 3003 O O . ARG B 1 67 ? 12.508 15.648 -0.546 1 98 67 ARG B O 1
ATOM 3010 N N . GLU B 1 68 ? 12.195 14 -2.006 1 96.69 68 GLU B N 1
ATOM 3011 C CA . GLU B 1 68 ? 12.383 14.875 -3.16 1 96.69 68 GLU B CA 1
ATOM 3012 C C . GLU B 1 68 ? 11.312 15.961 -3.207 1 96.69 68 GLU B C 1
ATOM 3014 O O . GLU B 1 68 ? 11.586 17.094 -3.6 1 96.69 68 GLU B O 1
ATOM 3019 N N . THR B 1 69 ? 10.133 15.586 -2.857 1 96.75 69 THR B N 1
ATOM 3020 C CA . THR B 1 69 ? 9.039 16.547 -2.816 1 96.75 69 THR B CA 1
ATOM 3021 C C . THR B 1 69 ? 9.328 17.656 -1.817 1 96.75 69 THR B C 1
ATOM 3023 O O . THR B 1 69 ? 9.117 18.844 -2.113 1 96.75 69 THR B O 1
ATOM 3026 N N . LEU B 1 70 ? 9.805 17.297 -0.614 1 98.19 70 LEU B N 1
ATOM 3027 C CA . LEU B 1 70 ? 10.141 18.297 0.384 1 98.19 70 LEU B CA 1
ATOM 3028 C C . LEU B 1 70 ? 11.164 19.281 -0.164 1 98.19 70 LEU B C 1
ATOM 3030 O O . LEU B 1 70 ? 11.023 20.5 0.003 1 98.19 70 LEU B O 1
ATOM 3034 N N . LYS B 1 71 ? 12.148 18.766 -0.83 1 96.94 71 LYS B N 1
ATOM 3035 C CA . LYS B 1 71 ? 13.18 19.609 -1.42 1 96.94 71 LYS B CA 1
ATOM 3036 C C . LYS B 1 71 ? 12.594 20.547 -2.469 1 96.94 71 LYS B C 1
ATOM 3038 O O . LYS B 1 71 ? 12.914 21.734 -2.498 1 96.94 71 LYS B O 1
ATOM 3043 N N . LYS B 1 72 ? 11.758 20.016 -3.229 1 94.88 72 LYS B N 1
ATOM 3044 C CA . LYS B 1 72 ? 11.141 20.781 -4.312 1 94.88 72 LYS B CA 1
ATOM 3045 C C . LYS B 1 72 ? 10.328 21.953 -3.771 1 94.88 72 LYS B C 1
ATOM 3047 O O . LYS B 1 72 ? 10.32 23.031 -4.359 1 94.88 72 LYS B O 1
ATOM 3052 N N . VAL B 1 73 ? 9.688 21.75 -2.639 1 95.88 73 VAL B N 1
ATOM 3053 C CA . VAL B 1 73 ? 8.797 22.797 -2.137 1 95.88 73 VAL B CA 1
ATOM 3054 C C . VAL B 1 73 ? 9.539 23.656 -1.116 1 95.88 73 VAL B C 1
ATOM 3056 O O . VAL B 1 73 ? 8.961 24.594 -0.544 1 95.88 73 VAL B O 1
ATOM 3059 N N . GLY B 1 74 ? 10.766 23.312 -0.785 1 96.94 74 GLY B N 1
ATOM 3060 C CA . GLY B 1 74 ? 11.633 24.156 0.019 1 96.94 74 GLY B CA 1
ATOM 3061 C C . GLY B 1 74 ? 11.562 23.844 1.501 1 96.94 74 GLY B C 1
ATOM 3062 O O . GLY B 1 74 ? 11.922 24.688 2.334 1 96.94 74 GLY B O 1
ATOM 3063 N N . ILE B 1 75 ? 11.109 22.672 1.872 1 98.12 75 ILE B N 1
ATOM 3064 C CA . ILE B 1 75 ? 11.055 22.266 3.27 1 98.12 75 ILE B CA 1
ATOM 3065 C C . ILE B 1 75 ? 12.344 21.516 3.637 1 98.12 75 ILE B C 1
ATOM 3067 O O . ILE B 1 75 ? 12.727 20.562 2.967 1 98.12 75 ILE B O 1
ATOM 3071 N N . GLU B 1 76 ? 13 22.031 4.637 1 97.44 76 GLU B N 1
ATOM 3072 C CA . GLU B 1 76 ? 14.211 21.359 5.102 1 97.44 76 GLU B CA 1
ATOM 3073 C C . GLU B 1 76 ? 13.898 19.953 5.613 1 97.44 76 GLU B C 1
ATOM 3075 O O . GLU B 1 76 ? 12.961 19.766 6.391 1 97.44 76 GLU B O 1
ATOM 3080 N N . ASP B 1 77 ? 14.664 18.969 5.121 1 97.56 77 ASP B N 1
ATOM 3081 C CA . ASP B 1 77 ? 14.32 17.578 5.422 1 97.56 77 ASP B CA 1
ATOM 3082 C C . ASP B 1 77 ? 15.375 16.938 6.316 1 97.56 77 ASP B C 1
ATOM 3084 O O . ASP B 1 77 ? 15.469 15.703 6.387 1 97.56 77 ASP B O 1
ATOM 3088 N N . LYS B 1 78 ? 16.156 17.672 7.016 1 95.94 78 LYS B N 1
ATOM 3089 C CA . LYS B 1 78 ? 17.188 17.141 7.891 1 95.94 78 LYS B CA 1
ATOM 3090 C C . LYS B 1 78 ? 16.594 16.266 8.984 1 95.94 78 LYS B C 1
ATOM 3092 O O . LYS B 1 78 ? 17.234 15.336 9.477 1 95.94 78 LYS B O 1
ATOM 3097 N N . GLY B 1 79 ? 15.391 16.547 9.398 1 97.56 79 GLY B N 1
ATOM 3098 C CA . GLY B 1 79 ? 14.734 15.797 10.461 1 97.56 79 GLY B CA 1
ATOM 3099 C C . GLY B 1 79 ? 13.992 14.57 9.953 1 97.56 79 GLY B C 1
ATOM 3100 O O . GLY B 1 79 ? 13.438 13.805 10.742 1 97.56 79 GLY B O 1
ATOM 3101 N N . LEU B 1 80 ? 13.984 14.375 8.641 1 98.31 80 LEU B N 1
ATOM 3102 C CA . LEU B 1 80 ? 13.312 13.219 8.055 1 98.31 80 LEU B CA 1
ATOM 3103 C C . LEU B 1 80 ? 14.219 11.992 8.086 1 98.31 80 LEU B C 1
ATOM 3105 O O . LEU B 1 80 ? 15.312 12.008 7.512 1 98.31 80 LEU B O 1
ATOM 3109 N N . ILE B 1 81 ? 13.742 10.945 8.727 1 98.19 81 ILE B N 1
ATOM 3110 C CA . ILE B 1 81 ? 14.523 9.727 8.93 1 98.19 81 ILE B CA 1
ATOM 3111 C C . ILE B 1 81 ? 13.992 8.617 8.023 1 98.19 81 ILE B C 1
ATOM 3113 O O . ILE B 1 81 ? 12.781 8.523 7.785 1 98.19 81 ILE B O 1
ATOM 3117 N N . ASP B 1 82 ? 14.938 7.754 7.504 1 97.81 82 ASP B N 1
ATOM 3118 C CA . ASP B 1 82 ? 14.555 6.594 6.703 1 97.81 82 ASP B CA 1
ATOM 3119 C C . ASP B 1 82 ? 14.453 5.34 7.566 1 97.81 82 ASP B C 1
ATOM 3121 O O . ASP B 1 82 ? 15.359 5.027 8.336 1 97.81 82 ASP B O 1
ATOM 3125 N N . ASP B 1 83 ? 13.352 4.703 7.457 1 97.94 83 ASP B N 1
ATOM 3126 C CA . ASP B 1 83 ? 13.156 3.428 8.141 1 97.94 83 ASP B CA 1
ATOM 3127 C C . ASP B 1 83 ? 13.547 2.258 7.242 1 97.94 83 ASP B C 1
ATOM 3129 O O . ASP B 1 83 ? 12.969 2.07 6.172 1 97.94 83 ASP B O 1
ATOM 3133 N N . SER B 1 84 ? 14.445 1.394 7.637 1 94.94 84 SER B N 1
ATOM 3134 C CA . SER B 1 84 ? 14.914 0.287 6.812 1 94.94 84 SER B CA 1
ATOM 3135 C C . SER B 1 84 ? 14.023 -0.937 6.961 1 94.94 84 SER B C 1
ATOM 3137 O O . SER B 1 84 ? 14.109 -1.879 6.172 1 94.94 84 SER B O 1
ATOM 3139 N N . GLU B 1 85 ? 13.102 -0.917 7.906 1 93.31 85 GLU B N 1
ATOM 3140 C CA . GLU B 1 85 ? 12.32 -2.113 8.219 1 93.31 85 GLU B CA 1
ATOM 3141 C C . GLU B 1 85 ? 10.859 -1.937 7.828 1 93.31 85 GLU B C 1
ATOM 3143 O O . GLU B 1 85 ? 10.172 -2.912 7.527 1 93.31 85 GLU B O 1
ATOM 3148 N N . VAL B 1 86 ? 10.375 -0.737 7.934 1 96.12 86 VAL B N 1
ATOM 3149 C CA . VAL B 1 86 ? 8.945 -0.483 7.746 1 96.12 86 VAL B CA 1
ATOM 3150 C C . VAL B 1 86 ? 8.742 0.434 6.543 1 96.12 86 VAL B C 1
ATOM 3152 O O . VAL B 1 86 ? 9.461 1.423 6.379 1 96.12 86 VAL B O 1
ATOM 3155 N N . ASN B 1 87 ? 7.75 0.128 5.719 1 97.06 87 ASN B N 1
ATOM 3156 C CA . ASN B 1 87 ? 7.484 0.867 4.492 1 97.06 87 ASN B CA 1
ATOM 3157 C C . ASN B 1 87 ? 6.828 2.215 4.777 1 97.06 87 ASN B C 1
ATOM 3159 O O . ASN B 1 87 ? 6.25 2.414 5.848 1 97.06 87 ASN B O 1
ATOM 3163 N N . THR B 1 88 ? 6.969 3.104 3.834 1 98.38 88 THR B N 1
ATOM 3164 C CA . THR B 1 88 ? 6.27 4.383 3.861 1 98.38 88 THR B CA 1
ATOM 3165 C C . THR B 1 88 ? 4.762 4.172 3.961 1 98.38 88 THR B C 1
ATOM 3167 O O . THR B 1 88 ? 4.211 3.275 3.32 1 98.38 88 THR B O 1
ATOM 3170 N N . THR B 1 89 ? 4.109 4.961 4.777 1 98.38 89 THR B N 1
ATOM 3171 C CA . THR B 1 89 ? 2.664 4.883 4.957 1 98.38 89 THR B CA 1
ATOM 3172 C C . THR B 1 89 ? 1.939 5.258 3.668 1 98.38 89 THR B C 1
ATOM 3174 O O . THR B 1 89 ? 2.324 6.211 2.986 1 98.38 89 THR B O 1
ATOM 3177 N N . LEU B 1 90 ? 0.897 4.492 3.314 1 97.81 90 LEU B N 1
ATOM 3178 C CA . LEU B 1 90 ? 0.03 4.793 2.182 1 97.81 90 LEU B CA 1
ATOM 3179 C C . LEU B 1 90 ? -1.388 5.102 2.648 1 97.81 90 LEU B C 1
ATOM 3181 O O . LEU B 1 90 ? -1.885 4.484 3.592 1 97.81 90 LEU B O 1
ATOM 3185 N N . ALA B 1 91 ? -1.979 6.031 2.029 1 96.12 91 ALA B N 1
ATOM 3186 C CA . ALA B 1 91 ? -3.398 6.328 2.219 1 96.12 91 ALA B CA 1
ATOM 3187 C C . ALA B 1 91 ? -4.164 6.203 0.904 1 96.12 91 ALA B C 1
ATOM 3189 O O . ALA B 1 91 ? -3.775 6.801 -0.104 1 96.12 91 ALA B O 1
ATOM 3190 N N . PHE B 1 92 ? -5.188 5.402 0.933 1 95 92 PHE B N 1
ATOM 3191 C CA . PHE B 1 92 ? -6.062 5.273 -0.228 1 95 92 PHE B CA 1
ATOM 3192 C C . PHE B 1 92 ? -7.34 6.082 -0.038 1 95 92 PHE B C 1
ATOM 3194 O O . PHE B 1 92 ? -8.078 5.867 0.922 1 95 92 PHE B O 1
ATOM 3201 N N . VAL B 1 93 ? -7.535 6.961 -0.968 1 89.25 93 VAL B N 1
ATOM 3202 C CA . VAL B 1 93 ? -8.695 7.84 -0.915 1 89.25 93 VAL B CA 1
ATOM 3203 C C . VAL B 1 93 ? -9.859 7.207 -1.674 1 89.25 93 VAL B C 1
ATOM 3205 O O . VAL B 1 93 ? -9.672 6.629 -2.746 1 89.25 93 VAL B O 1
ATOM 3208 N N . LYS B 1 94 ? -10.977 7.086 -1.112 1 83.69 94 LYS B N 1
ATOM 3209 C CA . LYS B 1 94 ? -12.211 6.633 -1.751 1 83.69 94 LYS B CA 1
ATOM 3210 C C . LYS B 1 94 ? -13.266 7.738 -1.757 1 83.69 94 LYS B C 1
ATOM 3212 O O . LYS B 1 94 ? -13.469 8.414 -0.747 1 83.69 94 LYS B O 1
ATOM 3217 N N . ASN B 1 95 ? -13.828 7.957 -2.928 1 76.88 95 ASN B N 1
ATOM 3218 C CA . ASN B 1 95 ? -14.953 8.875 -3.012 1 76.88 95 ASN B CA 1
ATOM 3219 C C . ASN B 1 95 ? -16.281 8.172 -2.713 1 76.88 95 ASN B C 1
ATOM 3221 O O . ASN B 1 95 ? -16.672 7.262 -3.438 1 76.88 95 ASN B O 1
ATOM 3225 N N . GLU B 1 96 ? -16.891 8.562 -1.665 1 75.62 96 GLU B N 1
ATOM 3226 C CA . GLU B 1 96 ? -18.172 7.977 -1.309 1 75.62 96 GLU B CA 1
ATOM 3227 C C . GLU B 1 96 ? -19.312 8.555 -2.158 1 75.62 96 GLU B C 1
ATOM 3229 O O . GLU B 1 96 ? -19.141 9.617 -2.771 1 75.62 96 GLU B O 1
ATOM 3234 N N . GLU B 1 97 ? -20.344 7.828 -2.217 1 75.06 97 GLU B N 1
ATOM 3235 C CA . GLU B 1 97 ? -21.5 8.234 -3.006 1 75.06 97 GLU B CA 1
ATOM 3236 C C . GLU B 1 97 ? -22.016 9.594 -2.557 1 75.06 97 GLU B C 1
ATOM 3238 O O . GLU B 1 97 ? -22.547 10.359 -3.365 1 75.06 97 GLU B O 1
ATOM 3243 N N . ASN B 1 98 ? -21.922 9.883 -1.344 1 70.31 98 ASN B N 1
ATOM 3244 C CA . ASN B 1 98 ? -22.453 11.141 -0.802 1 70.31 98 ASN B CA 1
ATOM 3245 C C . ASN B 1 98 ? -21.5 12.305 -1.086 1 70.31 98 ASN B C 1
ATOM 3247 O O . ASN B 1 98 ? -21.766 13.438 -0.681 1 70.31 98 ASN B O 1
ATOM 3251 N N . GLY B 1 99 ? -20.406 12.008 -1.742 1 68.56 99 GLY B N 1
ATOM 3252 C CA . GLY B 1 99 ? -19.469 13.062 -2.084 1 68.56 99 GLY B CA 1
ATOM 3253 C C . GLY B 1 99 ? -18.344 13.219 -1.074 1 68.56 99 GLY B C 1
ATOM 3254 O O . GLY B 1 99 ? -17.375 13.945 -1.313 1 68.56 99 GLY B O 1
ATOM 3255 N N . GLU B 1 100 ? -18.547 12.539 0.057 1 71.25 100 GLU B N 1
ATOM 3256 C CA . GLU B 1 100 ? -17.516 12.617 1.075 1 71.25 100 GLU B CA 1
ATOM 3257 C C . GLU B 1 100 ? -16.344 11.688 0.743 1 71.25 100 GLU B C 1
ATOM 3259 O O . GLU B 1 100 ? -16.516 10.711 0.003 1 71.25 100 GLU B O 1
ATOM 3264 N N . ARG B 1 101 ? -15.234 12.156 1.29 1 77.81 101 ARG B N 1
ATOM 3265 C CA . ARG B 1 101 ? -14.047 11.328 1.086 1 77.81 101 ARG B CA 1
ATOM 3266 C C . ARG B 1 101 ? -13.797 10.422 2.287 1 77.81 101 ARG B C 1
ATOM 3268 O O . ARG B 1 101 ? -14.023 10.82 3.43 1 77.81 101 ARG B O 1
ATOM 3275 N N . SER B 1 102 ? -13.484 9.195 1.964 1 83.19 102 SER B N 1
ATOM 3276 C CA . SER B 1 102 ? -13.031 8.273 3 1 83.19 102 SER B CA 1
ATOM 3277 C C . SER B 1 102 ? -11.625 7.758 2.711 1 83.19 102 SER B C 1
ATOM 3279 O O . SER B 1 102 ? -11.148 7.852 1.579 1 83.19 102 SER B O 1
ATOM 3281 N N . PHE B 1 103 ? -10.992 7.395 3.844 1 87.38 103 PHE B N 1
ATOM 3282 C CA . PHE B 1 103 ? -9.594 6.992 3.727 1 87.38 103 PHE B CA 1
ATOM 3283 C C . PHE B 1 103 ? -9.383 5.594 4.293 1 87.38 103 PHE B C 1
ATOM 3285 O O . PHE B 1 103 ? -9.984 5.23 5.305 1 87.38 103 PHE B O 1
ATOM 3292 N N . SER B 1 104 ? -8.555 4.844 3.566 1 91.94 104 SER B N 1
ATOM 3293 C CA . SER B 1 104 ? -7.969 3.602 4.07 1 91.94 104 SER B CA 1
ATOM 3294 C C . SER B 1 104 ? -6.449 3.689 4.125 1 91.94 104 SER B C 1
ATOM 3296 O O . SER B 1 104 ? -5.82 4.238 3.219 1 91.94 104 SER B O 1
ATOM 3298 N N . PHE B 1 105 ? -5.934 3.164 5.211 1 95 105 PHE B N 1
ATOM 3299 C CA . PHE B 1 105 ? -4.512 3.393 5.434 1 95 105 PHE B CA 1
ATOM 3300 C C . PHE B 1 105 ? -3.746 2.074 5.445 1 95 105 PHE B C 1
ATOM 3302 O O . PHE B 1 105 ? -4.227 1.077 5.992 1 95 105 PHE B O 1
ATOM 3309 N N . TYR B 1 106 ? -2.684 2.018 4.781 1 96.25 106 TYR B N 1
ATOM 3310 C CA . TYR B 1 106 ? -1.642 1.021 4.996 1 96.25 106 TYR B CA 1
ATOM 3311 C C . TYR B 1 106 ? -0.583 1.542 5.965 1 96.25 106 TYR B C 1
ATOM 3313 O O . TYR B 1 106 ? 0.418 2.125 5.539 1 96.25 106 TYR B O 1
ATOM 3321 N N . ARG B 1 107 ? -0.857 1.327 7.199 1 96.31 107 ARG B N 1
ATOM 3322 C CA . ARG B 1 107 ? -0.121 1.927 8.312 1 96.31 107 ARG B CA 1
ATOM 3323 C C . ARG B 1 107 ? -0.102 0.998 9.516 1 96.31 107 ARG B C 1
ATOM 3325 O O . ARG B 1 107 ? -0.268 1.446 10.656 1 96.31 107 ARG B O 1
ATOM 3332 N N . ASN B 1 108 ? 0.005 -0.314 9.336 1 90.19 108 ASN B N 1
ATOM 3333 C CA . ASN B 1 108 ? 0.012 -1.269 10.438 1 90.19 108 ASN B CA 1
ATOM 3334 C C . ASN B 1 108 ? 1.122 -2.303 10.281 1 90.19 108 ASN B C 1
ATOM 3336 O O . ASN B 1 108 ? 0.852 -3.502 10.195 1 90.19 108 ASN B O 1
ATOM 3340 N N . PRO B 1 109 ? 2.309 -1.94 10.188 1 93.62 109 PRO B N 1
ATOM 3341 C CA . PRO B 1 109 ? 2.785 -0.611 10.578 1 93.62 109 PRO B CA 1
ATOM 3342 C C . PRO B 1 109 ? 3.084 0.284 9.375 1 93.62 109 PRO B C 1
ATOM 3344 O O . PRO B 1 109 ? 3.145 -0.197 8.242 1 93.62 109 PRO B O 1
ATOM 3347 N N . GLY B 1 110 ? 3.193 1.578 9.586 1 96.56 110 GLY B N 1
ATOM 3348 C CA . GLY B 1 110 ? 3.771 2.582 8.711 1 96.56 110 GLY B CA 1
ATOM 3349 C C . GLY B 1 110 ? 4.98 3.275 9.305 1 96.56 110 GLY B C 1
ATOM 3350 O O . GLY B 1 110 ? 5.059 3.459 10.523 1 96.56 110 GLY B O 1
ATOM 3351 N N . ALA B 1 111 ? 5.859 3.678 8.453 1 98.25 111 ALA B N 1
ATOM 3352 C CA . ALA B 1 111 ? 7.117 4.238 8.93 1 98.25 111 ALA B CA 1
ATOM 3353 C C . ALA B 1 111 ? 6.875 5.449 9.828 1 98.25 111 ALA B C 1
ATOM 3355 O O . ALA B 1 111 ? 7.621 5.676 10.781 1 98.25 111 ALA B O 1
ATOM 3356 N N . ASP B 1 112 ? 5.875 6.227 9.555 1 98.19 112 ASP B N 1
ATOM 3357 C CA . ASP B 1 112 ? 5.621 7.461 10.297 1 98.19 112 ASP B CA 1
ATOM 3358 C C . ASP B 1 112 ? 5.324 7.168 11.766 1 98.19 112 ASP B C 1
ATOM 3360 O O . ASP B 1 112 ? 5.512 8.031 12.625 1 98.19 112 ASP B O 1
ATOM 3364 N N . MET B 1 113 ? 4.832 6.004 12.086 1 97.31 113 MET B N 1
ATOM 3365 C CA . MET B 1 113 ? 4.469 5.688 13.461 1 97.31 113 MET B CA 1
ATOM 3366 C C . MET B 1 113 ? 5.67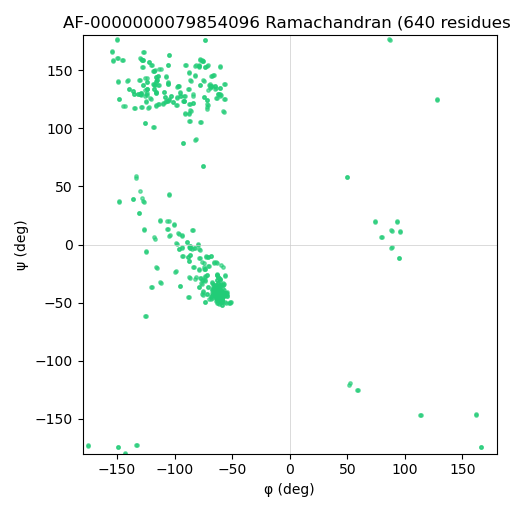6 5.164 14.234 1 97.31 113 MET B C 1
ATOM 3368 O O . MET B 1 113 ? 5.59 4.914 15.438 1 97.31 113 MET B O 1
ATOM 3372 N N . ASN B 1 114 ? 6.828 5.02 13.547 1 97.62 114 ASN B N 1
ATOM 3373 C CA . ASN B 1 114 ? 7.992 4.371 14.148 1 97.62 114 ASN B CA 1
ATOM 3374 C C . ASN B 1 114 ? 9.055 5.387 14.555 1 97.62 114 ASN B C 1
ATOM 3376 O O . ASN B 1 114 ? 10.172 5.016 14.906 1 97.62 114 ASN B O 1
ATOM 3380 N N . LEU B 1 115 ? 8.734 6.68 14.469 1 98.5 115 LEU B N 1
ATOM 3381 C CA . LEU B 1 115 ? 9.664 7.691 14.953 1 98.5 115 LEU B CA 1
ATOM 3382 C C . LEU B 1 115 ? 9.922 7.516 16.453 1 98.5 115 LEU B C 1
ATOM 3384 O O . LEU B 1 115 ? 8.977 7.387 17.234 1 98.5 115 LEU B O 1
ATOM 3388 N N . LYS B 1 116 ? 11.195 7.492 16.844 1 98.06 116 LYS B N 1
ATOM 3389 C CA . LYS B 1 116 ? 11.578 7.277 18.234 1 98.06 116 LYS B CA 1
ATOM 3390 C C . LYS B 1 116 ? 12.062 8.578 18.875 1 98.06 116 LYS B C 1
ATOM 3392 O O . LYS B 1 116 ? 12.578 9.461 18.188 1 98.06 116 LYS B O 1
ATOM 3397 N N . LYS B 1 117 ? 11.922 8.609 20.141 1 98.06 117 LYS B N 1
ATOM 3398 C CA . LYS B 1 117 ? 12.328 9.766 20.938 1 98.06 117 LYS B CA 1
ATOM 3399 C C . LYS B 1 117 ? 13.789 10.125 20.688 1 98.06 117 LYS B C 1
ATOM 3401 O O . LYS B 1 117 ? 14.125 11.305 20.531 1 98.06 117 LYS B O 1
ATOM 3406 N N . ASN B 1 118 ? 14.609 9.117 20.594 1 97.75 118 ASN B N 1
ATOM 3407 C CA . ASN B 1 118 ? 16.047 9.359 20.469 1 97.75 118 ASN B CA 1
ATOM 3408 C C . ASN B 1 118 ? 16.422 9.742 19.031 1 97.75 118 ASN B C 1
ATOM 3410 O O . ASN B 1 118 ? 17.578 10.062 18.766 1 97.75 118 ASN B O 1
ATOM 3414 N N . GLU B 1 119 ? 15.484 9.734 18.141 1 97.69 119 GLU B N 1
ATOM 3415 C CA . GLU B 1 119 ? 15.742 10.109 16.75 1 97.69 119 GLU B CA 1
ATOM 3416 C C . GLU B 1 119 ? 15.453 11.586 16.516 1 97.69 119 GLU B C 1
ATOM 3418 O O . GLU B 1 119 ? 15.812 12.141 15.477 1 97.69 119 GLU B O 1
ATOM 3423 N N . ILE B 1 120 ? 14.852 12.258 17.469 1 96.75 120 ILE B N 1
ATOM 3424 C CA . ILE B 1 120 ? 14.508 13.672 17.344 1 96.75 120 ILE B CA 1
ATOM 3425 C C . ILE B 1 120 ? 15.781 14.516 17.406 1 96.75 120 ILE B C 1
ATOM 3427 O O . ILE B 1 120 ? 16.547 14.422 18.375 1 96.75 120 ILE B O 1
ATOM 3431 N N . ASP B 1 121 ? 15.977 15.297 16.422 1 92.69 121 ASP B N 1
ATOM 3432 C CA . ASP B 1 121 ? 17.094 16.234 16.422 1 92.69 121 ASP B CA 1
ATOM 3433 C C . ASP B 1 121 ? 16.797 17.453 17.297 1 92.69 121 ASP B C 1
ATOM 3435 O O . ASP B 1 121 ? 16.172 18.406 16.828 1 92.69 121 ASP B O 1
ATOM 3439 N N . LEU B 1 122 ? 17.344 17.547 18.375 1 92 122 LEU B N 1
ATOM 3440 C CA . LEU B 1 122 ? 17.047 18.594 19.344 1 92 122 LEU B CA 1
ATOM 3441 C C . LEU B 1 122 ? 17.625 19.938 18.891 1 92 122 LEU B C 1
ATOM 3443 O O . LEU B 1 122 ? 17.094 20.984 19.25 1 92 122 LEU B O 1
ATOM 3447 N N . ASP B 1 123 ? 18.672 19.859 18.125 1 90.69 123 ASP B N 1
ATOM 3448 C CA . ASP B 1 123 ? 19.266 21.109 17.625 1 90.69 123 ASP B CA 1
ATOM 3449 C C . ASP B 1 123 ? 18.312 21.812 16.656 1 90.69 123 ASP B C 1
ATOM 3451 O O . ASP B 1 123 ? 18.281 23.031 16.594 1 90.69 123 ASP B O 1
ATOM 3455 N N . LEU B 1 124 ? 17.609 21.016 15.953 1 91.5 124 LEU B N 1
ATOM 3456 C CA . LEU B 1 124 ? 16.625 21.562 15.031 1 91.5 124 LEU B CA 1
ATOM 3457 C C . LEU B 1 124 ? 15.531 22.312 15.789 1 91.5 124 LEU B C 1
ATOM 3459 O O . LEU B 1 124 ? 15.094 23.375 15.367 1 91.5 124 LEU B O 1
ATOM 3463 N N . LEU B 1 125 ? 15.148 21.766 16.922 1 92.38 125 LEU B N 1
ATOM 3464 C CA . LEU B 1 125 ? 14.039 22.312 17.703 1 92.38 125 LEU B CA 1
ATOM 3465 C C . LEU B 1 125 ? 14.477 23.531 18.5 1 92.38 125 LEU B C 1
ATOM 3467 O O . LEU B 1 125 ? 13.648 24.359 18.906 1 92.38 125 LEU B O 1
ATOM 3471 N N . SER B 1 126 ? 15.758 23.719 18.766 1 89.5 126 SER B N 1
ATOM 3472 C CA . SER B 1 126 ? 16.281 24.812 19.578 1 89.5 126 SER B CA 1
ATOM 3473 C C . SER B 1 126 ? 16.203 26.141 18.828 1 89.5 126 SER B C 1
ATOM 3475 O O . SER B 1 126 ? 16.25 27.203 19.438 1 89.5 126 SER B O 1
ATOM 3477 N N . SER B 1 127 ? 15.938 26.172 17.641 1 83.75 127 SER B N 1
ATOM 3478 C CA . SER B 1 127 ? 15.922 27.375 16.812 1 83.75 127 SER B CA 1
ATOM 3479 C C . SER B 1 127 ? 14.625 27.484 16.016 1 83.75 127 SER B C 1
ATOM 3481 O O . SER B 1 127 ? 14.648 27.828 14.828 1 83.75 127 SER B O 1
ATOM 3483 N N . CYS B 1 128 ? 13.523 27.281 16.578 1 92.94 128 CYS B N 1
ATOM 3484 C CA . CYS B 1 128 ? 12.258 27.312 15.867 1 92.94 128 CYS B CA 1
ATOM 3485 C C . CYS B 1 128 ? 11.281 28.281 16.531 1 92.94 128 CYS B C 1
ATOM 3487 O O . CYS B 1 128 ? 11.156 28.312 17.75 1 92.94 128 CYS B O 1
ATOM 3489 N N . LYS B 1 129 ? 10.648 29.125 15.75 1 96.81 129 LYS B N 1
ATOM 3490 C CA . LYS B 1 129 ? 9.672 30.062 16.297 1 96.81 129 LYS B CA 1
ATOM 3491 C C . LYS B 1 129 ? 8.359 29.344 16.641 1 96.81 129 LYS B C 1
ATOM 3493 O O . LYS B 1 129 ? 7.773 29.594 17.703 1 96.81 129 LYS B O 1
ATOM 3498 N N . VAL B 1 130 ? 7.914 28.484 15.781 1 98.19 130 VAL B N 1
ATOM 3499 C CA . VAL B 1 130 ? 6.676 27.734 15.969 1 98.19 130 VAL B CA 1
ATOM 3500 C C . VAL B 1 130 ? 6.938 26.25 15.758 1 98.19 130 VAL B C 1
ATOM 3502 O O . VAL B 1 130 ? 7.562 25.844 14.773 1 98.19 130 VAL B O 1
ATOM 3505 N N . PHE B 1 131 ? 6.508 25.375 16.688 1 98.5 131 PHE B N 1
ATOM 3506 C CA . PHE B 1 131 ? 6.488 23.938 16.531 1 98.5 131 PHE B CA 1
ATOM 3507 C C . PHE B 1 131 ? 5.066 23.438 16.312 1 98.5 131 PHE B C 1
ATOM 3509 O O . PHE B 1 131 ? 4.176 23.703 17.109 1 98.5 131 PHE B O 1
ATOM 3516 N N . HIS B 1 132 ? 4.875 22.734 15.211 1 98.88 132 HIS B N 1
ATOM 3517 C CA . HIS B 1 132 ? 3.543 22.312 14.797 1 98.88 132 HIS B CA 1
ATOM 3518 C C . HIS B 1 132 ? 3.424 20.781 14.812 1 98.88 132 HIS B C 1
ATOM 3520 O O . HIS B 1 132 ? 4.352 20.078 14.398 1 98.88 132 HIS B O 1
ATOM 3526 N N . PHE B 1 133 ? 2.242 20.25 15.273 1 98.88 133 PHE B N 1
ATOM 3527 C CA . PHE B 1 133 ? 2.018 18.812 15.266 1 98.88 133 PHE B CA 1
ATOM 3528 C C . PHE B 1 133 ? 0.529 18.5 15.195 1 98.88 133 PHE B C 1
ATOM 3530 O O . PHE B 1 133 ? -0.307 19.406 15.242 1 98.88 133 PHE B O 1
ATOM 3537 N N . GLY B 1 134 ? 0.187 17.297 14.906 1 98.62 134 GLY B N 1
ATOM 3538 C CA . GLY B 1 134 ? -1.161 16.75 14.938 1 98.62 134 GLY B CA 1
ATOM 3539 C C . GLY B 1 134 ? -1.248 15.414 15.641 1 98.62 134 GLY B C 1
ATOM 3540 O O . GLY B 1 134 ? -0.279 14.961 16.25 1 98.62 134 GLY B O 1
ATOM 3541 N N . THR B 1 135 ? -2.395 14.773 15.586 1 98.5 135 THR B N 1
ATOM 3542 C CA . THR B 1 135 ? -2.6 13.594 16.406 1 98.5 135 THR B CA 1
ATOM 3543 C C . THR B 1 135 ? -2.119 12.336 15.688 1 98.5 135 THR B C 1
ATOM 3545 O O . THR B 1 135 ? -1.978 11.273 16.297 1 98.5 135 THR B O 1
ATOM 3548 N N . LEU B 1 136 ? -1.881 12.445 14.367 1 98 136 LEU B N 1
ATOM 3549 C CA . LEU B 1 136 ? -1.435 11.234 13.695 1 98 136 LEU B CA 1
ATOM 3550 C C . LEU B 1 136 ? -0.088 10.766 14.234 1 98 136 LEU B C 1
ATOM 3552 O O . LEU B 1 136 ? 0.238 9.578 14.172 1 98 136 LEU B O 1
ATOM 3556 N N . SER B 1 137 ? 0.709 11.688 14.766 1 98.56 137 SER B N 1
ATOM 3557 C CA . SER B 1 137 ? 1.962 11.312 15.414 1 98.56 137 SER B CA 1
ATOM 3558 C C . SER B 1 137 ? 1.734 10.906 16.859 1 98.56 137 SER B C 1
ATOM 3560 O O . SER B 1 137 ? 2.684 10.82 17.656 1 98.56 137 SER B O 1
ATOM 3562 N N . MET B 1 138 ? 0.457 10.711 17.203 1 98.38 138 MET B N 1
ATOM 3563 C CA . MET B 1 138 ? 0.155 10.359 18.594 1 98.38 138 MET B CA 1
ATOM 3564 C C . MET B 1 138 ? -0.689 9.086 18.656 1 98.38 138 MET B C 1
ATOM 3566 O O . MET B 1 138 ? -1.254 8.766 19.703 1 98.38 138 MET B O 1
ATOM 3570 N N . THR B 1 139 ? -0.829 8.352 17.594 1 97.5 139 THR B N 1
ATOM 3571 C CA . THR B 1 139 ? -1.728 7.211 17.484 1 97.5 139 THR B CA 1
ATOM 3572 C C . THR B 1 139 ? -1.165 6 18.219 1 97.5 139 THR B C 1
ATOM 3574 O O . THR B 1 139 ? -1.919 5.137 18.672 1 97.5 139 THR B O 1
ATOM 3577 N N . HIS B 1 140 ? 0.159 5.902 18.266 1 96.75 140 HIS B N 1
ATOM 3578 C CA . HIS B 1 140 ? 0.82 4.762 18.891 1 96.75 140 HIS B CA 1
ATOM 3579 C C . HIS B 1 140 ? 1.838 5.211 19.922 1 96.75 140 HIS B C 1
ATOM 3581 O O . HIS B 1 140 ? 2.344 6.336 19.859 1 96.75 140 HIS B O 1
ATOM 3587 N N . GLU B 1 141 ? 2.158 4.375 20.797 1 96.75 141 GLU B N 1
ATOM 3588 C CA . GLU B 1 141 ? 2.959 4.715 21.969 1 96.75 141 GLU B CA 1
ATOM 3589 C C . GLU B 1 141 ? 4.32 5.277 21.562 1 96.75 141 GLU B C 1
ATOM 3591 O O . GLU B 1 141 ? 4.727 6.336 22.047 1 96.75 141 GLU B O 1
ATOM 3596 N N . GLN B 1 142 ? 4.996 4.598 20.672 1 96.44 142 GLN B N 1
ATOM 3597 C CA . GLN B 1 142 ? 6.355 4.98 20.312 1 96.44 142 GLN B CA 1
ATOM 3598 C C . GLN B 1 142 ? 6.387 6.375 19.688 1 96.44 142 GLN B C 1
ATOM 3600 O O . GLN B 1 142 ? 7.168 7.23 20.109 1 96.44 142 GLN B O 1
ATOM 3605 N N . VAL B 1 143 ? 5.578 6.598 18.75 1 98 143 VAL B N 1
ATOM 3606 C CA . VAL B 1 143 ? 5.59 7.887 18.062 1 98 143 VAL B CA 1
ATOM 3607 C C . VAL B 1 143 ? 4.973 8.953 18.969 1 98 143 VAL B C 1
ATOM 3609 O O . VAL B 1 143 ? 5.387 10.109 18.953 1 98 143 VAL B O 1
ATOM 3612 N N . ARG B 1 144 ? 4.055 8.57 19.781 1 98.44 144 ARG B N 1
ATOM 3613 C CA . ARG B 1 144 ? 3.471 9.477 20.766 1 98.44 144 ARG B CA 1
ATOM 3614 C C . ARG B 1 144 ? 4.535 10.016 21.719 1 98.44 144 ARG B C 1
ATOM 3616 O O . ARG B 1 144 ? 4.57 11.211 22.016 1 98.44 144 ARG B O 1
ATOM 3623 N N . GLU B 1 145 ? 5.359 9.148 22.188 1 98.56 145 GLU B N 1
ATOM 3624 C CA . GLU B 1 145 ? 6.461 9.547 23.062 1 98.56 145 GLU B CA 1
ATOM 3625 C C . GLU B 1 145 ? 7.41 10.508 22.344 1 98.56 145 GLU B C 1
ATOM 3627 O O . GLU B 1 145 ? 7.848 11.5 22.938 1 98.56 145 GLU B O 1
ATOM 3632 N N . ALA B 1 146 ? 7.727 10.211 21.109 1 98.69 146 ALA B N 1
ATOM 3633 C CA . ALA B 1 146 ? 8.594 11.086 20.328 1 98.69 146 ALA B CA 1
ATOM 3634 C C . ALA B 1 146 ? 7.965 12.461 20.156 1 98.69 146 ALA B C 1
ATOM 3636 O O . ALA B 1 146 ? 8.641 13.484 20.297 1 98.69 146 ALA B O 1
ATOM 3637 N N . THR B 1 147 ? 6.723 12.492 19.859 1 98.75 147 THR B N 1
ATOM 3638 C CA . THR B 1 147 ? 6.008 13.742 19.641 1 98.75 147 THR B CA 1
ATOM 3639 C C . THR B 1 147 ? 5.98 14.57 20.922 1 98.75 147 THR B C 1
ATOM 3641 O O . THR B 1 147 ? 6.262 15.773 20.906 1 98.75 147 THR B O 1
ATOM 3644 N N . LYS B 1 148 ? 5.672 13.945 22 1 98.69 148 LYS B N 1
ATOM 3645 C CA . LYS B 1 148 ? 5.617 14.648 23.281 1 98.69 148 LYS B CA 1
ATOM 3646 C C . LYS B 1 148 ? 6.988 15.188 23.672 1 98.69 148 LYS B C 1
ATOM 3648 O O . LYS B 1 148 ? 7.098 16.297 24.219 1 98.69 148 LYS B O 1
ATOM 3653 N N . HIS B 1 149 ? 7.992 14.414 23.391 1 98.5 149 HIS B N 1
ATOM 3654 C CA . HIS B 1 149 ? 9.359 14.875 23.641 1 98.5 149 HIS B CA 1
ATOM 3655 C C . HIS B 1 149 ? 9.68 16.109 22.828 1 98.5 149 HIS B C 1
ATOM 3657 O O . HIS B 1 149 ? 10.281 17.062 23.344 1 98.5 149 HIS B O 1
ATOM 3663 N N . ALA B 1 150 ? 9.289 16.125 21.625 1 98.5 150 ALA B N 1
ATOM 3664 C CA . ALA B 1 150 ? 9.516 17.266 20.734 1 98.5 150 ALA B CA 1
ATOM 3665 C C . ALA B 1 150 ? 8.758 18.5 21.234 1 98.5 150 ALA B C 1
ATOM 3667 O O . ALA B 1 150 ? 9.289 19.609 21.219 1 98.5 150 ALA B O 1
ATOM 3668 N N . ILE B 1 151 ? 7.531 18.281 21.641 1 98.31 151 ILE B N 1
ATOM 3669 C CA . ILE B 1 151 ? 6.711 19.359 22.172 1 98.31 151 ILE B CA 1
ATOM 3670 C C . ILE B 1 151 ? 7.398 19.984 23.391 1 98.31 151 ILE B C 1
ATOM 3672 O O . ILE B 1 151 ? 7.559 21.203 23.469 1 98.31 151 ILE B O 1
ATOM 3676 N N . ASP B 1 152 ? 7.812 19.141 24.281 1 97.62 152 ASP B N 1
ATOM 3677 C CA . ASP B 1 152 ? 8.461 19.594 25.5 1 97.62 152 ASP B CA 1
ATOM 3678 C C . ASP B 1 152 ? 9.734 20.391 25.188 1 97.62 152 ASP B C 1
ATOM 3680 O O . ASP B 1 152 ? 9.977 21.438 25.781 1 97.62 152 ASP B O 1
ATOM 3684 N N . THR B 1 153 ? 10.492 19.859 24.312 1 97.31 153 THR B N 1
ATOM 3685 C CA . THR B 1 153 ? 11.734 20.516 23.938 1 97.31 153 THR B CA 1
ATOM 3686 C C . THR B 1 153 ? 11.453 21.891 23.312 1 97.31 153 THR B C 1
ATOM 3688 O O . THR B 1 153 ? 12.117 22.875 23.641 1 97.31 153 THR B O 1
ATOM 3691 N N . ALA B 1 154 ? 10.5 21.922 22.406 1 97.12 154 ALA B N 1
ATOM 3692 C CA . ALA B 1 154 ? 10.133 23.188 21.766 1 97.12 154 ALA B CA 1
ATOM 3693 C C . ALA B 1 154 ? 9.656 24.203 22.797 1 97.12 154 ALA B C 1
ATOM 3695 O O . ALA B 1 154 ? 10.016 25.391 22.719 1 97.12 154 ALA B O 1
ATOM 3696 N N . LYS B 1 155 ? 8.906 23.766 23.734 1 95.94 155 LYS B N 1
ATOM 3697 C CA . LYS B 1 155 ? 8.406 24.641 24.797 1 95.94 155 LYS B CA 1
ATOM 3698 C C . LYS B 1 155 ? 9.547 25.188 25.641 1 95.94 155 LYS B C 1
ATOM 3700 O O . LYS B 1 155 ? 9.555 26.375 25.984 1 95.94 155 LYS B O 1
ATOM 3705 N N . GLN B 1 156 ? 10.422 24.312 25.938 1 95.88 156 GLN B N 1
ATOM 3706 C CA . GLN B 1 156 ? 11.578 24.719 26.734 1 95.88 156 GLN B CA 1
ATOM 3707 C C . GLN B 1 156 ? 12.398 25.781 26 1 95.88 156 GLN B C 1
ATOM 3709 O O . GLN B 1 156 ? 13.016 26.641 26.641 1 95.88 156 GLN B O 1
ATOM 3714 N N . ASN B 1 157 ? 12.336 25.703 24.75 1 95.31 157 ASN B N 1
ATOM 3715 C CA . ASN B 1 157 ? 13.078 26.672 23.953 1 95.31 157 ASN B CA 1
ATOM 3716 C C . ASN B 1 157 ? 12.211 27.875 23.578 1 95.31 157 ASN B C 1
ATOM 3718 O O . ASN B 1 157 ? 12.562 28.641 22.688 1 95.31 157 ASN B O 1
ATOM 3722 N N . LYS B 1 158 ? 11.008 27.953 24.141 1 94.5 158 LYS B N 1
ATOM 3723 C CA . LYS B 1 158 ? 10.102 29.109 24.078 1 94.5 158 LYS B CA 1
ATOM 3724 C C . LYS B 1 158 ? 9.469 29.234 22.703 1 94.5 158 LYS B C 1
ATOM 3726 O O . LYS B 1 158 ? 9.109 30.344 22.281 1 94.5 158 LYS B O 1
ATOM 3731 N N . SER B 1 159 ? 9.484 28.141 21.969 1 96.5 159 SER B N 1
ATOM 3732 C CA . SER B 1 159 ? 8.719 28.141 20.719 1 96.5 159 SER B CA 1
ATOM 3733 C C . SER B 1 159 ? 7.223 28.188 21 1 96.5 159 SER B C 1
ATOM 3735 O O . SER B 1 159 ? 6.75 27.672 22 1 96.5 159 SER B O 1
ATOM 3737 N N . LEU B 1 160 ? 6.473 28.891 20.109 1 97.56 160 LEU B N 1
ATOM 3738 C CA . LEU B 1 160 ? 5.023 28.734 20.125 1 97.56 160 LEU B CA 1
ATOM 3739 C C . LEU B 1 160 ? 4.621 27.328 19.672 1 97.56 160 LEU B C 1
ATOM 3741 O O . LEU B 1 160 ? 5.199 26.797 18.734 1 97.56 160 LEU B O 1
ATOM 3745 N N . ILE B 1 161 ? 3.697 26.734 20.359 1 98.44 161 ILE B N 1
ATOM 3746 C CA . ILE B 1 161 ? 3.227 25.406 20 1 98.44 161 ILE B CA 1
ATOM 3747 C C . ILE B 1 161 ? 1.932 25.516 19.203 1 98.44 161 ILE B C 1
ATOM 3749 O O . ILE B 1 161 ? 0.959 26.109 19.656 1 98.44 161 ILE B O 1
ATOM 3753 N N . SER B 1 162 ? 1.967 25.016 18 1 98.88 162 SER B N 1
ATOM 3754 C CA . SER B 1 162 ? 0.818 24.969 17.109 1 98.88 162 SER B CA 1
ATOM 3755 C C . SER B 1 162 ? 0.258 23.562 17 1 98.88 162 SER B C 1
ATOM 3757 O O . SER B 1 162 ? 1.015 22.594 16.906 1 98.88 162 SER B O 1
ATOM 3759 N N . PHE B 1 163 ? -1.104 23.422 17.016 1 98.88 163 PHE B N 1
ATOM 3760 C CA . PHE B 1 163 ? -1.731 22.109 17.031 1 98.88 163 PHE B CA 1
ATOM 3761 C C . PHE B 1 163 ? -2.904 22.047 16.062 1 98.88 163 PHE B C 1
ATOM 3763 O O . PHE B 1 163 ? -3.703 22.984 15.992 1 98.88 163 PHE B O 1
ATOM 3770 N N . ASP B 1 164 ? -2.973 21.078 15.281 1 98.81 164 ASP B N 1
ATOM 3771 C CA . ASP B 1 164 ? -4.098 20.672 14.445 1 98.81 164 ASP B CA 1
ATOM 3772 C C . ASP B 1 164 ? -4.469 19.203 14.703 1 98.81 164 ASP B C 1
ATOM 3774 O O . ASP B 1 164 ? -3.795 18.297 14.219 1 98.81 164 ASP B O 1
ATOM 3778 N N . PRO B 1 165 ? -5.574 18.984 15.43 1 98.56 165 PRO B N 1
ATOM 3779 C CA . PRO B 1 165 ? -5.906 17.594 15.742 1 98.56 165 PRO B CA 1
ATOM 3780 C C . PRO B 1 165 ? -5.945 16.703 14.508 1 98.56 165 PRO B C 1
ATOM 3782 O O . PRO B 1 165 ? -5.348 15.625 14.5 1 98.56 165 PRO B O 1
ATOM 3785 N N . ASN B 1 166 ? -6.703 17.172 13.477 1 96.75 166 ASN B N 1
ATOM 3786 C CA . ASN B 1 166 ? -6.812 16.406 12.242 1 96.75 166 ASN B CA 1
ATOM 3787 C C . ASN B 1 166 ? -7.172 14.953 12.523 1 96.75 166 ASN B C 1
ATOM 3789 O O . ASN B 1 166 ? -6.465 14.039 12.086 1 96.75 166 ASN B O 1
ATOM 3793 N N . LEU B 1 167 ? -8.297 14.742 13.18 1 96.75 167 LEU B N 1
ATOM 3794 C CA . LEU B 1 167 ? -8.734 13.422 13.617 1 96.75 167 LEU B CA 1
ATOM 3795 C C . LEU B 1 167 ? -8.992 12.516 12.414 1 96.75 167 LEU B C 1
ATOM 3797 O O . LEU B 1 167 ? -9.734 12.875 11.5 1 96.75 167 LEU B O 1
ATOM 3801 N N . ARG B 1 168 ? -8.352 11.344 12.398 1 95.25 168 ARG B N 1
ATOM 3802 C CA . ARG B 1 168 ? -8.609 10.234 11.484 1 95.25 168 ARG B CA 1
ATOM 3803 C C . ARG B 1 168 ? -9.062 8.992 12.25 1 95.25 168 ARG B C 1
ATOM 3805 O O . ARG B 1 168 ? -8.227 8.203 12.703 1 95.25 168 ARG B O 1
ATOM 3812 N N . GLU B 1 169 ? -10.305 8.773 12.234 1 94.12 169 GLU B N 1
ATOM 3813 C CA . GLU B 1 169 ? -10.914 7.781 13.109 1 94.12 169 GLU B CA 1
ATOM 3814 C C . GLU B 1 169 ? -10.367 6.387 12.836 1 94.12 169 GLU B C 1
ATOM 3816 O O . GLU B 1 169 ? -10.094 5.629 13.773 1 94.12 169 GLU B O 1
ATOM 3821 N N . PRO B 1 170 ? -10.086 6.027 11.562 1 90.5 170 PRO B N 1
ATOM 3822 C CA . PRO B 1 170 ? -9.656 4.656 11.281 1 90.5 170 PRO B CA 1
ATOM 3823 C C . PRO B 1 170 ? -8.273 4.348 11.859 1 90.5 170 PRO B C 1
ATOM 3825 O O . PRO B 1 170 ? -7.863 3.184 11.891 1 90.5 170 PRO B O 1
ATOM 3828 N N . LEU B 1 171 ? -7.59 5.332 12.328 1 95.12 171 LEU B N 1
ATOM 3829 C CA . LEU B 1 171 ? -6.219 5.125 12.773 1 95.12 171 LEU B CA 1
ATOM 3830 C C . LEU B 1 171 ? -6.168 4.836 14.266 1 95.12 171 LEU B C 1
ATOM 3832 O O . LEU B 1 171 ? -5.102 4.551 14.812 1 95.12 171 LEU B O 1
ATOM 3836 N N . TRP B 1 172 ? -7.324 4.891 14.852 1 95.62 172 TRP B N 1
ATOM 3837 C CA . TRP B 1 172 ? -7.379 4.73 16.297 1 95.62 172 TRP B CA 1
ATOM 3838 C C . TRP B 1 172 ? -8.102 3.443 16.672 1 95.62 172 TRP B C 1
ATOM 3840 O O . TRP B 1 172 ? -9.117 3.094 16.078 1 95.62 172 TRP B O 1
ATOM 3850 N N . ASP B 1 173 ? -7.562 2.742 17.641 1 90.81 173 ASP B N 1
ATOM 3851 C CA . ASP B 1 173 ? -8.227 1.55 18.156 1 90.81 173 ASP B CA 1
ATOM 3852 C C . ASP B 1 173 ? -9.516 1.913 18.891 1 90.81 173 ASP B C 1
ATOM 3854 O O . ASP B 1 173 ? -10.469 1.129 18.906 1 90.81 173 ASP B O 1
ATOM 3858 N N . ASP B 1 174 ? -9.445 3.051 19.484 1 94.62 174 ASP B N 1
ATOM 3859 C CA . ASP B 1 174 ? -10.586 3.553 20.234 1 94.62 174 ASP B CA 1
ATOM 3860 C C . ASP B 1 174 ? -10.641 5.078 20.203 1 94.62 174 ASP B C 1
ATOM 3862 O O . ASP B 1 174 ? -9.617 5.746 20.359 1 94.62 174 ASP B O 1
ATOM 3866 N N . LEU B 1 175 ? -11.836 5.586 20.078 1 96.62 175 LEU B N 1
ATOM 3867 C CA . LEU B 1 175 ? -12.008 7.027 19.922 1 96.62 175 LEU B CA 1
ATOM 3868 C C . LEU B 1 175 ? -11.766 7.762 21.234 1 96.62 175 LEU B C 1
ATOM 3870 O O . LEU B 1 175 ? -11.477 8.961 21.234 1 96.62 175 LEU B O 1
ATOM 3874 N N . ASN B 1 176 ? -11.867 7.102 22.328 1 97.56 176 ASN B N 1
ATOM 3875 C CA . ASN B 1 176 ? -11.523 7.719 23.609 1 97.56 176 ASN B CA 1
ATOM 3876 C C . ASN B 1 176 ? -10.031 8.055 23.672 1 97.56 176 ASN B C 1
ATOM 3878 O O . ASN B 1 176 ? -9.656 9.086 24.234 1 97.56 176 ASN B O 1
ATOM 3882 N N . SER B 1 177 ? -9.258 7.129 23.156 1 97.44 177 SER B N 1
ATOM 3883 C CA . SER B 1 177 ? -7.824 7.391 23.109 1 97.44 177 SER B CA 1
ATOM 3884 C C . SER B 1 177 ? -7.516 8.586 22.203 1 97.44 177 SER B C 1
ATOM 3886 O O . SER B 1 177 ? -6.637 9.391 22.516 1 97.44 177 SER B O 1
ATOM 3888 N N . ALA B 1 178 ? -8.234 8.648 21.109 1 98.19 178 ALA B N 1
ATOM 3889 C CA . ALA B 1 178 ? -8.078 9.805 20.219 1 98.19 178 ALA B CA 1
ATOM 3890 C C . ALA B 1 178 ? -8.406 11.102 20.953 1 98.19 178 ALA B C 1
ATOM 3892 O O . ALA B 1 178 ? -7.66 12.078 20.859 1 98.19 178 ALA B O 1
ATOM 3893 N N . LYS B 1 179 ? -9.508 11.094 21.672 1 98.19 179 LYS B N 1
ATOM 3894 C CA . LYS B 1 179 ? -9.953 12.266 22.406 1 98.19 179 LYS B CA 1
ATOM 3895 C C . LYS B 1 179 ? -8.922 12.68 23.453 1 98.19 179 LYS B C 1
ATOM 3897 O O . LYS B 1 179 ? -8.656 13.867 23.641 1 98.19 179 LYS B O 1
ATOM 3902 N N . GLU B 1 180 ? -8.391 11.727 24.109 1 98.12 180 GLU B N 1
ATOM 3903 C CA . GLU B 1 180 ? -7.375 11.992 25.125 1 98.12 180 GLU B CA 1
ATOM 3904 C C . GLU B 1 180 ? -6.164 12.695 24.531 1 98.12 180 GLU B C 1
ATOM 3906 O O . GLU B 1 180 ? -5.656 13.664 25.094 1 98.12 180 GLU B O 1
ATOM 3911 N N . GLN B 1 181 ? -5.711 12.227 23.406 1 98.5 181 GLN B N 1
ATOM 3912 C CA . GLN B 1 181 ? -4.547 12.828 22.781 1 98.5 181 GLN B CA 1
ATOM 3913 C C . GLN B 1 181 ? -4.879 14.211 22.219 1 98.5 181 GLN B C 1
ATOM 3915 O O . GLN B 1 181 ? -4.035 15.117 22.234 1 98.5 181 GLN B O 1
ATOM 3920 N N . MET B 1 182 ? -6.07 14.359 21.688 1 98.56 182 MET B N 1
ATOM 3921 C CA . MET B 1 182 ? -6.504 15.672 21.219 1 98.56 182 MET B CA 1
ATOM 3922 C C . MET B 1 182 ? -6.52 16.672 22.359 1 98.56 182 MET B C 1
ATOM 3924 O O . MET B 1 182 ? -6.062 17.812 22.203 1 98.56 182 MET B O 1
ATOM 3928 N N . LEU B 1 183 ? -7.023 16.25 23.5 1 98.19 183 LEU B N 1
ATOM 3929 C CA . LEU B 1 183 ? -7.078 17.125 24.672 1 98.19 183 LEU B CA 1
ATOM 3930 C C . LEU B 1 183 ? -5.676 17.469 25.156 1 98.19 183 LEU B C 1
ATOM 3932 O O . LEU B 1 183 ? -5.414 18.594 25.578 1 98.19 183 LEU B O 1
ATOM 3936 N N . TYR B 1 184 ? -4.836 16.5 25.156 1 98.38 184 TYR B N 1
ATOM 3937 C CA . TYR B 1 184 ? -3.443 16.766 25.484 1 98.38 184 TYR B CA 1
ATOM 3938 C C . TYR B 1 184 ? -2.867 17.859 24.578 1 98.38 184 TYR B C 1
ATOM 3940 O O . TYR B 1 184 ? -2.254 18.812 25.062 1 98.38 184 TYR B O 1
ATOM 3948 N N . GLY B 1 185 ? -3.066 17.672 23.281 1 98.56 185 GLY B N 1
ATOM 3949 C CA . GLY B 1 185 ? -2.594 18.688 22.344 1 98.56 185 GLY B CA 1
ATOM 3950 C C . GLY B 1 185 ? -3.145 20.078 22.641 1 98.56 185 GLY B C 1
ATOM 3951 O O . GLY B 1 185 ? -2.408 21.062 22.625 1 98.56 185 GLY B O 1
ATOM 3952 N N . CYS B 1 186 ? -4.402 20.109 22.969 1 98.44 186 CYS B N 1
ATOM 3953 C CA . CYS B 1 186 ? -5.055 21.375 23.297 1 98.44 186 CYS B CA 1
ATOM 3954 C C . CYS B 1 186 ? -4.445 21.984 24.547 1 98.44 186 CYS B C 1
ATOM 3956 O O . CYS B 1 186 ? -4.355 23.203 24.672 1 98.44 186 CYS B O 1
ATOM 3958 N N . SER B 1 187 ? -4.062 21.172 25.453 1 98.06 187 SER B N 1
ATOM 3959 C CA . SER B 1 187 ? -3.504 21.672 26.703 1 98.06 187 SER B CA 1
ATOM 3960 C C . SER B 1 187 ? -2.09 22.203 26.516 1 98.06 187 SER B C 1
ATOM 3962 O O . SER B 1 187 ? -1.604 23 27.312 1 98.06 187 SER B O 1
ATOM 3964 N N . MET B 1 188 ? -1.438 21.812 25.469 1 97.94 188 MET B N 1
ATOM 3965 C CA . MET B 1 188 ? -0.034 22.156 25.266 1 97.94 188 MET B CA 1
ATOM 3966 C C . MET B 1 188 ? 0.102 23.328 24.312 1 97.94 188 MET B C 1
ATOM 3968 O O . MET B 1 188 ? 1.102 24.047 24.344 1 97.94 188 MET B O 1
ATOM 3972 N N . CYS B 1 189 ? -0.878 23.562 23.453 1 98.44 189 CYS B N 1
ATOM 3973 C CA . CYS B 1 189 ? -0.649 24.438 22.312 1 98.44 189 CYS B CA 1
ATOM 3974 C C . CYS B 1 189 ? -0.982 25.891 22.656 1 98.44 189 CYS B C 1
ATOM 3976 O O . CYS B 1 189 ? -1.764 26.141 23.578 1 98.44 189 CYS B O 1
ATOM 3978 N N . ASP B 1 190 ? -0.343 26.797 21.922 1 98.06 190 ASP B N 1
ATOM 3979 C CA . ASP B 1 190 ? -0.63 28.234 21.953 1 98.06 190 ASP B CA 1
ATOM 3980 C C . ASP B 1 190 ? -1.597 28.625 20.844 1 98.06 190 ASP B C 1
ATOM 3982 O O . ASP B 1 190 ? -2.361 29.594 21 1 98.06 190 ASP B O 1
ATOM 3986 N N . ILE B 1 191 ? -1.476 27.984 19.734 1 98.69 191 ILE B N 1
ATOM 3987 C CA . ILE B 1 191 ? -2.299 28.234 18.562 1 98.69 191 ILE B CA 1
ATOM 3988 C C . ILE B 1 191 ? -2.951 26.922 18.109 1 98.69 191 ILE B C 1
ATOM 3990 O O . ILE B 1 191 ? -2.271 25.922 17.938 1 98.69 191 ILE B O 1
ATOM 3994 N N . LEU B 1 192 ? -4.281 26.938 17.938 1 98.81 192 LEU B N 1
ATOM 3995 C CA . LEU B 1 192 ? -5.055 25.75 17.578 1 98.81 192 LEU B CA 1
ATOM 3996 C C . LEU B 1 192 ? -5.859 26 16.297 1 98.81 192 LEU B C 1
ATOM 3998 O O . LEU B 1 192 ? -6.496 27.047 16.156 1 98.81 192 LEU B O 1
ATOM 4002 N N . LYS B 1 193 ? -5.77 25.141 15.383 1 98.88 193 LYS B N 1
ATOM 4003 C CA . LYS B 1 193 ? -6.766 25.016 14.32 1 98.88 193 LYS B CA 1
ATOM 4004 C C . LYS B 1 193 ? -7.594 23.75 14.5 1 98.88 193 LYS B C 1
ATOM 4006 O O . LYS B 1 193 ? -7.043 22.656 14.641 1 98.88 193 LYS B O 1
ATOM 4011 N N . ILE B 1 194 ? -8.898 23.859 14.516 1 98.69 194 ILE B N 1
ATOM 4012 C CA . ILE B 1 194 ? -9.781 22.719 14.75 1 98.69 194 ILE B CA 1
ATOM 4013 C C . ILE B 1 194 ? -11.008 22.812 13.844 1 98.69 194 ILE B C 1
ATOM 4015 O O . ILE B 1 194 ? -11.492 23.906 13.555 1 98.69 194 ILE B O 1
ATOM 4019 N N . GLU B 1 195 ? -11.398 21.719 13.375 1 97.5 195 GLU B N 1
ATOM 4020 C CA . GLU B 1 195 ? -12.633 21.688 12.586 1 97.5 195 GLU B CA 1
ATOM 4021 C C . GLU B 1 195 ? -13.859 21.703 13.484 1 97.5 195 GLU B C 1
ATOM 4023 O O . GLU B 1 195 ? -13.828 21.188 14.602 1 97.5 195 GLU B O 1
ATOM 4028 N N . GLU B 1 196 ? -14.891 22.203 12.891 1 97.62 196 GLU B N 1
ATOM 4029 C CA . GLU B 1 196 ? -16.156 22.266 13.633 1 97.62 196 GLU B CA 1
ATOM 4030 C C . GLU B 1 196 ? -16.547 20.891 14.164 1 97.62 196 GLU B C 1
ATOM 4032 O O . GLU B 1 196 ? -16.938 20.766 15.328 1 97.62 196 GLU B O 1
ATOM 4037 N N . LYS B 1 197 ? -16.438 19.875 13.367 1 96.06 197 LYS B N 1
ATOM 4038 C CA . LYS B 1 197 ? -16.812 18.516 13.766 1 96.06 197 LYS B CA 1
ATOM 4039 C C . LYS B 1 197 ? -15.898 18 14.883 1 96.06 197 LYS B C 1
ATOM 4041 O O . LYS B 1 197 ? -16.344 17.281 15.766 1 96.06 197 LYS B O 1
ATOM 4046 N N . GLU B 1 198 ? -14.672 18.328 14.812 1 98.12 198 GLU B N 1
ATOM 4047 C CA . GLU B 1 198 ? -13.719 17.938 15.844 1 98.12 198 GLU B CA 1
ATOM 4048 C C . GLU B 1 198 ? -14.023 18.641 17.172 1 98.12 198 GLU B C 1
ATOM 4050 O O . GLU B 1 198 ? -13.875 18.062 18.234 1 98.12 198 GLU B O 1
ATOM 4055 N N . LEU B 1 199 ? -14.352 19.922 17.016 1 98.31 199 LEU B N 1
ATOM 4056 C CA . LEU B 1 199 ? -14.742 20.672 18.203 1 98.31 199 LEU B CA 1
ATOM 4057 C C . LEU B 1 199 ? -15.945 20.031 18.891 1 98.31 199 LEU B C 1
ATOM 4059 O O . LEU B 1 199 ? -15.953 19.875 20.109 1 98.31 199 LEU B O 1
ATOM 4063 N N . GLU B 1 200 ? -16.891 19.641 18.062 1 98 200 GLU B N 1
ATOM 4064 C CA . GLU B 1 200 ? -18.047 18.938 18.594 1 98 200 GLU B CA 1
ATOM 4065 C C . GLU B 1 200 ? -17.656 17.594 19.219 1 98 200 GLU B C 1
ATOM 4067 O O . GLU B 1 200 ? -18.156 17.219 20.281 1 98 200 GLU B O 1
ATOM 4072 N N . PHE B 1 201 ? -16.781 16.906 18.625 1 97.94 201 PHE B N 1
ATOM 4073 C CA . PHE B 1 201 ? -16.297 15.633 19.125 1 97.94 201 PHE B CA 1
ATOM 4074 C C . PHE B 1 201 ? -15.641 15.789 20.484 1 97.94 201 PHE B C 1
ATOM 4076 O O . PHE B 1 201 ? -15.867 14.984 21.391 1 97.94 201 PHE B O 1
ATOM 4083 N N . LEU B 1 202 ? -14.859 16.875 20.641 1 97.69 202 LEU B N 1
ATOM 4084 C CA . LEU B 1 202 ? -14.094 17.094 21.859 1 97.69 202 LEU B CA 1
ATOM 4085 C C . LEU B 1 202 ? -14.992 17.578 23 1 97.69 202 LEU B C 1
ATOM 4087 O O . LEU B 1 202 ? -14.781 17.219 24.156 1 97.69 202 LEU B O 1
ATOM 4091 N N . THR B 1 203 ? -16.047 18.375 22.641 1 97.25 203 THR B N 1
ATOM 4092 C CA . THR B 1 203 ? -16.719 19.125 23.703 1 97.25 203 THR B CA 1
ATOM 4093 C C . THR B 1 203 ? -18.172 18.656 23.859 1 97.25 203 THR B C 1
ATOM 4095 O O . THR B 1 203 ? -18.828 18.969 24.859 1 97.25 203 THR B O 1
ATOM 4098 N N . GLY B 1 204 ? -18.688 17.984 22.797 1 97.19 204 GLY B N 1
ATOM 4099 C CA . GLY B 1 204 ? -20.078 17.562 22.797 1 97.19 204 GLY B CA 1
ATOM 4100 C C . GLY B 1 204 ? -21.047 18.688 22.453 1 97.19 204 GLY B C 1
ATOM 4101 O O . GLY B 1 204 ? -22.266 18.531 22.594 1 97.19 204 GLY B O 1
ATOM 4102 N N . LYS B 1 205 ? -20.469 19.812 22.078 1 97.31 205 LYS B N 1
ATOM 4103 C CA . LYS B 1 205 ? -21.312 20.953 21.781 1 97.31 205 LYS B CA 1
ATOM 4104 C C . LYS B 1 205 ? -21.406 21.219 20.281 1 97.31 205 LYS B C 1
ATOM 4106 O O . LYS B 1 205 ? -20.391 21.203 19.594 1 97.31 205 LYS B O 1
ATOM 4111 N N . THR B 1 206 ? -22.547 21.547 19.797 1 96.31 206 THR B N 1
ATOM 4112 C CA . THR B 1 206 ? -22.734 21.844 18.375 1 96.31 206 THR B CA 1
ATOM 4113 C C . THR B 1 206 ? -22.453 23.312 18.094 1 96.31 206 THR B C 1
ATOM 4115 O O . THR B 1 206 ? -22.078 23.672 16.984 1 96.31 206 THR B O 1
ATOM 4118 N N . SER B 1 207 ? -22.672 24.125 19.125 1 96.81 207 SER B N 1
ATOM 4119 C CA . SER B 1 207 ? -22.344 25.547 19 1 96.81 207 SER B CA 1
ATOM 4120 C C . SER B 1 207 ? -20.844 25.781 19.062 1 96.81 207 SER B C 1
ATOM 4122 O O . SER B 1 207 ? -20.188 25.391 20.031 1 96.81 207 SER B O 1
ATOM 4124 N N . ILE B 1 208 ? -20.359 26.469 18.062 1 97.56 208 ILE B N 1
ATOM 4125 C CA . ILE B 1 208 ? -18.922 26.766 18 1 97.56 208 ILE B CA 1
ATOM 4126 C C . ILE B 1 208 ? -18.516 27.562 19.234 1 97.56 208 ILE B C 1
ATOM 4128 O O . ILE B 1 208 ? -17.516 27.25 19.891 1 97.56 208 ILE B O 1
ATOM 4132 N N . GLN B 1 209 ? -19.344 28.578 19.594 1 96.88 209 GLN B N 1
ATOM 4133 C CA . GLN B 1 209 ? -19.031 29.406 20.75 1 96.88 209 GLN B CA 1
ATOM 4134 C C . GLN B 1 209 ? -19 28.594 22.031 1 96.88 209 GLN B C 1
ATOM 4136 O O . GLN B 1 209 ? -18.062 28.734 22.828 1 96.88 209 GLN B O 1
ATOM 4141 N N . GLU B 1 210 ? -19.953 27.734 22.203 1 97.19 210 GLU B N 1
ATOM 4142 C CA . GLU B 1 210 ? -20 26.906 23.406 1 97.19 210 GLU B CA 1
ATOM 4143 C C . GLU B 1 210 ? -18.812 25.953 23.469 1 97.19 210 GLU B C 1
ATOM 4145 O O . GLU B 1 210 ? -18.25 25.719 24.547 1 97.19 210 GLU B O 1
ATOM 4150 N N . GLY B 1 211 ? -18.516 25.375 22.359 1 97.56 211 GLY B N 1
ATOM 4151 C CA . GLY B 1 211 ? -17.359 24.484 22.297 1 97.56 211 GLY B CA 1
ATOM 4152 C C . GLY B 1 211 ? -16.062 25.172 22.672 1 97.56 211 GLY B C 1
ATOM 4153 O O . GLY B 1 211 ? -15.266 24.641 23.438 1 97.56 211 GLY B O 1
ATOM 4154 N N . ILE B 1 212 ? -15.898 26.391 22.141 1 97.56 212 ILE B N 1
ATOM 4155 C CA . ILE B 1 212 ? -14.688 27.172 22.391 1 97.56 212 ILE B CA 1
ATOM 4156 C C . ILE B 1 212 ? -14.617 27.562 23.875 1 97.56 212 ILE B C 1
ATOM 4158 O O . ILE B 1 212 ? -13.547 27.547 24.469 1 97.56 212 ILE B O 1
ATOM 4162 N N . ASP B 1 213 ? -15.758 27.906 24.438 1 96.38 213 ASP B N 1
ATOM 4163 C CA . ASP B 1 213 ? -15.805 28.25 25.859 1 96.38 213 ASP B CA 1
ATOM 4164 C C . ASP B 1 213 ? -15.312 27.078 26.719 1 96.38 213 ASP B C 1
ATOM 4166 O O . ASP B 1 213 ? -14.555 27.281 27.672 1 96.38 213 ASP B O 1
ATOM 4170 N N . ILE B 1 214 ? -15.727 25.922 26.328 1 96.19 214 ILE B N 1
ATOM 4171 C CA . ILE B 1 214 ? -15.32 24.734 27.062 1 96.19 214 ILE B CA 1
ATOM 4172 C C . ILE B 1 214 ? -13.82 24.5 26.875 1 96.19 214 ILE B C 1
ATOM 4174 O O . ILE B 1 214 ? -13.102 24.25 27.859 1 96.19 214 ILE B O 1
ATOM 4178 N N . LEU B 1 215 ? -13.367 24.609 25.688 1 95.31 215 LEU B N 1
ATOM 4179 C CA . LEU B 1 215 ? -11.953 24.391 25.406 1 95.31 215 LEU B CA 1
ATOM 4180 C C . LEU B 1 215 ? -11.078 25.391 26.141 1 95.31 215 LEU B C 1
ATOM 4182 O O . LEU B 1 215 ? -10.039 25.016 26.703 1 95.31 215 LEU B O 1
ATOM 4186 N N . LYS B 1 216 ? -11.461 26.641 26.156 1 93.88 216 LYS B N 1
ATOM 4187 C CA . LYS B 1 216 ? -10.68 27.703 26.766 1 93.88 216 LYS B CA 1
ATOM 4188 C C . LYS B 1 216 ? -10.703 27.594 28.281 1 93.88 216 LYS B C 1
ATOM 4190 O O . LYS B 1 216 ? -9.781 28.062 28.969 1 93.88 216 LYS B O 1
ATOM 4195 N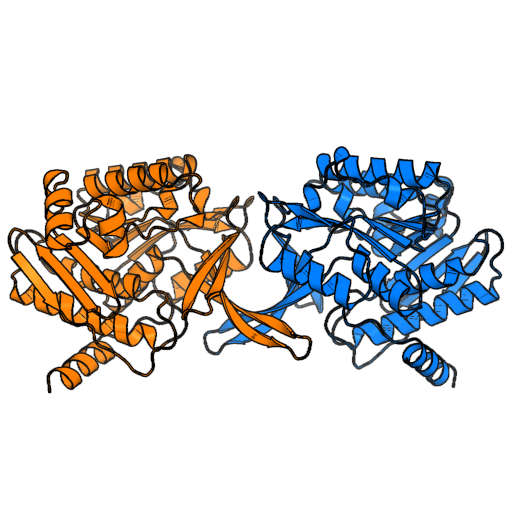 N . SER B 1 217 ? -11.719 27.016 28.812 1 93.75 217 SER B N 1
ATOM 4196 C CA . SER B 1 217 ? -11.805 26.844 30.266 1 93.75 217 SER B CA 1
ATOM 4197 C C . SER B 1 217 ? -10.797 25.812 30.75 1 93.75 217 SER B C 1
ATOM 4199 O O . SER B 1 217 ? -10.398 25.828 31.922 1 93.75 217 SER B O 1
ATOM 4201 N N . ASN B 1 218 ? -10.336 25.016 29.844 1 92.12 218 ASN B N 1
ATOM 4202 C CA . ASN B 1 218 ? -9.469 23.906 30.25 1 92.12 218 ASN B CA 1
ATOM 4203 C C . ASN B 1 218 ? -8.07 24.047 29.641 1 92.12 218 ASN B C 1
ATOM 4205 O O . ASN B 1 218 ? -7.258 23.125 29.75 1 92.12 218 ASN B O 1
ATOM 4209 N N . SER B 1 219 ? -7.828 25.109 28.984 1 93.12 219 SER B N 1
ATOM 4210 C CA . SER B 1 219 ? -6.547 25.297 28.312 1 93.12 219 SER B CA 1
ATOM 4211 C C . SER B 1 219 ? -6.199 26.766 28.156 1 93.12 219 SER B C 1
ATOM 4213 O O . SER B 1 219 ? -7.066 27.625 28.297 1 93.12 219 SER B O 1
ATOM 4215 N N . ASP B 1 220 ? -4.949 27.078 27.984 1 94.38 220 ASP B N 1
ATOM 4216 C CA . ASP B 1 220 ? -4.473 28.453 27.859 1 94.38 220 ASP B CA 1
ATOM 4217 C C . ASP B 1 220 ? -4.117 28.766 26.406 1 94.38 220 ASP B C 1
ATOM 4219 O O . ASP B 1 220 ? -3.064 29.344 26.125 1 94.38 220 ASP B O 1
ATOM 4223 N N . ILE B 1 221 ? -4.969 28.344 25.516 1 97.81 221 ILE B N 1
ATOM 4224 C CA . ILE B 1 221 ? -4.75 28.578 24.078 1 97.81 221 ILE B CA 1
ATOM 4225 C C . ILE B 1 221 ? -4.938 30.047 23.766 1 97.81 221 ILE B C 1
ATOM 4227 O O . ILE B 1 221 ? -5.957 30.656 24.125 1 97.81 221 ILE B O 1
ATOM 4231 N N . LYS B 1 222 ? -4.062 30.656 23.047 1 97.69 222 LYS B N 1
ATOM 4232 C CA . LYS B 1 222 ? -4.074 32.094 22.797 1 97.69 222 LYS B CA 1
ATOM 4233 C C . LYS B 1 222 ? -4.934 32.406 21.578 1 97.69 222 LYS B C 1
ATOM 4235 O O . LYS B 1 222 ? -5.68 33.406 21.578 1 97.69 222 LYS B O 1
ATOM 4240 N N . ILE B 1 223 ? -4.777 31.641 20.484 1 98.31 223 ILE B N 1
ATOM 4241 C CA . ILE B 1 223 ? -5.535 31.844 19.266 1 98.31 223 ILE B CA 1
ATOM 4242 C C . ILE B 1 223 ? -6.148 30.516 18.812 1 98.31 223 ILE B C 1
ATOM 4244 O O . ILE B 1 223 ? -5.461 29.484 18.75 1 98.31 223 ILE B O 1
ATOM 4248 N N . ILE B 1 224 ? -7.445 30.531 18.547 1 98.69 224 ILE B N 1
ATOM 4249 C CA . ILE B 1 224 ? -8.125 29.344 18.047 1 98.69 224 ILE B CA 1
ATOM 4250 C C . ILE B 1 224 ? -8.789 29.641 16.703 1 98.69 224 ILE B C 1
ATOM 4252 O O . ILE B 1 224 ? -9.641 30.516 16.609 1 98.69 224 ILE B O 1
ATOM 4256 N N . PHE B 1 225 ? -8.367 28.953 15.688 1 98.81 225 PHE B N 1
ATOM 4257 C CA . PHE B 1 225 ? -9.047 28.984 14.398 1 98.81 225 PHE B CA 1
ATOM 4258 C C . PHE B 1 225 ? -10.016 27.812 14.273 1 98.81 225 PHE B C 1
ATOM 4260 O O . PHE B 1 225 ? -9.648 26.656 14.547 1 98.81 225 PHE B O 1
ATOM 4267 N N . VAL B 1 226 ? -11.234 28.062 13.883 1 98.69 226 VAL B N 1
ATOM 4268 C CA . VAL B 1 226 ? -12.219 27.016 13.625 1 98.69 226 VAL B CA 1
ATOM 4269 C C . VAL B 1 226 ? -12.609 27.031 12.148 1 98.69 226 VAL B C 1
ATOM 4271 O O . VAL B 1 226 ? -13.047 28.062 11.625 1 98.69 226 VAL B O 1
ATOM 4274 N N . THR B 1 227 ? -12.383 25.969 11.477 1 98 227 THR B N 1
ATOM 4275 C CA . THR B 1 227 ? -12.828 25.859 10.094 1 98 227 THR B CA 1
ATOM 4276 C C . THR B 1 227 ? -14.148 25.109 10.016 1 98 227 THR B C 1
ATOM 4278 O O . THR B 1 227 ? -14.336 24.094 10.688 1 98 227 THR B O 1
ATOM 4281 N N . ALA B 1 228 ? -15.078 25.609 9.219 1 95.88 228 ALA B N 1
ATOM 4282 C CA . ALA B 1 228 ? -16.422 25.062 9.094 1 95.88 228 ALA B CA 1
ATOM 4283 C C . ALA B 1 228 ? -16.781 24.781 7.637 1 95.88 228 ALA B C 1
ATOM 4285 O O . ALA B 1 228 ? -17.891 25.094 7.195 1 95.88 228 ALA B O 1
ATOM 4286 N N . GLY B 1 229 ? -15.867 24.328 6.879 1 90.5 229 GLY B N 1
ATOM 4287 C CA . GLY B 1 229 ? -16.109 23.953 5.492 1 90.5 229 GLY B CA 1
ATOM 4288 C C . GLY B 1 229 ? -16.641 25.109 4.652 1 90.5 229 GLY B C 1
ATOM 4289 O O . GLY B 1 229 ? -16.031 26.172 4.617 1 90.5 229 GLY B O 1
ATOM 4290 N N . SER B 1 230 ? -17.797 24.812 4.02 1 90.75 230 SER B N 1
ATOM 4291 C CA . SER B 1 230 ? -18.391 25.797 3.115 1 90.75 230 SER B CA 1
ATOM 4292 C C . SER B 1 230 ? -18.953 26.984 3.883 1 90.75 230 SER B C 1
ATOM 4294 O O . SER B 1 230 ? -19.281 28.016 3.291 1 90.75 230 SER B O 1
ATOM 4296 N N . GLU B 1 231 ? -19.031 26.891 5.172 1 94 231 GLU B N 1
ATOM 4297 C CA . GLU B 1 231 ? -19.578 27.969 5.98 1 94 231 GLU B CA 1
ATOM 4298 C C . GLU B 1 231 ? -18.5 29.016 6.285 1 94 231 GLU B C 1
ATOM 4300 O O . GLU B 1 231 ? -18.797 30.141 6.68 1 94 231 GLU B O 1
ATOM 4305 N N . GLY B 1 232 ? -17.25 28.625 6.148 1 96.62 232 GLY B N 1
ATOM 4306 C CA . GLY B 1 232 ? -16.172 29.578 6.387 1 96.62 232 GLY B CA 1
ATOM 4307 C C . GLY B 1 232 ? -15.32 29.219 7.594 1 96.62 232 GLY B C 1
ATOM 4308 O O . GLY B 1 232 ? -15 28.047 7.809 1 96.62 232 GLY B O 1
ATOM 4309 N N . SER B 1 233 ? -14.867 30.266 8.234 1 98.44 233 SER B N 1
ATOM 4310 C CA . SER B 1 233 ? -13.961 30.031 9.359 1 98.44 233 SER B CA 1
ATOM 4311 C C . SER B 1 233 ? -14.102 31.125 10.406 1 98.44 233 SER B C 1
ATOM 4313 O O . SER B 1 233 ? -14.68 32.188 10.141 1 98.44 233 SER B O 1
ATOM 4315 N N . TYR B 1 234 ? -13.656 30.828 11.578 1 98.62 234 TYR B N 1
ATOM 4316 C CA . TYR B 1 234 ? -13.664 31.719 12.734 1 98.62 234 TYR B CA 1
ATOM 4317 C C . TYR B 1 234 ? -12.281 31.812 13.367 1 98.62 234 TYR B C 1
ATOM 4319 O O . TYR B 1 234 ? -11.477 30.891 13.234 1 98.62 234 TYR B O 1
ATOM 4327 N N . VAL B 1 235 ? -12.055 32.906 13.984 1 98.69 235 VAL B N 1
ATOM 4328 C CA . VAL B 1 235 ? -10.875 33.031 14.836 1 98.69 235 VAL B CA 1
ATOM 4329 C C . VAL B 1 235 ? -11.273 33.625 16.188 1 98.69 235 VAL B C 1
ATOM 4331 O O . VAL B 1 235 ? -12.102 34.531 16.266 1 98.69 235 VAL B O 1
ATOM 4334 N N . PHE B 1 236 ? -10.859 32.969 17.188 1 98.31 236 PHE B N 1
ATOM 4335 C CA . PHE B 1 236 ? -11.055 33.406 18.562 1 98.31 236 PHE B CA 1
ATOM 4336 C C . PHE B 1 236 ? -9.742 33.906 19.172 1 98.31 236 PHE B C 1
ATOM 4338 O O . PHE B 1 236 ? -8.758 33.156 19.188 1 98.31 236 PHE B O 1
ATOM 4345 N N . TYR B 1 237 ? -9.664 35.031 19.641 1 97.94 237 TYR B N 1
ATOM 4346 C CA . TYR B 1 237 ? -8.5 35.688 20.219 1 97.94 237 TYR B CA 1
ATOM 4347 C C . TYR B 1 237 ? -8.914 36.594 21.391 1 97.94 237 TYR B C 1
ATOM 4349 O O . TYR B 1 237 ? -9.703 37.531 21.203 1 97.94 237 TYR B O 1
ATOM 4357 N N . LYS B 1 238 ? -8.367 36.25 22.547 1 94.19 238 LYS B N 1
ATOM 4358 C CA . LYS B 1 238 ? -8.812 36.938 23.766 1 94.19 238 LYS B CA 1
ATOM 4359 C C . LYS B 1 238 ? -10.336 36.906 23.875 1 94.19 238 LYS B C 1
ATOM 4361 O O . LYS B 1 238 ? -10.938 35.844 23.859 1 94.19 238 LYS B O 1
ATOM 4366 N N . ASP B 1 239 ? -11.062 37.875 23.938 1 91.06 239 ASP B N 1
ATOM 4367 C CA . ASP B 1 239 ? -12.508 37.875 24.094 1 91.06 239 ASP B CA 1
ATOM 4368 C C . ASP B 1 239 ? -13.203 38.219 22.781 1 91.06 239 ASP B C 1
ATOM 4370 O O . ASP B 1 239 ? -14.375 38.594 22.766 1 91.06 239 ASP B O 1
ATOM 4374 N N . GLN B 1 240 ? -12.516 38.062 21.734 1 95.12 240 GLN B N 1
ATOM 4375 C CA . GLN B 1 240 ? -13.07 38.438 20.438 1 95.12 240 GLN B CA 1
ATOM 4376 C C . GLN B 1 240 ? -13.273 37.219 19.547 1 95.12 240 GLN B C 1
ATOM 4378 O O . GLN B 1 240 ? -12.523 36.25 19.641 1 95.12 240 GLN B O 1
ATOM 4383 N N . MET B 1 241 ? -14.273 37.281 18.797 1 97.56 241 MET B N 1
ATOM 4384 C CA . MET B 1 241 ? -14.562 36.312 17.75 1 97.56 241 MET B CA 1
ATOM 4385 C C . MET B 1 241 ? -14.727 37.031 16.406 1 97.56 241 MET B C 1
ATOM 4387 O O . MET B 1 241 ? -15.484 38 16.281 1 97.56 241 MET B O 1
ATOM 4391 N N . LEU B 1 242 ? -13.938 36.625 15.438 1 98.25 242 LEU B N 1
ATOM 4392 C CA . LEU B 1 242 ? -14.086 37.125 14.078 1 98.25 242 LEU B CA 1
ATOM 4393 C C . LEU B 1 242 ? -14.531 36 13.141 1 98.25 242 LEU B C 1
ATOM 4395 O O . LEU B 1 242 ? -14.25 34.844 13.391 1 98.25 242 LEU B O 1
ATOM 4399 N N . TYR B 1 243 ? -15.219 36.375 12.156 1 98.19 243 TYR B N 1
ATOM 4400 C CA . TYR B 1 243 ? -15.781 35.406 11.195 1 98.19 243 TYR B CA 1
ATOM 4401 C C . TYR B 1 243 ? -15.461 35.844 9.766 1 98.19 243 TYR B C 1
ATOM 4403 O O . TYR B 1 243 ? -15.406 37.031 9.461 1 98.19 243 TYR B O 1
ATOM 4411 N N . GLN B 1 244 ? -15.172 34.906 8.93 1 97.69 244 GLN B N 1
ATOM 4412 C CA . GLN B 1 244 ? -14.961 35.094 7.492 1 97.69 244 GLN B CA 1
ATOM 4413 C C . GLN B 1 244 ? -15.703 34.031 6.695 1 97.69 244 GLN B C 1
ATOM 4415 O O . GLN B 1 244 ? -15.422 32.844 6.836 1 97.69 244 GLN B O 1
ATOM 4420 N N . PRO B 1 245 ? -16.672 34.406 5.859 1 96.75 245 PRO B N 1
ATOM 4421 C CA . PRO B 1 245 ? -17.328 33.438 4.984 1 96.75 245 PRO B CA 1
ATOM 4422 C C . PRO B 1 245 ? -16.344 32.781 4.02 1 96.75 245 PRO B C 1
ATOM 4424 O O . PRO B 1 245 ? -15.352 33.375 3.619 1 96.75 245 PRO B O 1
ATOM 4427 N N . ALA B 1 246 ? -16.719 31.562 3.641 1 94.69 246 ALA B N 1
ATOM 4428 C CA . ALA B 1 246 ? -15.875 30.828 2.701 1 94.69 246 ALA B CA 1
ATOM 4429 C C . ALA B 1 246 ? -15.859 31.5 1.332 1 94.69 246 ALA B C 1
ATOM 4431 O O . ALA B 1 246 ? -16.859 32.094 0.923 1 94.69 246 ALA B O 1
ATOM 4432 N N . PHE B 1 247 ? -14.727 31.422 0.669 1 94.81 247 PHE B N 1
ATOM 4433 C CA . PHE B 1 247 ? -14.672 31.766 -0.749 1 94.81 247 PHE B CA 1
ATOM 4434 C C . PHE B 1 247 ? -15.125 30.594 -1.603 1 94.81 247 PHE B C 1
ATOM 4436 O O . PHE B 1 247 ? -14.312 29.766 -2.02 1 94.81 247 PHE B O 1
ATOM 4443 N N . LEU B 1 248 ? -16.312 30.531 -1.865 1 91.75 248 LEU B N 1
ATOM 4444 C CA . LEU B 1 248 ? -16.844 29.406 -2.633 1 91.75 248 LEU B CA 1
ATOM 4445 C C . LEU B 1 248 ? -16.359 29.453 -4.074 1 91.75 248 LEU B C 1
ATOM 4447 O O . LEU B 1 248 ? -16.25 30.531 -4.672 1 91.75 248 LEU B O 1
ATOM 4451 N N . ASN B 1 249 ? -15.984 28.344 -4.523 1 90 249 ASN B N 1
ATOM 4452 C CA . ASN B 1 249 ? -15.43 28.219 -5.867 1 90 249 ASN B CA 1
ATOM 4453 C C . ASN B 1 249 ? -16.109 27.125 -6.664 1 90 249 ASN B C 1
ATOM 4455 O O . ASN B 1 249 ? -16.078 25.953 -6.277 1 90 249 ASN B O 1
ATOM 4459 N N . ASP B 1 250 ? -16.562 27.375 -7.844 1 89.5 250 ASP B N 1
ATOM 4460 C CA . ASP B 1 250 ? -17.281 26.438 -8.688 1 89.5 250 ASP B CA 1
ATOM 4461 C C . ASP B 1 250 ? -16.328 25.453 -9.359 1 89.5 250 ASP B C 1
ATOM 4463 O O . ASP B 1 250 ? -16.75 24.406 -9.852 1 89.5 250 ASP B O 1
ATOM 4467 N N . LYS B 1 251 ? -15.102 25.688 -9.305 1 91.06 251 LYS B N 1
ATOM 4468 C CA . LYS B 1 251 ? -14.109 24.828 -9.961 1 91.06 251 LYS B CA 1
ATOM 4469 C C . LYS B 1 251 ? -13.445 23.891 -8.961 1 91.06 251 LYS B C 1
ATOM 4471 O O . LYS B 1 251 ? -12.375 23.344 -9.234 1 91.06 251 LYS B O 1
ATOM 4476 N N . THR B 1 252 ? -14.086 23.766 -7.816 1 88.25 252 THR B N 1
ATOM 4477 C CA . THR B 1 252 ? -13.531 22.875 -6.801 1 88.25 252 THR B CA 1
ATOM 4478 C C . THR B 1 252 ? -13.43 21.453 -7.336 1 88.25 252 THR B C 1
ATOM 4480 O O . THR B 1 252 ? -14.391 20.906 -7.879 1 88.25 252 THR B O 1
ATOM 4483 N N . ILE B 1 253 ? -12.281 20.891 -7.203 1 82.44 253 ILE B N 1
ATOM 4484 C CA . ILE B 1 253 ? -12.039 19.531 -7.695 1 82.44 253 ILE B CA 1
ATOM 4485 C C . ILE B 1 253 ? -11.625 18.641 -6.535 1 82.44 253 ILE B C 1
ATOM 4487 O O . ILE B 1 253 ? -11.969 17.453 -6.508 1 82.44 253 ILE B O 1
ATOM 4491 N N . ASP B 1 254 ? -10.867 19.188 -5.621 1 81.56 254 ASP B N 1
ATOM 4492 C CA . ASP B 1 254 ? -10.258 18.438 -4.527 1 81.56 254 ASP B CA 1
ATOM 4493 C C . ASP B 1 254 ? -10.125 19.297 -3.273 1 81.56 254 ASP B C 1
ATOM 4495 O O . ASP B 1 254 ? -9.461 20.344 -3.299 1 81.56 254 ASP B O 1
ATOM 4499 N N . THR B 1 255 ? -10.672 18.797 -2.197 1 85.88 255 THR B N 1
ATOM 4500 C CA . THR B 1 255 ? -10.594 19.625 -0.993 1 85.88 255 THR B CA 1
ATOM 4501 C C . THR B 1 255 ? -9.445 19.172 -0.1 1 85.88 255 THR B C 1
ATOM 4503 O O . THR B 1 255 ? -9.242 19.719 0.986 1 85.88 255 THR B O 1
ATOM 4506 N N . THR B 1 256 ? -8.742 18.172 -0.562 1 86.06 256 THR B N 1
ATOM 4507 C CA . THR B 1 256 ? -7.609 17.672 0.204 1 86.06 256 THR B CA 1
ATOM 4508 C C . THR B 1 256 ? -6.602 18.797 0.469 1 86.06 256 THR B C 1
ATOM 4510 O O . THR B 1 256 ? -6.184 19.484 -0.458 1 86.06 256 THR B O 1
ATOM 4513 N N . GLY B 1 257 ? -6.277 19 1.731 1 92.31 257 GLY B N 1
ATOM 4514 C CA . GLY B 1 257 ? -5.242 19.969 2.09 1 92.31 257 GLY B CA 1
ATOM 4515 C C . GLY B 1 257 ? -5.77 21.375 2.287 1 92.31 257 GLY B C 1
ATOM 4516 O O . GLY B 1 257 ? -5.023 22.266 2.67 1 92.31 257 GLY B O 1
ATOM 4517 N N . ALA B 1 258 ? -7.09 21.578 2.061 1 94.69 258 ALA B N 1
ATOM 4518 C CA . ALA B 1 258 ? -7.656 22.922 2.207 1 94.69 258 ALA B CA 1
ATOM 4519 C C . ALA B 1 258 ? -7.453 23.453 3.623 1 94.69 258 ALA B C 1
ATOM 4521 O O . ALA B 1 258 ? -7.008 24.578 3.811 1 94.69 258 ALA B O 1
ATOM 4522 N N . GLY B 1 259 ? -7.773 22.578 4.605 1 97.06 259 GLY B N 1
ATOM 4523 C CA . GLY B 1 259 ? -7.566 22.984 5.992 1 97.06 259 GLY B CA 1
ATOM 4524 C C . GLY B 1 259 ? -6.109 23.25 6.324 1 97.06 259 GLY B C 1
ATOM 4525 O O . GLY B 1 259 ? -5.797 24.172 7.07 1 97.06 259 GLY B O 1
ATOM 4526 N N . ASP B 1 260 ? -5.258 22.438 5.785 1 98.38 260 ASP B N 1
ATOM 4527 C CA . ASP B 1 260 ? -3.826 22.609 6.012 1 98.38 260 ASP B CA 1
ATOM 4528 C C . ASP B 1 260 ? -3.326 23.906 5.383 1 98.38 260 ASP B C 1
ATOM 4530 O O . ASP B 1 260 ? -2.492 24.609 5.961 1 98.38 260 ASP B O 1
ATOM 4534 N N . THR B 1 261 ? -3.789 24.156 4.172 1 98.38 261 THR B N 1
ATOM 4535 C CA . THR B 1 261 ? -3.434 25.406 3.484 1 98.38 261 THR B CA 1
ATOM 4536 C C . THR B 1 261 ? -3.893 26.609 4.285 1 98.38 261 THR B C 1
ATOM 4538 O O . THR B 1 261 ? -3.129 27.562 4.477 1 98.38 261 THR B O 1
ATOM 4541 N N . PHE B 1 262 ? -5.098 26.578 4.727 1 98.69 262 PHE B N 1
ATOM 4542 C CA . PHE B 1 262 ? -5.645 27.609 5.598 1 98.69 262 PHE B CA 1
ATOM 4543 C C . PHE B 1 262 ? -4.73 27.844 6.793 1 98.69 262 PHE B C 1
ATOM 4545 O O . PHE B 1 262 ? -4.344 28.984 7.07 1 98.69 262 PHE B O 1
ATOM 4552 N N . TYR B 1 263 ? -4.391 26.797 7.395 1 98.88 263 TYR B N 1
ATOM 4553 C CA . TYR B 1 263 ? -3.654 26.891 8.648 1 98.88 263 TYR B CA 1
ATOM 4554 C C . TYR B 1 263 ? -2.221 27.344 8.414 1 98.88 263 TYR B C 1
ATOM 4556 O O . TYR B 1 263 ? -1.685 28.156 9.18 1 98.88 263 TYR B O 1
ATOM 4564 N N . GLY B 1 264 ? -1.608 26.766 7.371 1 98.88 264 GLY B N 1
ATOM 4565 C CA . GLY B 1 264 ? -0.283 27.25 7 1 98.88 264 GLY B CA 1
ATOM 4566 C C . GLY B 1 264 ? -0.234 28.734 6.734 1 98.88 264 GLY B C 1
ATOM 4567 O O . GLY B 1 264 ? 0.71 29.422 7.148 1 98.88 264 GLY B O 1
ATOM 4568 N N . ALA B 1 265 ? -1.22 29.25 6.051 1 98.81 265 ALA B N 1
ATOM 4569 C CA . ALA B 1 265 ? -1.313 30.688 5.777 1 98.81 265 ALA B CA 1
ATOM 4570 C C . ALA B 1 265 ? -1.482 31.484 7.07 1 98.81 265 ALA B C 1
ATOM 4572 O O . ALA B 1 265 ? -0.847 32.531 7.258 1 98.81 265 ALA B O 1
ATOM 4573 N N . CYS B 1 266 ? -2.311 30.984 7.945 1 98.81 266 CYS B N 1
ATOM 4574 C CA . CYS B 1 266 ? -2.506 31.641 9.234 1 98.81 266 CYS B CA 1
ATOM 4575 C C . CYS B 1 266 ? -1.193 31.734 10 1 98.81 266 CYS B C 1
ATOM 4577 O O . CYS B 1 266 ? -0.806 32.812 10.445 1 98.81 266 CYS B O 1
ATOM 4579 N N . LEU B 1 267 ? -0.508 30.625 10.148 1 98.81 267 LEU B N 1
ATOM 4580 C CA . LEU B 1 267 ? 0.714 30.578 10.945 1 98.81 267 LEU B CA 1
ATOM 4581 C C . LEU B 1 267 ? 1.78 31.5 10.375 1 98.81 267 LEU B C 1
ATOM 4583 O O . LEU B 1 267 ? 2.451 32.219 11.117 1 98.81 267 LEU B O 1
ATOM 4587 N N . ALA B 1 268 ? 1.888 31.453 9.062 1 98.62 268 ALA B N 1
ATOM 4588 C CA . ALA B 1 268 ? 2.898 32.281 8.414 1 98.62 268 ALA B CA 1
ATOM 4589 C C . ALA B 1 268 ? 2.676 33.75 8.711 1 98.62 268 ALA B C 1
ATOM 4591 O O . ALA B 1 268 ? 3.633 34.5 8.945 1 98.62 268 ALA B O 1
ATOM 4592 N N . GLN B 1 269 ? 1.462 34.188 8.68 1 98.31 269 GLN B N 1
ATOM 4593 C CA . GLN B 1 269 ? 1.146 35.594 8.859 1 98.31 269 GLN B CA 1
ATOM 4594 C C . GLN B 1 269 ? 1.189 35.969 10.328 1 98.31 269 GLN B C 1
ATOM 4596 O O . GLN B 1 269 ? 1.62 37.094 10.672 1 98.31 269 GLN B O 1
ATOM 4601 N N . ILE B 1 270 ? 0.767 35.094 11.203 1 97.81 270 ILE B N 1
ATOM 4602 C CA . ILE B 1 270 ? 0.774 35.344 12.641 1 97.81 270 ILE B CA 1
ATOM 4603 C C . ILE B 1 270 ? 2.201 35.625 13.109 1 97.81 270 ILE B C 1
ATOM 4605 O O . ILE B 1 270 ? 2.426 36.469 13.992 1 97.81 270 ILE B O 1
ATOM 4609 N N . LEU B 1 271 ? 3.158 35 12.523 1 96.62 271 LEU B N 1
ATOM 4610 C CA . LEU B 1 271 ? 4.566 35.094 12.891 1 96.62 271 LEU B CA 1
ATOM 4611 C C . LEU B 1 271 ? 5.082 36.531 12.688 1 96.62 271 LEU B C 1
ATOM 4613 O O . LEU B 1 271 ? 6.148 36.875 13.195 1 96.62 271 LEU B O 1
ATOM 4617 N N . ASN B 1 272 ? 4.363 37.344 11.953 1 96.12 272 ASN B N 1
ATOM 4618 C CA . ASN B 1 272 ? 4.773 38.719 11.703 1 96.12 272 ASN B CA 1
ATOM 4619 C C . ASN B 1 272 ? 4.387 39.625 12.852 1 96.12 272 ASN B C 1
ATOM 4621 O O . ASN B 1 272 ? 4.766 40.812 12.875 1 96.12 272 ASN B O 1
ATOM 4625 N N . PHE B 1 273 ? 3.719 39.094 13.836 1 96.56 273 PHE B N 1
ATOM 4626 C CA . PHE B 1 273 ? 3.229 39.906 14.961 1 96.56 273 PHE B CA 1
ATOM 4627 C C . PHE B 1 273 ? 3.639 39.25 16.281 1 96.56 273 PHE B C 1
ATOM 4629 O O . PHE B 1 273 ? 4.039 38.094 16.328 1 96.56 273 PHE B O 1
ATOM 4636 N N . ASP B 1 274 ? 3.621 40.094 17.328 1 96.56 274 ASP B N 1
ATOM 4637 C CA . ASP B 1 274 ? 3.59 39.531 18.672 1 96.56 274 ASP B CA 1
ATOM 4638 C C . ASP B 1 274 ? 2.23 38.906 18.984 1 96.56 274 ASP B C 1
ATOM 4640 O O . ASP B 1 274 ? 1.203 39.594 18.938 1 96.56 274 ASP B O 1
ATOM 4644 N N . ILE B 1 275 ? 2.25 37.656 19.281 1 95.94 275 ILE B N 1
ATOM 4645 C CA . ILE B 1 275 ? 1.027 36.875 19.406 1 95.94 275 ILE B CA 1
ATOM 4646 C C . ILE B 1 275 ? 0.137 37.469 20.484 1 95.94 275 ILE B C 1
ATOM 4648 O O . ILE B 1 275 ? -1.082 37.281 20.484 1 95.94 275 ILE B O 1
ATOM 4652 N N . GLU B 1 276 ? 0.672 38.281 21.344 1 95.81 276 GLU B N 1
ATOM 4653 C CA . GLU B 1 276 ? -0.085 38.90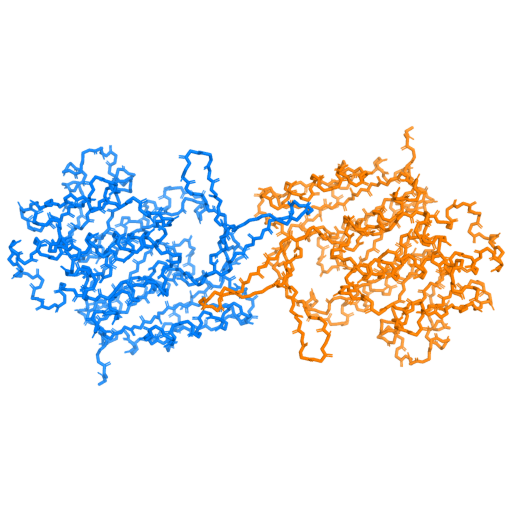6 22.438 1 95.81 276 GLU B CA 1
ATOM 4654 C C . GLU B 1 276 ? -0.711 40.219 22 1 95.81 276 GLU B C 1
ATOM 4656 O O . GLU B 1 276 ? -1.571 40.75 22.703 1 95.81 276 GLU B O 1
ATOM 4661 N N . GLU B 1 277 ? -0.31 40.688 20.844 1 95.69 277 GLU B N 1
ATOM 4662 C CA . GLU B 1 277 ? -0.708 42.062 20.469 1 95.69 277 GLU B CA 1
ATOM 4663 C C . GLU B 1 277 ? -1.171 42.125 19.016 1 95.69 277 GLU B C 1
ATOM 4665 O O . GLU B 1 277 ? -0.859 43.062 18.297 1 95.69 277 GLU B O 1
ATOM 4670 N N . ILE B 1 278 ? -1.84 41.219 18.578 1 97.12 278 ILE B N 1
ATOM 4671 C CA . ILE B 1 278 ? -2.381 41.25 17.234 1 97.12 278 ILE B CA 1
ATOM 4672 C C . ILE B 1 278 ? -3.701 42.031 17.219 1 97.12 278 ILE B C 1
ATOM 4674 O O . ILE B 1 278 ? -4.582 41.75 18.047 1 97.12 278 ILE B O 1
ATOM 4678 N N . SER B 1 279 ? -3.863 43 16.359 1 97.44 279 SER B N 1
ATOM 4679 C CA . SER B 1 279 ? -5.109 43.75 16.297 1 97.44 279 SER B CA 1
ATOM 4680 C C . SER B 1 279 ? -6.207 42.938 15.609 1 97.44 279 SER B C 1
ATOM 4682 O O . SER B 1 279 ? -5.922 42 14.844 1 97.44 279 SER B O 1
ATOM 4684 N N . ASN B 1 280 ? -7.457 43.281 15.844 1 97 280 ASN B N 1
ATOM 4685 C CA . ASN B 1 280 ? -8.586 42.625 15.18 1 97 280 ASN B CA 1
ATOM 4686 C C . ASN B 1 280 ? -8.531 42.812 13.664 1 97 280 ASN B C 1
ATOM 4688 O O . ASN B 1 280 ? -8.93 41.938 12.914 1 97 280 ASN B O 1
ATOM 4692 N N . GLU B 1 281 ? -8.055 43.969 13.32 1 97.25 281 GLU B N 1
ATOM 4693 C CA . GLU B 1 281 ? -7.934 44.25 11.891 1 97.25 281 GLU B CA 1
ATOM 4694 C C . GLU B 1 281 ? -6.957 43.281 11.219 1 97.25 281 GLU B C 1
ATOM 4696 O O . GLU B 1 281 ? -7.258 42.719 10.164 1 97.25 281 GLU B O 1
ATOM 4701 N N . HIS B 1 282 ? -5.859 43.125 11.836 1 97.75 282 HIS B N 1
ATOM 4702 C CA . HIS B 1 282 ? -4.852 42.219 11.289 1 97.75 282 HIS B CA 1
ATOM 4703 C C . HIS B 1 282 ? -5.34 40.781 11.305 1 97.75 282 HIS B C 1
ATOM 4705 O O . HIS B 1 282 ? -5.09 40.031 10.359 1 97.75 282 HIS B O 1
ATOM 4711 N N . LEU B 1 283 ? -6.055 40.406 12.352 1 98.12 283 LEU B N 1
ATOM 4712 C CA . LEU B 1 283 ? -6.578 39.062 12.453 1 98.12 283 LEU B CA 1
ATOM 4713 C C . LEU B 1 283 ? -7.609 38.781 11.359 1 98.12 283 LEU B C 1
ATOM 4715 O O . LEU B 1 283 ? -7.664 37.688 10.805 1 98.12 283 LEU B O 1
ATOM 4719 N N . GLN B 1 284 ? -8.438 39.781 11.086 1 98.25 284 GLN B N 1
ATOM 4720 C CA . GLN B 1 284 ? -9.422 39.656 10.016 1 98.25 284 GLN B CA 1
ATOM 4721 C C . GLN B 1 284 ? -8.742 39.469 8.664 1 98.25 284 GLN B C 1
ATOM 4723 O O . GLN B 1 284 ? -9.195 38.688 7.828 1 98.25 284 GLN B O 1
ATOM 4728 N N . GLU B 1 285 ? -7.688 40.219 8.461 1 98 285 GLU B N 1
ATOM 4729 C CA . GLU B 1 285 ? -6.922 40.094 7.223 1 98 285 GLU B CA 1
ATOM 4730 C C . GLU B 1 285 ? -6.328 38.688 7.078 1 98 285 GLU B C 1
ATOM 4732 O O . GLU B 1 285 ? -6.352 38.125 5.992 1 98 285 GLU B O 1
ATOM 4737 N N . ILE B 1 286 ? -5.777 38.219 8.164 1 98.44 286 ILE B N 1
ATOM 4738 C CA . ILE B 1 286 ? -5.191 36.875 8.18 1 98.44 286 ILE B CA 1
ATOM 4739 C C . ILE B 1 286 ? -6.262 35.844 7.836 1 98.44 286 ILE B C 1
ATOM 4741 O O . ILE B 1 286 ? -6.043 34.969 6.992 1 98.44 286 ILE B O 1
ATOM 4745 N N . LEU B 1 287 ? -7.398 35.969 8.469 1 98.56 287 LEU B N 1
ATOM 4746 C CA . LEU B 1 287 ? -8.516 35.062 8.266 1 98.56 287 LEU B CA 1
ATOM 4747 C C . LEU B 1 287 ? -9 35.094 6.824 1 98.56 287 LEU B C 1
ATOM 4749 O O . LEU B 1 287 ? -9.227 34.031 6.211 1 98.56 287 LEU B O 1
ATOM 4753 N N . THR B 1 288 ? -9.125 36.281 6.297 1 98.5 288 THR B N 1
ATOM 4754 C CA . THR B 1 288 ? -9.586 36.469 4.922 1 98.5 288 THR B CA 1
ATOM 4755 C C . THR B 1 288 ? -8.594 35.844 3.934 1 98.5 288 THR B C 1
ATOM 4757 O O . THR B 1 288 ? -8.977 35.094 3.035 1 98.5 288 THR B O 1
ATOM 4760 N N . PHE B 1 289 ? -7.359 36.156 4.082 1 98.56 289 PHE B N 1
ATOM 4761 C CA . PHE B 1 289 ? -6.305 35.656 3.211 1 98.56 289 PHE B CA 1
ATOM 4762 C C . PHE B 1 289 ? -6.258 34.156 3.234 1 98.56 289 PHE B C 1
ATOM 4764 O O . PHE B 1 289 ? -6.156 33.5 2.186 1 98.56 289 PHE B O 1
ATOM 4771 N N . SER B 1 290 ? -6.301 33.594 4.426 1 98.75 290 SER B N 1
ATOM 4772 C CA . SER B 1 290 ? -6.176 32.156 4.602 1 98.75 290 SER B CA 1
ATOM 4773 C C . SER B 1 290 ? -7.363 31.406 3.984 1 98.75 290 SER B C 1
ATOM 4775 O O . SER B 1 290 ? -7.199 30.328 3.402 1 98.75 290 SER B O 1
ATOM 4777 N N . ASN B 1 291 ? -8.555 31.984 4.105 1 98.19 291 ASN B N 1
ATOM 4778 C CA . ASN B 1 291 ? -9.734 31.422 3.459 1 98.19 291 ASN B CA 1
ATOM 4779 C C . ASN B 1 291 ? -9.602 31.438 1.938 1 98.19 291 ASN B C 1
ATOM 4781 O O . ASN B 1 291 ? -9.961 30.469 1.267 1 98.19 291 ASN B O 1
ATOM 4785 N N . ALA B 1 292 ? -9.133 32.5 1.471 1 98.12 292 ALA B N 1
ATOM 4786 C CA . ALA B 1 292 ? -8.938 32.656 0.029 1 98.12 292 ALA B CA 1
ATOM 4787 C C . ALA B 1 292 ? -7.902 31.641 -0.48 1 98.12 292 ALA B C 1
ATOM 4789 O O . ALA B 1 292 ? -8.086 31.031 -1.535 1 98.12 292 ALA B O 1
ATOM 4790 N N . ALA B 1 293 ? -6.84 31.5 0.231 1 98.25 293 ALA B N 1
ATOM 4791 C CA . ALA B 1 293 ? -5.797 30.531 -0.137 1 98.25 293 ALA B CA 1
ATOM 4792 C C . ALA B 1 293 ? -6.355 29.109 -0.19 1 98.25 293 ALA B C 1
ATOM 4794 O O . ALA B 1 293 ? -6.086 28.375 -1.136 1 98.25 293 ALA B O 1
ATOM 4795 N N . ALA B 1 294 ? -7.113 28.781 0.842 1 97.75 294 ALA B N 1
ATOM 4796 C CA . ALA B 1 294 ? -7.727 27.453 0.888 1 97.75 294 ALA B CA 1
ATOM 4797 C C . ALA B 1 294 ? -8.656 27.234 -0.301 1 97.75 294 ALA B C 1
ATOM 4799 O O . ALA B 1 294 ? -8.688 26.156 -0.89 1 97.75 294 ALA B O 1
ATOM 4800 N N . SER B 1 295 ? -9.367 28.219 -0.63 1 97 295 SER B N 1
ATOM 4801 C CA . SER B 1 295 ? -10.297 28.141 -1.756 1 97 295 SER B CA 1
ATOM 4802 C C . SER B 1 295 ? -9.555 27.844 -3.059 1 97 295 SER B C 1
ATOM 4804 O O . SER B 1 295 ? -9.984 27 -3.84 1 97 295 SER B O 1
ATOM 4806 N N . ILE B 1 296 ? -8.5 28.562 -3.295 1 97.12 296 ILE B N 1
ATOM 4807 C CA . ILE B 1 296 ? -7.723 28.375 -4.512 1 97.12 296 ILE B CA 1
ATOM 4808 C C . ILE B 1 296 ? -7.176 26.938 -4.559 1 97.12 296 ILE B C 1
ATOM 4810 O O . ILE B 1 296 ? -7.203 26.297 -5.605 1 97.12 296 ILE B O 1
ATOM 4814 N N . LEU B 1 297 ? -6.707 26.438 -3.418 1 96.31 297 LEU B N 1
ATOM 4815 C CA . LEU B 1 297 ? -6.145 25.094 -3.348 1 96.31 297 LEU B CA 1
ATOM 4816 C C . LEU B 1 297 ? -7.164 24.062 -3.809 1 96.31 297 LEU B C 1
ATOM 4818 O O . LEU B 1 297 ? -6.805 23.078 -4.469 1 96.31 297 LEU B O 1
ATOM 4822 N N . THR B 1 298 ? -8.422 24.203 -3.502 1 94.19 298 THR B N 1
ATOM 4823 C CA . THR B 1 298 ? -9.453 23.219 -3.803 1 94.19 298 THR B CA 1
ATOM 4824 C C . THR B 1 298 ? -9.648 23.078 -5.309 1 94.19 298 THR B C 1
ATOM 4826 O O . THR B 1 298 ? -10.289 22.125 -5.773 1 94.19 298 THR B O 1
ATOM 4829 N N . THR B 1 299 ? -9.141 24.031 -6.078 1 94.25 299 THR B N 1
ATOM 4830 C CA . THR B 1 299 ? -9.289 23.984 -7.527 1 94.25 299 THR B CA 1
ATOM 4831 C C . THR B 1 299 ? -8.133 23.219 -8.164 1 94.25 299 THR B C 1
ATOM 4833 O O . THR B 1 299 ? -8.055 23.109 -9.391 1 94.25 299 THR B O 1
ATOM 4836 N N . ARG B 1 300 ? -7.273 22.719 -7.371 1 90.88 300 ARG B N 1
ATOM 4837 C CA . ARG B 1 300 ? -6.078 22.031 -7.836 1 90.88 300 ARG B CA 1
ATOM 4838 C C . ARG B 1 300 ? -6.031 20.594 -7.297 1 90.88 300 ARG B C 1
ATOM 4840 O O . ARG B 1 300 ? -6.672 20.281 -6.293 1 90.88 300 ARG B O 1
ATOM 4847 N N . LYS B 1 301 ? -5.281 19.719 -7.984 1 84 301 LYS B N 1
ATOM 4848 C CA . LYS B 1 301 ? -5.094 18.359 -7.5 1 84 301 LYS B CA 1
ATOM 4849 C C . LYS B 1 301 ? -3.898 18.266 -6.551 1 84 301 LYS B C 1
ATOM 4851 O O . LYS B 1 301 ? -2.83 18.812 -6.84 1 84 301 LYS B O 1
ATOM 4856 N N . GLY B 1 302 ? -4.129 17.609 -5.488 1 82.56 302 GLY B N 1
ATOM 4857 C CA . GLY B 1 302 ? -3.049 17.422 -4.535 1 82.56 302 GLY B CA 1
ATOM 4858 C C . GLY B 1 302 ? -2.928 18.578 -3.549 1 82.56 302 GLY B C 1
ATOM 4859 O O . GLY B 1 302 ? -3.637 19.578 -3.666 1 82.56 302 GLY B O 1
ATOM 4860 N N . ALA B 1 303 ? -2.023 18.469 -2.619 1 88 303 ALA B N 1
ATOM 4861 C CA . ALA B 1 303 ? -1.914 19.469 -1.565 1 88 303 ALA B CA 1
ATOM 4862 C C . ALA B 1 303 ? -0.498 20.031 -1.487 1 88 303 ALA B C 1
ATOM 4864 O O . ALA B 1 303 ? -0.217 21.109 -2.029 1 88 303 ALA B O 1
ATOM 4865 N N . ILE B 1 304 ? 0.499 19.25 -1.214 1 93.5 304 ILE B N 1
ATOM 4866 C CA . ILE B 1 304 ? 1.841 19.703 -0.866 1 93.5 304 ILE B CA 1
ATOM 4867 C C . ILE B 1 304 ? 2.445 20.469 -2.039 1 93.5 304 ILE B C 1
ATOM 4869 O O . ILE B 1 304 ? 3.17 21.453 -1.841 1 93.5 304 ILE B O 1
ATOM 4873 N N . CYS B 1 305 ? 2.055 20.109 -3.27 1 91.44 305 CYS B N 1
ATOM 4874 C CA . CYS B 1 305 ? 2.693 20.672 -4.449 1 91.44 305 CYS B CA 1
ATOM 4875 C C . CYS B 1 305 ? 1.775 21.688 -5.129 1 91.44 305 CYS B C 1
ATOM 4877 O O . CYS B 1 305 ? 2.076 22.172 -6.223 1 91.44 305 CYS B O 1
ATOM 4879 N N . SER B 1 306 ? 0.72 22.109 -4.457 1 92.56 306 SER B N 1
ATOM 4880 C CA . SER B 1 306 ? -0.281 22.891 -5.168 1 92.56 306 SER B CA 1
ATOM 4881 C C . SER B 1 306 ? -0.645 24.156 -4.395 1 92.56 306 SER B C 1
ATOM 4883 O O . SER B 1 306 ? -1.751 24.672 -4.539 1 92.56 306 SER B O 1
ATOM 4885 N N . MET B 1 307 ? 0.263 24.625 -3.609 1 96.75 307 MET B N 1
ATOM 4886 C CA . MET B 1 307 ? -0.022 25.781 -2.783 1 96.75 307 MET B CA 1
ATOM 4887 C C . MET B 1 307 ? -0.156 27.047 -3.641 1 96.75 307 MET B C 1
ATOM 4889 O O . MET B 1 307 ? 0.604 27.234 -4.59 1 96.75 307 MET B O 1
ATOM 4893 N N . PRO B 1 308 ? -1.124 27.844 -3.33 1 97.62 308 PRO B N 1
ATOM 4894 C CA . PRO B 1 308 ? -1.302 29.062 -4.117 1 97.62 308 PRO B CA 1
ATOM 4895 C C . PRO B 1 308 ? -0.21 30.094 -3.854 1 97.62 308 PRO B C 1
ATOM 4897 O O . PRO B 1 308 ? 0.321 30.172 -2.742 1 97.62 308 PRO B O 1
ATOM 4900 N N . LYS B 1 309 ? 0.032 30.969 -4.875 1 96.5 309 LYS B N 1
ATOM 4901 C CA . LYS B 1 309 ? 0.928 32.125 -4.734 1 96.5 309 LYS B CA 1
ATOM 4902 C C . LYS B 1 309 ? 0.217 33.281 -4.066 1 96.5 309 LYS B C 1
ATOM 4904 O O . LYS B 1 309 ? -1.01 33.406 -4.125 1 96.5 309 LYS B O 1
ATOM 4909 N N . VAL B 1 310 ? 1.005 34.094 -3.461 1 97.56 310 VAL B N 1
ATOM 4910 C CA . VAL B 1 310 ? 0.479 35.25 -2.754 1 97.56 310 VAL B CA 1
ATOM 4911 C C . VAL B 1 310 ? -0.355 36.094 -3.709 1 97.56 310 VAL B C 1
ATOM 4913 O O . VAL B 1 310 ? -1.448 36.531 -3.357 1 97.56 310 VAL B O 1
ATOM 4916 N N . GLU B 1 311 ? 0.131 36.25 -4.895 1 97.81 311 GLU B N 1
ATOM 4917 C CA . GLU B 1 311 ? -0.541 37.094 -5.879 1 97.81 311 GLU B CA 1
ATOM 4918 C C . GLU B 1 311 ? -1.908 36.531 -6.25 1 97.81 311 GLU B C 1
ATOM 4920 O O . GLU B 1 311 ? -2.863 37.281 -6.453 1 97.81 311 GLU B O 1
ATOM 4925 N N . GLU B 1 312 ? -1.99 35.219 -6.387 1 97.94 312 GLU B N 1
ATOM 4926 C CA . GLU B 1 312 ? -3.262 34.562 -6.699 1 97.94 312 GLU B CA 1
ATOM 4927 C C . GLU B 1 312 ? -4.289 34.812 -5.598 1 97.94 312 GLU B C 1
ATOM 4929 O O . GLU B 1 312 ? -5.461 35.094 -5.883 1 97.94 312 GLU B O 1
ATOM 4934 N N . VAL B 1 313 ? -3.811 34.781 -4.375 1 98.25 313 VAL B N 1
ATOM 4935 C CA . VAL B 1 313 ? -4.691 34.938 -3.225 1 98.25 313 VAL B CA 1
ATOM 4936 C C . VAL B 1 313 ? -5.207 36.375 -3.162 1 98.25 313 VAL B C 1
ATOM 4938 O O . VAL B 1 313 ? -6.406 36.625 -2.996 1 98.25 313 VAL B O 1
ATOM 4941 N N . LEU B 1 314 ? -4.324 37.312 -3.32 1 97.75 314 LEU B N 1
ATOM 4942 C CA . LEU B 1 314 ? -4.695 38.719 -3.266 1 97.75 314 LEU B CA 1
ATOM 4943 C C . LEU B 1 314 ? -5.66 39.062 -4.395 1 97.75 314 LEU B C 1
ATOM 4945 O O . LEU B 1 314 ? -6.578 39.875 -4.199 1 97.75 314 LEU B O 1
ATOM 4949 N N . GLU B 1 315 ? -5.449 38.469 -5.551 1 97.44 315 GLU B N 1
ATOM 4950 C CA . GLU B 1 315 ? -6.348 38.719 -6.68 1 97.44 315 GLU B CA 1
ATOM 4951 C C . GLU B 1 315 ? -7.75 38.188 -6.387 1 97.44 315 GLU B C 1
ATOM 4953 O O . GLU B 1 315 ? -8.742 38.844 -6.715 1 97.44 315 GLU B O 1
ATOM 4958 N N . LEU B 1 316 ? -7.805 37.062 -5.824 1 97 316 LEU B N 1
ATOM 4959 C CA . LEU B 1 316 ? -9.109 36.5 -5.488 1 97 316 LEU B CA 1
ATOM 4960 C C . LEU B 1 316 ? -9.844 37.375 -4.488 1 97 316 LEU B C 1
ATOM 4962 O O . LEU B 1 316 ? -11.047 37.625 -4.613 1 97 316 LEU B O 1
ATOM 4966 N N . ILE B 1 317 ? -9.133 37.875 -3.475 1 97.06 317 ILE B N 1
ATOM 4967 C CA . ILE B 1 317 ? -9.719 38.719 -2.455 1 97.06 317 ILE B CA 1
ATOM 4968 C C . ILE B 1 317 ? -10.234 40 -3.102 1 97.06 317 ILE B C 1
ATOM 4970 O O . ILE B 1 317 ? -11.336 40.469 -2.785 1 97.06 317 ILE B O 1
ATOM 4974 N N . LYS B 1 318 ? -9.484 40.562 -4.008 1 95.62 318 LYS B N 1
ATOM 4975 C CA . LYS B 1 318 ? -9.859 41.781 -4.699 1 95.62 318 LYS B CA 1
ATOM 4976 C C . LYS B 1 318 ? -11.141 41.594 -5.512 1 95.62 318 LYS B C 1
ATOM 4978 O O . LYS B 1 318 ? -12.008 42.469 -5.535 1 95.62 318 LYS B O 1
ATOM 4983 N N . ILE B 1 319 ? -11.258 40.5 -6.145 1 91.69 319 ILE B N 1
ATOM 4984 C CA . ILE B 1 319 ? -12.406 40.188 -6.996 1 91.69 319 ILE B CA 1
ATOM 4985 C C . ILE B 1 319 ? -13.664 40.031 -6.141 1 91.69 319 ILE B C 1
ATOM 4987 O O . ILE B 1 319 ? -14.75 40.469 -6.539 1 91.69 319 ILE B O 1
ATOM 4991 N N . ARG B 1 320 ? -13.555 39.438 -4.977 1 86.75 320 ARG B N 1
ATOM 4992 C CA . ARG B 1 320 ? -14.719 39.125 -4.145 1 86.75 320 ARG B CA 1
ATOM 4993 C C . ARG B 1 320 ? -15.133 40.375 -3.338 1 86.75 320 ARG B C 1
ATOM 4995 O O . ARG B 1 320 ? -16.297 40.469 -2.928 1 86.75 320 ARG B O 1
ATOM 5002 N N . ASN B 1 321 ? -14.219 41.219 -3.004 1 77.56 321 ASN B N 1
ATOM 5003 C CA . ASN B 1 321 ? -14.547 42.469 -2.324 1 77.56 321 ASN B CA 1
ATOM 5004 C C . ASN B 1 321 ? -15.18 43.469 -3.277 1 77.56 321 ASN B C 1
ATOM 5006 O O . ASN B 1 321 ? -15.672 44.531 -2.846 1 77.56 321 ASN B O 1
ATOM 5010 N N . LYS B 1 322 ? -15.07 43.25 -4.598 1 69.31 322 LYS B N 1
ATOM 5011 C CA . LYS B 1 322 ? -15.773 44.094 -5.566 1 69.31 322 LYS B CA 1
ATOM 5012 C C . LYS B 1 322 ? -17.219 43.625 -5.75 1 69.31 322 LYS B C 1
ATOM 5014 O O . LYS B 1 322 ? -17.484 42.438 -5.781 1 69.31 322 LYS B O 1
#

Secondary structure (DSSP, 8-state):
---EEEEEES--EEEEEEEEE-TTSPEEEEEEEE-HHHHHHHHHHHTT--EEEEEEEESSHHHHHHHHHHHHHTEEEEEEEEESSSPPPEEEEEE-TTS-EEEEEE-TT-GGGG--GGGS-HHHHTTEEEEEEEGGGGSSHHHHHHHHHHHHHHHHTTPEEEEE----GGG-S-HHHHHHHHHHHHHH-SEEEEEHHHHHHHHS-SSHHHHHHHHHHT---SEEEEE-GGG-EEEEETTEEEEE-----TT----TTHHHHHHHHHHHHHTTS-TT---HHHHHHHHHHHHHHHHHHTTSS-STT-PPPHHHHHHHHHHHH-/---EEEEEES--EEEEEEEEE-TTSPEEEEEEEE-HHHHHHHHHHHTT--EEEEEEEESSHHHHHHHHHHHHHTEEEEEEEEESSSPPPEEEEEE-TTS-EEEEEE-TT-GGGG--GGGS-HHHHTTEEEEEEEGGGGSSHHHHHHHHHHHHHHHHTTPEEEEE----GGG-S-HHHHHHHHHHHHHH-SEEEEEHHHHHHHHS-SSHHHHHHHHHHT---SEEEEE-GGG-EEEEETTEEEEE-----TT----TTHHHHHHHHHHHHHTTS-TTS--HHHHHHHHHHHHHHHHHHTTSS-STT-PPPHHHHHHHHHHHH-

Organism: NCBI:txid1812858

Radius of gyration: 29.12 Å; Cα contacts (8 Å, |Δi|>4): 1441; chains: 2; bounding box: 47×87×72 Å

Nearest PDB structures (foldseek):
  3ljs-assembly2_B  TM=9.052E-01  e=3.575E-31  Xylella fastidiosa Temecula1
  3k9e-assembly1_B  TM=9.152E-01  e=2.568E-29  Escherichia coli O6
  3ljs-assembly2_A  TM=8.392E-01  e=3.183E-28  Xylella fastidiosa Temecula1
  4du5-assembly1_D  TM=8.645E-01  e=5.723E-25  Polaromonas sp. JS666
  8w9z-assembly1_I  TM=8.082E-01  e=1.612E-20  Nicotiana tabacum

Foldseek 3Di:
DAFFAEEEEFAKAWEWEFDDADPVGHTDTDTFTDDLRLLLVLLLVLVPGAYEYAFEAEPDPGLVVRVVLCVVSRYHYPNYYYDDPFHAKYWYWDQDPVRDIDIDIPPPPHGRQQDALVSGDLVNLLRYQEYEYECNLVQDDGSVVNVVSSLVSNVVSVHAYEYEHPDDPVSHPDVVSSLVVVLVSLQSGQEYEYELVRLCVNQVDNDPVVSVVVSVVRHVHAKYKYQYPQQAIWIDGDPDIDTDGAPDDPLFDALPSLSSQLNSLLSSQCSVDDSNDDDPVSNNVSRQLSRLQSNQQRNDPHRSNRGDHSVSSVVSSVVVVD/DDFFAEEEEFAKAWEWEFDDADPVGHTDTDTFTDDLRLLLVLLLVLVPGAYEYAFEAEPDPGLVVRVVLCVVSRYHYPNYYYDDPFHAKYWYWDQDPVRDIDIDIPPPPHGRQQDALVSGDLVNLLRYQEYEYECNLVQDDGSVVNVVSSLVSNVVSVHAYEYEHPDDPVSHPDVVSSLVSVLVSLARGQEYEYELVRLCVNQVDNDPVVSVVVSVVRHVHAKYKYQYPQQAIWIDGDPDIDTDGAPDDPLFDALPSLSSQLNSLLSSQCSVDDSNDDDPVSNNVSRQLSRLQSNQQRNDPHRSNRGDHSVSSVVSSVVVVD

Solvent-accessible surface area (backbone atoms only — not comparable to full-atom values): 32573 Å² total; per-residue (Å²): 126,92,62,30,44,37,34,25,37,28,47,49,33,36,37,30,36,70,76,50,65,47,97,88,64,35,47,26,28,36,48,33,63,37,34,63,44,51,21,17,43,30,29,17,29,63,72,72,44,47,30,33,37,33,36,19,21,6,72,45,75,62,26,52,51,44,53,51,48,34,54,72,55,60,35,41,56,87,46,49,41,72,30,90,84,36,50,43,24,37,32,39,49,41,80,42,94,86,69,46,77,42,78,46,71,50,54,74,61,18,13,31,53,63,34,43,54,89,68,59,58,61,74,64,43,63,32,26,50,27,39,35,40,42,41,71,25,49,63,44,70,55,12,24,50,21,46,51,50,49,51,51,50,21,48,74,53,66,19,44,31,33,31,34,45,77,86,58,71,89,68,43,96,42,70,67,61,51,48,52,52,44,50,51,45,48,53,66,18,35,33,38,44,42,39,51,69,54,42,22,69,74,59,74,29,87,46,66,68,60,19,48,53,54,50,51,74,69,26,76,52,52,36,38,36,36,41,47,69,83,67,13,37,37,39,38,44,86,94,42,75,48,78,39,72,42,49,82,59,92,61,58,75,30,64,62,46,23,70,28,31,23,48,11,38,36,54,52,56,50,69,76,46,57,85,90,66,65,50,71,69,57,49,50,49,41,50,47,50,13,38,36,34,16,36,57,23,14,52,34,78,59,34,47,88,38,60,60,50,66,67,60,30,54,50,51,52,54,58,67,75,97,125,92,62,30,44,37,33,27,36,26,46,49,33,34,36,31,38,69,75,48,62,48,98,88,66,35,48,25,30,36,47,34,63,36,33,62,46,50,23,19,42,30,28,17,30,61,72,72,44,46,30,34,36,33,37,19,20,5,73,45,73,63,26,51,51,43,53,52,49,33,54,73,56,60,35,41,56,84,46,49,42,71,28,89,86,36,50,43,24,37,34,39,50,41,79,41,92,86,69,46,77,43,79,46,72,52,54,76,61,16,14,30,52,64,35,44,54,88,69,59,58,61,73,65,42,61,32,27,51,27,40,34,39,42,42,72,25,49,63,44,70,55,12,25,52,20,46,52,50,50,52,51,50,22,48,76,51,67,20,45,29,34,31,36,46,77,85,56,70,88,67,43,97,42,68,66,59,51,49,52,53,43,49,51,45,48,53,65,19,36,33,38,44,41,41,52,68,54,41,23,69,72,60,74,29,88,47,66,69,61,21,48,53,55,50,51,73,68,25,77,52,52,35,40,36,36,42,47,69,85,65,12,37,36,39,37,44,84,94,41,76,48,77,39,70,42,52,82,58,92,63,57,75,30,66,60,46,23,70,29,31,22,46,11,38,36,53,51,55,49,68,78,46,56,86,88,67,65,49,70,67,58,51,49,49,40,49,47,51,14,39,36,34,17,37,56,23,14,53,34,78,59,30,47,88,37,60,61,51,66,66,61,31,53,50,51,51,54,58,69,76,96

pLDDT: mean 95.07, std 6.1, range [47.19, 98.88]